Protein AF-A0A642UQ22-F1 (afdb_monomer)

Sequence (648 aa):
MSAMVPMIAATDTTVKPASLPGLPIEVGRLIFSMADVASVCYLYIAYYPLPYAKEIASYLDSCKVRVSPAVVVIGNLSDVIDFDTLAKLPPCDIKVRCSRSDIDYTLGYLAHMAYKSVALDIDSFNIDMIPRHHPDFRCLGDRLTELRLLSSAVEQEYIPTSVQSLILSKCVCYDLLDLVHYTNLTEVNLDFTRFVAGVRLPPSVIDLRYYVKEDEPRLDVSNLVNLKIIDSYQVDNVRWSQIERSSEGDIPTGVTMEHLRELEVHNHASFRTNRLPKLEEVFVWSSDWAETVEELFTSAQLANLRDLNASNLMISNLGVLQNVTKLAFELRETLTETFPLPPNLVDLSIFSPNPVEGIPPQIKHFSYESQTHGRWERENYPFTSYVITKSKTLLSLSIEIASFVTIECPNLTNLYMMEFTAFNCIAAPKLKDLHYLSKLPFPFENGFDNLNEVMLFDVPSNMVFKQRMKQISLSSMVLKCLSISADEVSLSACVLPREFKIDATELSVRLMSISGQGITCKELRCEEIDQVPVMVEKVSLKLSKPMESSVDDESEVPELKGCTKLRSLTIEGGLQYYQDTFPVPSSVKQLGVTVWGRRGTLKFDTTNQLEFFKLMDEVDQDQVQFSLQPASIYMKKLDLGRHPPERP

Radius of gyration: 29.8 Å; Cα contacts (8 Å, |Δi|>4): 1513; chains: 1; bounding box: 100×79×74 Å

Structure (mmCIF, N/CA/C/O backbone):
data_AF-A0A642UQ22-F1
#
_entry.id   AF-A0A642UQ22-F1
#
loop_
_atom_site.group_PDB
_atom_site.id
_atom_site.type_symbol
_atom_site.label_atom_id
_atom_site.label_alt_id
_atom_site.label_comp_id
_atom_site.label_asym_id
_atom_site.label_entity_id
_atom_site.label_seq_id
_atom_site.pdbx_PDB_ins_code
_atom_site.Cartn_x
_atom_site.Cartn_y
_atom_site.Cartn_z
_atom_site.occupancy
_atom_site.B_iso_or_equiv
_atom_site.auth_seq_id
_atom_site.auth_comp_id
_atom_site.auth_asym_id
_atom_site.auth_atom_id
_atom_site.pdbx_PDB_model_num
ATOM 1 N N . MET A 1 1 ? 64.742 -45.905 26.845 1.00 44.03 1 MET A N 1
ATOM 2 C CA . MET A 1 1 ? 63.481 -45.146 26.967 1.00 44.03 1 MET A CA 1
ATOM 3 C C . MET A 1 1 ? 63.538 -43.962 26.019 1.00 44.03 1 MET A C 1
ATOM 5 O O . MET A 1 1 ? 64.176 -42.974 26.338 1.00 44.03 1 MET A O 1
ATOM 9 N N . SER A 1 2 ? 62.946 -44.102 24.838 1.00 34.03 2 SER A N 1
ATOM 10 C CA . SER A 1 2 ? 62.456 -42.983 24.030 1.00 34.03 2 SER A CA 1
ATOM 11 C C . SER A 1 2 ? 61.490 -43.601 23.024 1.00 34.03 2 SER A C 1
ATOM 13 O O . SER A 1 2 ? 61.908 -44.279 22.088 1.00 34.03 2 SER A O 1
ATOM 15 N N . ALA A 1 3 ? 60.200 -43.534 23.345 1.00 34.00 3 ALA A N 1
ATOM 16 C CA . ALA A 1 3 ? 59.133 -44.056 22.508 1.00 34.00 3 ALA A CA 1
ATOM 17 C C . ALA A 1 3 ? 58.854 -43.037 21.398 1.00 34.00 3 ALA A C 1
ATOM 19 O O . ALA A 1 3 ? 58.573 -41.874 21.682 1.00 34.00 3 ALA A O 1
ATOM 20 N N . MET A 1 4 ? 58.961 -43.475 20.144 1.00 30.52 4 MET A N 1
ATOM 21 C CA . MET A 1 4 ? 58.531 -42.704 18.982 1.00 30.52 4 MET A CA 1
ATOM 22 C C . MET A 1 4 ? 57.009 -42.540 19.022 1.00 30.52 4 MET A C 1
ATOM 24 O O . MET A 1 4 ? 56.267 -43.517 18.951 1.00 30.52 4 MET A O 1
ATOM 28 N N . VAL A 1 5 ? 56.561 -41.293 19.143 1.00 34.19 5 VAL A N 1
ATOM 29 C CA . VAL A 1 5 ? 55.167 -40.884 18.957 1.00 34.19 5 VAL A CA 1
ATOM 30 C C . VAL A 1 5 ? 54.901 -40.795 17.448 1.00 34.19 5 VAL A C 1
ATOM 32 O O . VAL A 1 5 ? 55.649 -40.097 16.760 1.00 34.19 5 VAL A O 1
ATOM 35 N N . PRO A 1 6 ? 53.879 -41.472 16.897 1.00 37.31 6 PRO A N 1
ATOM 36 C CA . PRO A 1 6 ? 53.523 -41.313 15.495 1.00 37.31 6 PRO A CA 1
ATOM 37 C C . PRO A 1 6 ? 52.821 -39.965 15.267 1.00 37.31 6 PRO A C 1
ATOM 39 O O . PRO A 1 6 ? 51.890 -39.605 15.988 1.00 37.31 6 PRO A O 1
ATOM 42 N N . MET A 1 7 ? 53.275 -39.229 14.246 1.00 32.78 7 MET A N 1
ATOM 43 C CA . MET A 1 7 ? 52.599 -38.046 13.705 1.00 32.78 7 MET A CA 1
ATOM 44 C C . MET A 1 7 ? 51.186 -38.427 13.256 1.00 32.78 7 MET A C 1
ATOM 46 O O . MET A 1 7 ? 51.012 -39.202 12.316 1.00 32.78 7 MET A O 1
ATOM 50 N N . ILE A 1 8 ? 50.180 -37.854 13.912 1.00 37.34 8 ILE A N 1
ATOM 51 C CA . ILE A 1 8 ? 48.803 -37.853 13.424 1.00 37.34 8 ILE A CA 1
ATOM 52 C C . ILE A 1 8 ? 48.764 -36.885 12.240 1.00 37.34 8 ILE A C 1
ATOM 54 O O . ILE A 1 8 ? 48.956 -35.681 12.404 1.00 37.34 8 ILE A O 1
ATOM 58 N N . ALA A 1 9 ? 48.557 -37.426 11.041 1.00 38.78 9 ALA A N 1
ATOM 59 C CA . ALA A 1 9 ? 48.238 -36.633 9.867 1.00 38.78 9 ALA A CA 1
ATOM 60 C C . ALA A 1 9 ? 46.904 -35.916 10.117 1.00 38.78 9 ALA A C 1
ATOM 62 O O . ALA A 1 9 ? 45.881 -36.562 10.345 1.00 38.78 9 ALA A O 1
ATOM 63 N N . ALA A 1 10 ? 46.926 -34.584 10.098 1.00 38.69 10 ALA A N 1
ATOM 64 C CA . ALA A 1 10 ? 45.719 -33.778 10.066 1.00 38.69 10 ALA A CA 1
ATOM 65 C C . ALA A 1 10 ? 44.995 -34.070 8.745 1.00 38.69 10 ALA A C 1
ATOM 67 O O . ALA A 1 10 ? 45.416 -33.625 7.679 1.00 38.69 10 ALA A O 1
ATOM 68 N N . THR A 1 11 ? 43.939 -34.878 8.804 1.00 41.78 11 THR A N 1
ATOM 69 C CA . THR A 1 11 ? 42.988 -35.007 7.704 1.00 41.78 11 THR A CA 1
ATOM 70 C C . THR A 1 11 ? 42.267 -33.678 7.568 1.00 41.78 11 THR A C 1
ATOM 72 O O . THR A 1 11 ? 41.455 -33.313 8.416 1.00 41.78 11 THR A O 1
ATOM 75 N N . ASP A 1 12 ? 42.605 -32.957 6.507 1.00 43.19 12 ASP A N 1
ATOM 76 C CA . ASP A 1 12 ? 41.945 -31.745 6.046 1.00 43.19 12 ASP A CA 1
ATOM 77 C C . ASP A 1 12 ? 40.524 -32.094 5.568 1.00 43.19 12 ASP A C 1
ATOM 79 O O . ASP A 1 12 ? 40.253 -32.283 4.384 1.00 43.19 12 ASP A O 1
ATOM 83 N N . THR A 1 13 ? 39.602 -32.291 6.513 1.00 42.94 13 THR A N 1
ATOM 84 C CA . THR A 1 13 ? 38.168 -32.397 6.232 1.00 42.94 13 THR A CA 1
ATOM 85 C C . THR A 1 13 ? 37.593 -30.992 6.145 1.00 42.94 13 THR A C 1
ATOM 87 O O . THR A 1 13 ? 36.855 -30.547 7.025 1.00 42.94 13 THR A O 1
ATOM 90 N N . THR A 1 14 ? 37.924 -30.277 5.073 1.00 47.06 14 THR A N 1
ATOM 91 C CA . THR A 1 14 ? 37.096 -29.164 4.614 1.00 47.06 14 THR A CA 1
ATOM 92 C C . THR A 1 14 ? 35.760 -29.759 4.178 1.00 47.06 14 THR A C 1
ATOM 94 O O . THR A 1 14 ? 35.596 -30.253 3.063 1.00 47.06 14 THR A O 1
ATOM 97 N N . VAL A 1 15 ? 34.797 -29.799 5.104 1.00 46.97 15 VAL A N 1
ATOM 98 C CA . VAL A 1 15 ? 33.412 -30.160 4.794 1.00 46.97 15 VAL A CA 1
ATOM 99 C C . VAL A 1 15 ? 32.935 -29.152 3.760 1.00 46.97 15 VAL A C 1
ATOM 101 O O . VAL A 1 15 ? 32.691 -27.988 4.074 1.00 46.97 15 VAL A O 1
ATOM 104 N N . LYS A 1 16 ? 32.880 -29.584 2.498 1.00 51.50 16 LYS A N 1
ATOM 105 C CA . LYS A 1 16 ? 32.364 -28.765 1.407 1.00 51.50 16 LYS A CA 1
ATOM 106 C C . LYS A 1 16 ? 30.939 -28.362 1.803 1.00 51.50 16 LYS A C 1
ATOM 108 O O . LYS A 1 16 ? 30.160 -29.264 2.127 1.00 51.50 16 LYS A O 1
ATOM 113 N N . PRO A 1 17 ? 30.603 -27.060 1.847 1.00 54.12 17 PRO A N 1
ATOM 114 C CA . PRO A 1 17 ? 29.273 -26.632 2.253 1.00 54.12 17 PRO A CA 1
ATOM 115 C C . PRO A 1 17 ? 28.235 -27.382 1.424 1.00 54.12 17 PRO A C 1
ATOM 117 O O . PRO A 1 17 ? 28.413 -27.551 0.212 1.00 54.12 17 PRO A O 1
ATOM 120 N N . ALA A 1 18 ? 27.196 -27.891 2.091 1.00 61.12 18 ALA A N 1
ATOM 121 C CA . ALA A 1 18 ? 26.133 -28.623 1.424 1.00 61.12 18 ALA A CA 1
ATOM 122 C C . ALA A 1 18 ? 25.555 -27.730 0.321 1.00 61.12 18 ALA A C 1
ATOM 124 O O . ALA A 1 18 ? 25.039 -26.646 0.586 1.00 61.12 18 ALA A O 1
ATOM 125 N N . SER A 1 19 ? 25.684 -28.163 -0.932 1.00 73.25 19 SER A N 1
ATOM 126 C CA . SER A 1 19 ? 24.998 -27.509 -2.040 1.00 73.25 19 SER A CA 1
ATOM 127 C C . SER A 1 19 ? 23.497 -27.729 -1.886 1.00 73.25 19 SER A C 1
ATOM 129 O O . SER A 1 19 ? 23.099 -28.806 -1.446 1.00 73.25 19 SER A O 1
ATOM 131 N N . LEU A 1 20 ? 22.674 -26.776 -2.321 1.00 77.12 20 LEU A N 1
ATOM 132 C CA . LEU A 1 20 ? 21.211 -26.871 -2.260 1.00 77.12 20 LEU A CA 1
ATOM 133 C C . LEU A 1 20 ? 20.636 -28.231 -2.747 1.00 77.12 20 LEU A C 1
ATOM 135 O O . LEU A 1 20 ? 19.777 -28.763 -2.054 1.00 77.12 20 LEU A O 1
ATOM 139 N N . PRO A 1 21 ? 21.142 -28.878 -3.825 1.00 78.75 21 PRO A N 1
ATOM 140 C CA . PRO A 1 21 ? 20.657 -30.193 -4.271 1.00 78.75 21 PRO A CA 1
ATOM 141 C C . PRO A 1 21 ? 20.987 -31.358 -3.328 1.00 78.75 21 PRO A C 1
ATOM 143 O O . PRO A 1 21 ? 20.485 -32.459 -3.520 1.00 78.75 21 PRO A O 1
ATOM 146 N N . GLY A 1 22 ? 21.878 -31.142 -2.360 1.00 78.88 22 GLY A N 1
ATOM 147 C CA . GLY A 1 22 ? 22.225 -32.102 -1.315 1.00 78.88 22 GLY A CA 1
ATOM 148 C C . GLY A 1 22 ? 21.389 -31.942 -0.045 1.00 78.88 22 GLY A C 1
ATOM 149 O O . GLY A 1 22 ? 21.578 -32.716 0.891 1.00 78.88 22 GLY A O 1
ATOM 150 N N . LEU A 1 23 ? 20.495 -30.947 0.013 1.00 84.25 23 LEU A N 1
ATOM 151 C CA . LEU A 1 23 ? 19.559 -30.776 1.119 1.00 84.25 23 LEU A CA 1
ATOM 152 C C . LEU A 1 23 ? 18.287 -31.611 0.887 1.00 84.25 23 LEU A C 1
ATOM 154 O O . LEU A 1 23 ? 17.878 -31.795 -0.262 1.00 84.25 23 LEU A O 1
ATOM 158 N N . PRO A 1 24 ? 17.629 -32.094 1.958 1.00 88.88 24 PRO A N 1
ATOM 159 C CA . PRO A 1 24 ? 16.291 -32.667 1.856 1.00 88.88 24 PRO A CA 1
ATOM 160 C C . PRO A 1 24 ? 15.312 -31.676 1.217 1.00 88.88 24 PRO A C 1
ATOM 162 O O . PRO A 1 24 ? 15.386 -30.470 1.472 1.00 88.88 24 PRO A O 1
ATOM 165 N N . ILE A 1 25 ? 14.375 -32.185 0.417 1.00 85.25 25 ILE A N 1
ATOM 166 C CA . ILE A 1 25 ? 13.416 -31.365 -0.342 1.00 85.25 25 ILE A CA 1
ATOM 167 C C . ILE A 1 25 ? 12.604 -30.464 0.594 1.00 85.25 25 ILE A C 1
ATOM 169 O O . ILE A 1 25 ? 12.325 -29.315 0.262 1.00 85.25 25 ILE A O 1
ATOM 173 N N . GLU A 1 26 ? 12.272 -30.945 1.790 1.00 88.81 26 GLU A N 1
ATOM 174 C CA . GLU A 1 26 ? 11.532 -30.200 2.810 1.00 88.81 26 GLU A CA 1
ATOM 175 C C . GLU A 1 26 ? 12.311 -28.971 3.288 1.00 88.81 26 GLU A C 1
ATOM 177 O O . GLU A 1 26 ? 11.737 -27.896 3.457 1.00 88.81 26 GLU A O 1
ATOM 182 N N . VAL A 1 27 ? 13.632 -29.108 3.447 1.00 89.06 27 VAL A N 1
ATOM 183 C CA . VAL A 1 27 ? 14.522 -27.994 3.802 1.00 89.06 27 VAL A CA 1
ATOM 184 C C . VAL A 1 27 ? 14.604 -27.006 2.641 1.00 89.06 27 VAL A C 1
ATOM 186 O O . VAL A 1 27 ? 14.529 -25.802 2.861 1.00 89.06 27 VAL A O 1
ATOM 189 N N . GLY A 1 28 ? 14.682 -27.498 1.401 1.00 88.62 28 GLY A N 1
ATOM 190 C CA . GLY A 1 28 ? 14.601 -26.663 0.202 1.00 88.62 28 GLY A CA 1
ATOM 191 C C . GLY A 1 28 ? 13.329 -25.828 0.130 1.00 88.62 28 GLY A C 1
ATOM 192 O O . GLY A 1 28 ? 13.396 -24.616 -0.036 1.00 88.62 28 GLY A O 1
ATOM 193 N N . ARG A 1 29 ? 12.171 -26.468 0.308 1.00 88.00 29 ARG A N 1
ATOM 194 C CA . ARG A 1 29 ? 10.862 -25.802 0.298 1.00 88.00 29 ARG A CA 1
ATOM 195 C C . ARG A 1 29 ? 10.735 -24.774 1.416 1.00 88.00 29 ARG A C 1
ATOM 197 O O . ARG A 1 29 ? 10.193 -23.699 1.175 1.00 88.00 29 ARG A O 1
ATOM 204 N N . LEU A 1 30 ? 11.278 -25.067 2.600 1.00 90.94 30 LEU A N 1
ATOM 205 C CA . LEU A 1 30 ? 11.354 -24.091 3.684 1.00 90.94 30 LEU A CA 1
ATOM 206 C C . LEU A 1 30 ? 12.208 -22.881 3.278 1.00 90.94 30 LEU A C 1
ATOM 208 O O . LEU A 1 30 ? 11.759 -21.753 3.449 1.00 90.94 30 LEU A O 1
ATOM 212 N N . ILE A 1 31 ? 13.380 -23.099 2.670 1.00 90.12 31 ILE A N 1
ATOM 213 C CA . ILE A 1 31 ? 14.231 -22.011 2.161 1.00 90.12 31 ILE A CA 1
ATOM 214 C C . ILE A 1 31 ? 13.466 -21.160 1.139 1.00 90.12 31 ILE A C 1
ATOM 216 O O . ILE A 1 31 ? 13.483 -19.939 1.250 1.00 90.12 31 ILE A O 1
ATOM 220 N N . PHE A 1 32 ? 12.758 -21.778 0.187 1.00 91.12 32 PHE A N 1
ATOM 221 C CA . PHE A 1 32 ? 11.974 -21.041 -0.811 1.00 91.12 32 PHE A CA 1
ATOM 222 C C . PHE A 1 32 ? 10.865 -20.217 -0.160 1.00 91.12 32 PHE A C 1
ATOM 224 O O . PHE A 1 32 ? 10.696 -19.060 -0.510 1.00 91.12 32 PHE A O 1
ATOM 231 N N . SER A 1 33 ? 10.169 -20.772 0.839 1.00 88.62 33 SER A N 1
ATOM 232 C CA . SER A 1 33 ? 9.120 -20.055 1.578 1.00 88.62 33 SER A CA 1
ATOM 233 C C . SER A 1 33 ? 9.626 -18.862 2.396 1.00 88.62 33 SER A C 1
ATOM 235 O O . SER A 1 33 ? 8.829 -18.015 2.785 1.00 88.62 33 SER A O 1
ATOM 237 N N . MET A 1 34 ? 10.933 -18.804 2.668 1.00 89.06 34 MET A N 1
ATOM 238 C CA . MET A 1 34 ? 11.578 -17.699 3.378 1.00 89.06 34 MET A CA 1
ATOM 239 C C . MET A 1 34 ? 12.248 -16.693 2.433 1.00 89.06 34 MET A C 1
ATOM 241 O O . MET A 1 34 ? 12.645 -15.621 2.885 1.00 89.06 34 MET A O 1
ATOM 245 N N . ALA A 1 35 ? 12.405 -17.036 1.153 1.00 88.69 35 ALA A N 1
ATOM 246 C CA . ALA A 1 35 ? 12.967 -16.162 0.133 1.00 88.69 35 ALA A CA 1
ATOM 247 C C . ALA A 1 35 ? 11.853 -15.397 -0.595 1.00 88.69 35 ALA A C 1
ATOM 249 O O . ALA A 1 35 ? 10.720 -15.866 -0.697 1.00 88.69 35 ALA A O 1
ATOM 250 N N . ASP A 1 36 ? 12.174 -14.224 -1.137 1.00 89.69 36 ASP A N 1
ATOM 251 C CA . ASP A 1 36 ? 11.268 -13.535 -2.050 1.00 89.69 36 ASP A CA 1
ATOM 252 C C . ASP A 1 36 ? 11.153 -14.298 -3.385 1.00 89.69 36 ASP A C 1
ATOM 254 O O . ASP A 1 36 ? 12.060 -15.022 -3.811 1.00 89.69 36 ASP A O 1
ATOM 258 N N . VAL A 1 37 ? 10.018 -14.134 -4.069 1.00 92.19 37 VAL A N 1
ATOM 259 C CA . VAL A 1 37 ? 9.708 -14.884 -5.297 1.00 92.19 37 VAL A CA 1
ATOM 260 C C . VAL A 1 37 ? 10.722 -14.599 -6.411 1.00 92.19 37 VAL A C 1
ATOM 262 O O . VAL A 1 37 ? 11.067 -15.515 -7.162 1.00 92.19 37 VAL A O 1
ATOM 265 N N . ALA A 1 38 ? 11.248 -13.373 -6.510 1.00 91.69 38 ALA A N 1
ATOM 266 C CA . ALA A 1 38 ? 12.236 -13.016 -7.526 1.00 91.69 38 ALA A CA 1
ATOM 267 C C . ALA A 1 38 ? 13.564 -13.760 -7.297 1.00 91.69 38 ALA A C 1
ATOM 269 O O . ALA A 1 38 ? 14.102 -14.363 -8.229 1.00 91.69 38 ALA A O 1
ATOM 270 N N . SER A 1 39 ? 14.046 -13.836 -6.055 1.00 90.44 39 SER A N 1
ATOM 271 C CA . SER A 1 39 ? 15.202 -14.655 -5.670 1.00 90.44 39 SER A CA 1
ATOM 272 C C . SER A 1 39 ? 15.008 -16.128 -6.029 1.00 90.44 39 SER A C 1
ATOM 274 O O . SER A 1 39 ? 15.925 -16.762 -6.560 1.00 90.44 39 SER A O 1
ATOM 276 N N . VAL A 1 40 ? 13.809 -16.678 -5.811 1.00 93.06 40 VAL A N 1
ATOM 277 C CA . VAL A 1 40 ? 13.490 -18.061 -6.201 1.00 93.06 40 VAL A CA 1
ATOM 278 C C . VAL A 1 40 ? 13.477 -18.236 -7.729 1.00 93.06 40 VAL A C 1
ATOM 280 O O . VAL A 1 40 ? 13.931 -19.268 -8.227 1.00 93.06 40 VAL A O 1
ATOM 283 N N . CYS A 1 41 ? 13.058 -17.226 -8.496 1.00 94.00 41 CYS A N 1
ATOM 284 C CA . CYS A 1 41 ? 13.158 -17.226 -9.961 1.00 94.00 41 CYS A CA 1
ATOM 285 C C . CYS A 1 41 ? 14.621 -17.287 -10.434 1.00 94.00 41 CYS A C 1
ATOM 287 O O . CYS A 1 41 ? 14.972 -18.118 -11.274 1.00 94.00 41 CYS A O 1
ATOM 289 N N . TYR A 1 42 ? 15.511 -16.470 -9.863 1.00 91.69 42 TYR A N 1
ATOM 290 C CA . TYR A 1 42 ? 16.943 -16.531 -10.189 1.00 91.69 42 TYR A CA 1
ATOM 291 C C . TYR A 1 42 ? 17.574 -17.859 -9.771 1.00 91.69 42 TYR A C 1
ATOM 293 O O . TYR A 1 42 ? 18.428 -18.397 -10.482 1.00 91.69 42 TYR A O 1
ATOM 301 N N . LEU A 1 43 ? 17.123 -18.421 -8.649 1.00 91.50 43 LEU A N 1
ATOM 302 C CA . LEU A 1 43 ? 17.533 -19.746 -8.213 1.00 91.50 43 LEU A CA 1
ATOM 303 C C . LEU A 1 43 ? 17.105 -20.815 -9.222 1.00 91.50 43 LEU A C 1
ATOM 305 O O . LEU A 1 43 ? 17.923 -21.655 -9.583 1.00 91.50 43 LEU A O 1
ATOM 309 N N . TYR A 1 44 ? 15.874 -20.758 -9.739 1.00 94.62 44 TYR A N 1
ATOM 310 C CA . TYR A 1 44 ? 15.437 -21.649 -10.815 1.00 94.62 44 TYR A CA 1
ATOM 311 C C . TYR A 1 44 ? 16.375 -21.558 -12.018 1.00 94.62 44 TYR A C 1
ATOM 313 O O . TYR A 1 44 ? 16.854 -22.583 -12.489 1.00 94.62 44 TYR A O 1
ATOM 321 N N . ILE A 1 45 ? 16.693 -20.346 -12.477 1.00 93.12 45 ILE A N 1
ATOM 322 C CA . ILE A 1 45 ? 17.558 -20.131 -13.645 1.00 93.12 45 ILE A CA 1
ATOM 323 C C . ILE A 1 45 ? 18.958 -20.712 -13.408 1.00 93.12 45 ILE A C 1
ATOM 325 O O . ILE A 1 45 ? 19.497 -21.399 -14.275 1.00 93.12 45 ILE A O 1
ATOM 329 N N . ALA A 1 46 ? 19.534 -20.490 -12.224 1.00 89.88 46 ALA A N 1
ATOM 330 C CA . ALA A 1 46 ? 20.844 -21.027 -11.864 1.00 89.88 46 ALA A CA 1
ATOM 331 C C . ALA A 1 46 ? 20.853 -22.564 -11.768 1.00 89.88 46 ALA A C 1
ATOM 333 O O . ALA A 1 46 ? 21.859 -23.202 -12.085 1.00 89.88 46 ALA A O 1
ATOM 334 N N . TYR A 1 47 ? 19.736 -23.162 -11.344 1.00 91.25 47 TYR A N 1
ATOM 335 C CA . TYR A 1 47 ? 19.593 -24.603 -11.141 1.00 91.25 47 TYR A CA 1
ATOM 336 C C . TYR A 1 47 ? 18.887 -25.327 -12.289 1.00 91.25 47 TYR A C 1
ATOM 338 O O . TYR A 1 47 ? 18.802 -26.548 -12.225 1.00 91.25 47 TYR A O 1
ATOM 346 N N . TYR A 1 48 ? 18.442 -24.635 -13.342 1.00 91.38 48 TYR A N 1
ATOM 347 C CA . TYR A 1 48 ? 17.698 -25.190 -14.479 1.00 91.38 48 TYR A CA 1
ATOM 348 C C . TYR A 1 48 ? 18.263 -26.509 -15.040 1.00 91.38 48 TYR A C 1
ATOM 350 O O . TYR A 1 48 ? 17.478 -27.433 -15.263 1.00 91.38 48 TYR A O 1
ATOM 358 N N . PRO A 1 49 ? 19.594 -26.678 -15.227 1.00 88.00 49 PRO A N 1
ATOM 359 C CA . PRO A 1 49 ? 20.134 -27.940 -15.740 1.00 88.00 49 PRO A CA 1
ATOM 360 C C . PRO A 1 49 ? 20.147 -29.086 -14.710 1.00 88.00 49 PRO A C 1
ATOM 362 O O . PRO A 1 49 ? 20.531 -30.206 -15.045 1.00 88.00 49 PRO A O 1
ATOM 365 N N . LEU A 1 50 ? 19.774 -28.833 -13.454 1.00 88.38 50 LEU A N 1
ATOM 366 C CA . LEU A 1 50 ? 19.844 -29.781 -12.345 1.00 88.38 50 LEU A CA 1
ATOM 367 C C . LEU A 1 50 ? 18.450 -30.332 -11.991 1.00 88.38 50 LEU A C 1
ATOM 369 O O . LEU A 1 50 ? 17.456 -29.614 -12.087 1.00 88.38 50 LEU A O 1
ATOM 373 N N . PRO A 1 51 ? 18.347 -31.579 -11.483 1.00 85.50 51 PRO A N 1
ATOM 374 C CA . PRO A 1 51 ? 17.060 -32.178 -11.100 1.00 85.50 51 PRO A CA 1
ATOM 375 C C . PRO A 1 51 ? 16.253 -31.343 -10.097 1.00 85.50 51 PRO A C 1
ATOM 377 O O . PRO A 1 51 ? 15.024 -31.359 -10.120 1.00 85.50 51 PRO A O 1
ATOM 380 N N . TYR A 1 52 ? 16.954 -30.586 -9.252 1.00 86.06 52 TYR A N 1
ATOM 381 C CA . TYR A 1 52 ? 16.373 -29.734 -8.218 1.00 86.06 52 TYR A CA 1
ATOM 382 C C . TYR A 1 52 ? 15.519 -28.582 -8.778 1.00 86.06 52 TYR A C 1
ATOM 384 O O . TYR A 1 52 ? 14.641 -28.078 -8.081 1.00 86.06 52 TYR A O 1
ATOM 392 N N . ALA A 1 53 ? 15.700 -28.205 -10.052 1.00 91.06 53 ALA A N 1
ATOM 393 C CA . ALA A 1 53 ? 14.861 -27.212 -10.722 1.00 91.06 53 ALA A CA 1
ATOM 394 C C . ALA A 1 53 ? 13.375 -27.595 -10.742 1.00 91.06 53 ALA A C 1
ATOM 396 O O . ALA A 1 53 ? 12.525 -26.711 -10.748 1.00 91.06 53 ALA A O 1
ATOM 397 N N . LYS A 1 54 ? 13.043 -28.894 -10.717 1.00 91.94 54 LYS A N 1
ATOM 398 C CA . LYS A 1 54 ? 11.647 -29.359 -10.667 1.00 91.94 54 LYS A CA 1
ATOM 399 C C . LYS A 1 54 ? 10.951 -28.970 -9.365 1.00 91.94 54 LYS A C 1
ATOM 401 O O . LYS A 1 54 ? 9.791 -28.578 -9.395 1.00 91.94 54 LYS A O 1
ATOM 406 N N . GLU A 1 55 ? 11.666 -29.037 -8.245 1.00 92.44 55 GLU A N 1
ATOM 407 C CA . GLU A 1 55 ? 11.124 -28.635 -6.943 1.00 92.44 55 GLU A CA 1
ATOM 408 C C . GLU A 1 55 ? 10.948 -27.118 -6.868 1.00 92.44 55 GLU A C 1
ATOM 410 O O . GLU A 1 55 ? 9.928 -26.642 -6.375 1.00 92.44 55 GLU A O 1
ATOM 415 N N . ILE A 1 56 ? 11.898 -26.357 -7.426 1.00 94.31 56 ILE A N 1
ATOM 416 C CA . ILE A 1 56 ? 11.781 -24.897 -7.524 1.00 94.31 56 ILE A CA 1
ATOM 417 C C . ILE A 1 56 ? 10.599 -24.518 -8.431 1.00 94.31 56 ILE A C 1
ATOM 419 O O . ILE A 1 56 ? 9.797 -23.665 -8.065 1.00 94.31 56 ILE A O 1
ATOM 423 N N . ALA A 1 57 ? 10.439 -25.187 -9.579 1.00 95.38 57 ALA A N 1
ATOM 424 C CA . ALA A 1 57 ? 9.304 -24.980 -10.477 1.00 95.38 57 ALA A CA 1
ATOM 425 C C . ALA A 1 57 ? 7.965 -25.271 -9.790 1.00 95.38 57 ALA A C 1
ATOM 427 O O . ALA A 1 57 ? 7.034 -24.490 -9.932 1.00 95.38 57 ALA A O 1
ATOM 428 N N . SER A 1 58 ? 7.877 -26.360 -9.020 1.00 94.44 58 SER A N 1
ATOM 429 C CA . SER A 1 58 ? 6.668 -26.694 -8.261 1.00 94.44 58 SER A CA 1
ATOM 430 C C . SER A 1 58 ? 6.325 -25.639 -7.211 1.00 94.44 58 SER A C 1
ATOM 432 O O . SER A 1 58 ? 5.147 -25.439 -6.935 1.00 94.44 58 SER A O 1
ATOM 434 N N . TYR A 1 59 ? 7.326 -24.993 -6.609 1.00 94.69 59 TYR A N 1
ATOM 435 C CA . TYR A 1 59 ? 7.096 -23.877 -5.696 1.00 94.69 59 TYR A CA 1
ATOM 436 C C . TYR A 1 59 ? 6.593 -22.644 -6.455 1.00 94.69 59 TYR A C 1
ATOM 438 O O . TYR A 1 59 ? 5.550 -22.100 -6.097 1.00 94.69 59 TYR A O 1
ATOM 446 N N . LEU A 1 60 ? 7.276 -22.259 -7.541 1.00 95.81 60 LEU A N 1
ATOM 447 C CA . LEU A 1 60 ? 6.878 -21.132 -8.394 1.00 95.81 60 LEU A CA 1
ATOM 448 C C . LEU A 1 60 ? 5.466 -21.305 -8.969 1.00 95.81 60 LEU A C 1
ATOM 450 O O . LEU A 1 60 ? 4.786 -20.313 -9.194 1.00 95.81 60 LEU A O 1
ATOM 454 N N . ASP A 1 61 ? 5.006 -22.544 -9.145 1.00 95.06 61 ASP A N 1
ATOM 455 C CA . ASP A 1 61 ? 3.651 -22.848 -9.601 1.00 95.06 61 ASP A CA 1
ATOM 456 C C . ASP A 1 61 ? 2.540 -22.437 -8.627 1.00 95.06 61 ASP A C 1
ATOM 458 O O . ASP A 1 61 ? 1.394 -22.250 -9.016 1.00 95.06 61 ASP A O 1
ATOM 462 N N . SER A 1 62 ? 2.881 -22.307 -7.346 1.00 93.88 62 SER A N 1
ATOM 463 C CA . SER A 1 62 ? 1.971 -21.820 -6.305 1.00 93.88 62 SER A CA 1
ATOM 464 C C . SER A 1 62 ? 2.081 -20.311 -6.071 1.00 93.88 62 SER A C 1
ATOM 466 O O . SER A 1 62 ? 1.399 -19.767 -5.202 1.00 93.88 62 SER A O 1
ATOM 468 N N . CYS A 1 63 ? 2.956 -19.630 -6.815 1.00 93.81 63 CYS A N 1
ATOM 469 C CA . CYS A 1 63 ? 3.267 -18.221 -6.632 1.00 93.81 63 CYS A CA 1
ATOM 470 C C . CYS A 1 63 ? 2.808 -17.394 -7.832 1.00 93.81 63 CYS A C 1
ATOM 472 O O . CYS A 1 63 ? 2.902 -17.821 -8.979 1.00 93.81 63 CYS A O 1
ATOM 474 N N . LYS A 1 64 ? 2.406 -16.148 -7.565 1.00 95.44 64 LYS A N 1
ATOM 475 C CA . LYS A 1 64 ? 2.169 -15.146 -8.606 1.00 95.44 64 LYS A CA 1
ATOM 476 C C . LYS A 1 64 ? 3.430 -14.305 -8.793 1.00 95.44 64 LYS A C 1
ATOM 478 O O . LYS A 1 64 ? 3.735 -13.453 -7.958 1.00 95.44 64 LYS A O 1
ATOM 483 N N . VAL A 1 65 ? 4.181 -14.561 -9.859 1.00 96.38 65 VAL A N 1
ATOM 484 C CA . VAL A 1 65 ? 5.460 -13.893 -10.138 1.00 96.38 65 VAL A CA 1
ATOM 485 C C . VAL A 1 65 ? 5.203 -12.477 -10.644 1.00 96.38 65 VAL A C 1
ATOM 487 O O . VAL A 1 65 ? 4.509 -12.286 -11.642 1.00 96.38 65 VAL A O 1
ATOM 490 N N . ARG A 1 66 ? 5.751 -11.457 -9.976 1.00 95.94 66 ARG A N 1
ATOM 491 C CA . ARG A 1 66 ? 5.605 -10.072 -10.441 1.00 95.94 66 ARG A CA 1
ATOM 492 C C . ARG A 1 66 ? 6.626 -9.775 -11.529 1.00 95.94 66 ARG A C 1
ATOM 494 O O . ARG A 1 66 ? 7.809 -10.059 -11.367 1.00 95.94 66 ARG A O 1
ATOM 501 N N . VAL A 1 67 ? 6.168 -9.182 -12.622 1.00 94.44 67 VAL A N 1
ATOM 502 C CA . VAL A 1 67 ? 6.982 -8.900 -13.804 1.00 94.44 67 VAL A CA 1
ATOM 503 C C . VAL A 1 67 ? 6.830 -7.431 -14.180 1.00 94.44 67 VAL A C 1
ATOM 505 O O . VAL A 1 67 ? 5.727 -6.882 -14.143 1.00 94.44 67 VAL A O 1
ATOM 508 N N . SER A 1 68 ? 7.938 -6.789 -14.532 1.00 90.06 68 SER A N 1
ATOM 509 C CA . SER A 1 68 ? 7.968 -5.407 -15.004 1.00 90.06 68 SER A CA 1
ATOM 510 C C . SER A 1 68 ? 8.500 -5.337 -16.436 1.00 90.06 68 SER A C 1
ATOM 512 O O . SER A 1 68 ? 9.449 -6.051 -16.768 1.00 90.06 68 SER A O 1
ATOM 514 N N . PRO A 1 69 ? 7.942 -4.454 -17.286 1.00 83.75 69 PRO A N 1
ATOM 515 C CA . PRO A 1 69 ? 8.532 -4.150 -18.587 1.00 83.75 69 PRO A CA 1
ATOM 516 C C . PRO A 1 69 ? 9.886 -3.427 -18.488 1.00 83.75 69 PRO A C 1
ATOM 518 O O . PRO A 1 69 ? 10.665 -3.473 -19.439 1.00 83.75 69 PRO A O 1
ATOM 521 N N . ALA A 1 70 ? 10.173 -2.765 -17.362 1.00 80.06 70 ALA A N 1
ATOM 522 C CA . ALA A 1 70 ? 11.412 -2.017 -17.154 1.00 80.06 70 ALA A CA 1
ATOM 523 C C . ALA A 1 70 ? 12.577 -2.929 -16.734 1.00 80.06 70 ALA A C 1
ATOM 525 O O . ALA A 1 70 ? 12.359 -3.935 -16.058 1.00 80.06 70 ALA A O 1
ATOM 526 N N . VAL A 1 71 ? 13.821 -2.532 -17.050 1.00 77.88 71 VAL A N 1
ATOM 527 C CA . VAL A 1 71 ? 15.020 -3.206 -16.513 1.00 77.88 71 VAL A CA 1
ATOM 528 C C . VAL A 1 71 ? 14.958 -3.265 -14.986 1.00 77.88 71 VAL A C 1
ATOM 530 O O . VAL A 1 71 ? 14.837 -2.233 -14.312 1.00 77.88 71 VAL A O 1
ATOM 533 N N . VAL A 1 72 ? 15.102 -4.478 -14.452 1.00 78.19 72 VAL A N 1
ATOM 534 C CA . VAL A 1 72 ? 15.250 -4.734 -13.020 1.00 78.19 72 VAL A CA 1
ATOM 535 C C . VAL A 1 72 ? 16.734 -4.866 -12.688 1.00 78.19 72 VAL A C 1
ATOM 537 O O . VAL A 1 72 ? 17.467 -5.637 -13.307 1.00 78.19 72 VAL A O 1
ATOM 540 N N . VAL A 1 73 ? 17.195 -4.106 -11.698 1.00 69.88 73 VAL A N 1
ATOM 541 C CA . VAL A 1 73 ? 18.569 -4.200 -11.203 1.00 69.88 73 VAL A CA 1
ATOM 542 C C . VAL A 1 73 ? 18.692 -5.386 -10.245 1.00 69.88 73 VAL A C 1
ATOM 544 O O . VAL A 1 73 ? 17.976 -5.480 -9.249 1.00 69.88 73 VAL A O 1
ATOM 547 N N . ILE A 1 74 ? 19.635 -6.294 -10.515 1.00 64.94 74 ILE A N 1
ATOM 548 C CA . ILE A 1 74 ? 19.823 -7.509 -9.709 1.00 64.94 74 ILE A CA 1
ATOM 549 C C . ILE A 1 74 ? 20.299 -7.142 -8.294 1.00 64.94 74 ILE A C 1
ATOM 551 O O . ILE A 1 74 ? 21.299 -6.437 -8.096 1.00 64.94 74 ILE A O 1
ATOM 555 N N . GLY A 1 75 ? 19.595 -7.669 -7.292 1.00 57.75 75 GLY A N 1
ATOM 556 C CA . GLY A 1 75 ? 19.829 -7.374 -5.880 1.00 57.75 75 GLY A CA 1
ATOM 557 C C . GLY A 1 75 ? 19.160 -6.087 -5.397 1.00 57.75 75 GLY A C 1
ATOM 558 O O . GLY A 1 75 ? 19.478 -5.645 -4.297 1.00 57.75 75 GLY A O 1
ATOM 559 N N . ASN A 1 76 ? 18.277 -5.480 -6.198 1.00 57.22 76 ASN A N 1
ATOM 560 C CA . ASN A 1 76 ? 17.191 -4.679 -5.646 1.00 57.22 76 ASN A CA 1
ATOM 561 C C . ASN A 1 76 ? 16.262 -5.638 -4.875 1.00 57.22 76 ASN A C 1
ATOM 563 O O . ASN A 1 76 ? 16.005 -6.743 -5.351 1.00 57.22 76 ASN A O 1
ATOM 567 N N . LEU A 1 77 ? 15.794 -5.252 -3.685 1.00 56.66 77 LEU A N 1
ATOM 568 C CA . LEU A 1 77 ? 14.834 -6.032 -2.885 1.00 56.66 77 LEU A CA 1
ATOM 569 C C . LEU A 1 77 ? 13.427 -6.037 -3.511 1.00 56.66 77 LEU A C 1
ATOM 571 O O . LEU A 1 77 ? 12.446 -6.381 -2.852 1.00 56.66 77 LEU A O 1
ATOM 575 N N . SER A 1 78 ? 13.310 -5.628 -4.775 1.00 64.00 78 SER A N 1
ATOM 576 C CA . SER A 1 78 ? 12.066 -5.668 -5.511 1.00 64.00 78 SER A CA 1
ATOM 577 C C . SER A 1 78 ? 11.671 -7.121 -5.747 1.00 64.00 78 SER A C 1
ATOM 579 O O . SER A 1 78 ? 12.419 -7.935 -6.284 1.00 64.00 78 SER A O 1
ATOM 581 N N . ASP A 1 79 ? 10.444 -7.451 -5.368 1.00 83.44 79 ASP A N 1
ATOM 582 C CA . ASP A 1 79 ? 9.829 -8.758 -5.581 1.00 83.44 79 ASP A CA 1
ATOM 583 C C . ASP A 1 79 ? 9.405 -8.974 -7.047 1.00 83.44 79 ASP A C 1
ATOM 585 O O . ASP A 1 79 ? 8.433 -9.675 -7.331 1.00 83.44 79 ASP A O 1
ATOM 589 N N . VAL A 1 80 ? 10.130 -8.347 -7.980 1.00 90.12 80 VAL A N 1
ATOM 590 C CA . VAL A 1 80 ? 9.783 -8.162 -9.388 1.00 90.12 80 VAL A CA 1
ATOM 591 C C . VAL A 1 80 ? 10.941 -8.622 -10.270 1.00 90.12 80 VAL A C 1
ATOM 593 O O . VAL A 1 80 ? 12.101 -8.353 -9.976 1.00 90.12 80 VAL A O 1
ATOM 596 N N . ILE A 1 81 ? 10.632 -9.281 -11.384 1.00 92.31 81 ILE A N 1
ATOM 597 C CA . ILE A 1 81 ? 11.603 -9.661 -12.420 1.00 92.31 81 ILE A CA 1
ATOM 598 C C . ILE A 1 81 ? 11.305 -8.948 -13.744 1.00 92.31 81 ILE A C 1
ATOM 600 O O . ILE A 1 81 ? 10.206 -8.435 -13.948 1.00 92.31 81 ILE A O 1
ATOM 604 N N . ASP A 1 82 ? 12.270 -8.917 -14.657 1.00 90.25 82 ASP A N 1
ATOM 605 C CA . ASP A 1 82 ? 12.043 -8.444 -16.025 1.00 90.25 82 ASP A CA 1
ATOM 606 C C . ASP A 1 82 ? 11.534 -9.570 -16.946 1.00 90.25 82 ASP A C 1
ATOM 608 O O . ASP A 1 82 ? 11.526 -10.760 -16.604 1.00 90.25 82 ASP A O 1
ATOM 612 N N . PHE A 1 83 ? 11.094 -9.188 -18.144 1.00 90.12 83 PHE A N 1
ATOM 613 C CA . PHE A 1 83 ? 10.640 -10.132 -19.162 1.00 90.12 83 PHE A CA 1
ATOM 614 C C . PHE A 1 83 ? 11.745 -11.107 -19.614 1.00 90.12 83 PHE A C 1
ATOM 616 O O . PHE A 1 83 ? 11.468 -12.287 -19.830 1.00 90.12 83 PHE A O 1
ATOM 623 N N . ASP A 1 84 ? 13.007 -10.678 -19.679 1.00 88.50 84 ASP A N 1
ATOM 624 C CA . ASP A 1 84 ? 14.141 -11.548 -20.033 1.00 88.50 84 ASP A CA 1
ATOM 625 C C . ASP A 1 84 ? 14.370 -12.670 -19.014 1.00 88.50 84 ASP A C 1
ATOM 627 O O . ASP A 1 84 ? 14.826 -13.769 -19.354 1.00 88.50 84 ASP A O 1
ATOM 631 N N . THR A 1 85 ? 14.085 -12.390 -17.747 1.00 91.81 85 THR A N 1
ATOM 632 C CA . THR A 1 85 ? 14.105 -13.369 -16.666 1.00 91.81 85 THR A CA 1
ATOM 633 C C . THR A 1 85 ? 12.901 -14.292 -16.787 1.00 91.81 85 THR A C 1
ATOM 635 O O . THR A 1 85 ? 13.097 -15.507 -16.779 1.00 91.81 85 THR A O 1
ATOM 638 N N . LEU A 1 86 ? 11.691 -13.755 -17.006 1.00 95.06 86 LEU A N 1
ATOM 639 C CA . LEU A 1 86 ? 10.478 -14.558 -17.221 1.00 95.06 86 LEU A CA 1
ATOM 640 C C . LEU A 1 86 ? 10.640 -15.555 -18.380 1.00 95.06 86 LEU A C 1
ATOM 642 O O . LEU A 1 86 ? 10.233 -16.706 -18.253 1.00 95.06 86 LEU A O 1
ATOM 646 N N . ALA A 1 87 ? 11.298 -15.158 -19.474 1.00 93.56 87 ALA A N 1
ATOM 647 C CA . ALA A 1 87 ? 11.552 -16.020 -20.634 1.00 93.56 87 ALA A CA 1
ATOM 648 C C . ALA A 1 87 ? 12.314 -17.318 -20.297 1.00 93.56 87 ALA A C 1
ATOM 650 O O . ALA A 1 87 ? 12.299 -18.269 -21.078 1.00 93.56 87 ALA A O 1
ATOM 651 N N . LYS A 1 88 ? 13.019 -17.346 -19.159 1.00 94.75 88 LYS A N 1
ATOM 652 C CA . LYS A 1 88 ? 13.850 -18.467 -18.701 1.00 94.75 88 LYS A CA 1
ATOM 653 C C . LYS A 1 88 ? 13.160 -19.315 -17.628 1.00 94.75 88 LYS A C 1
ATOM 655 O O . LYS A 1 88 ? 13.762 -20.277 -17.156 1.00 94.75 88 LYS A O 1
ATOM 660 N N . LEU A 1 89 ? 11.947 -18.949 -17.212 1.00 96.12 89 LEU A N 1
ATOM 661 C CA . LEU A 1 89 ? 11.175 -19.620 -16.166 1.00 96.12 89 LEU A CA 1
ATOM 662 C C . LEU A 1 89 ? 10.241 -20.692 -16.749 1.00 96.12 89 LEU A C 1
ATOM 664 O O . LEU A 1 89 ? 9.937 -20.669 -17.945 1.00 96.12 89 LEU A O 1
ATOM 668 N N . PRO A 1 90 ? 9.769 -21.654 -15.932 1.00 95.69 90 PRO A N 1
ATOM 669 C CA . PRO A 1 90 ? 8.668 -22.507 -16.351 1.00 95.69 90 PRO A CA 1
ATOM 670 C C . PRO A 1 90 ? 7.375 -21.669 -16.402 1.00 95.69 90 PRO A C 1
ATOM 672 O O . PRO A 1 90 ? 7.284 -20.662 -15.698 1.00 95.69 90 PRO A O 1
ATOM 675 N N . PRO A 1 91 ? 6.352 -22.075 -17.177 1.00 96.69 91 PRO A N 1
ATOM 676 C CA . PRO A 1 91 ? 5.075 -21.368 -17.183 1.00 96.69 91 PRO A CA 1
ATOM 677 C C . PRO A 1 91 ? 4.474 -21.303 -15.773 1.00 96.69 91 PRO A C 1
ATOM 679 O O . PRO A 1 91 ? 4.204 -22.342 -15.169 1.00 96.69 91 PRO A O 1
ATOM 682 N N . CYS A 1 92 ? 4.244 -20.092 -15.275 1.00 97.06 92 CYS A N 1
ATOM 683 C CA . CYS A 1 92 ? 3.663 -19.800 -13.964 1.00 97.06 92 CYS A CA 1
ATOM 684 C C . CYS A 1 92 ? 2.603 -18.695 -14.077 1.00 97.06 92 CYS A C 1
ATOM 686 O O . CYS A 1 92 ? 2.409 -18.122 -15.155 1.00 97.06 92 CYS A O 1
ATOM 688 N N . ASP A 1 93 ? 1.900 -18.411 -12.983 1.00 98.00 93 ASP A N 1
ATOM 689 C CA . ASP A 1 93 ? 1.009 -17.256 -12.903 1.00 98.00 93 ASP A CA 1
ATOM 690 C C . ASP A 1 93 ? 1.830 -15.981 -12.721 1.00 98.00 93 ASP A C 1
ATOM 692 O O . ASP A 1 93 ? 2.716 -15.911 -11.866 1.00 98.00 93 ASP A O 1
ATOM 696 N N . ILE A 1 94 ? 1.537 -14.956 -13.519 1.00 98.12 94 ILE A N 1
ATOM 697 C CA . ILE A 1 94 ? 2.270 -13.692 -13.491 1.00 98.12 94 ILE A CA 1
ATOM 698 C C . ILE A 1 94 ? 1.364 -12.515 -13.132 1.00 98.12 94 ILE A C 1
ATOM 700 O O . ILE A 1 94 ? 0.163 -12.501 -13.406 1.00 98.12 94 ILE A O 1
ATOM 704 N N . LYS A 1 95 ? 1.956 -11.490 -12.523 1.00 97.62 95 LYS A N 1
ATOM 705 C CA . LYS A 1 95 ? 1.345 -10.176 -12.333 1.00 97.62 95 LYS A CA 1
ATOM 706 C C . LYS A 1 95 ? 2.224 -9.126 -12.986 1.00 97.62 95 LYS A C 1
ATOM 708 O O . LYS A 1 95 ? 3.354 -8.918 -12.557 1.00 97.62 95 LYS A O 1
ATOM 713 N N . VAL A 1 96 ? 1.696 -8.448 -13.990 1.00 96.75 96 VAL A N 1
ATOM 714 C CA . VAL A 1 96 ? 2.406 -7.405 -14.719 1.00 96.75 96 VAL A CA 1
ATOM 715 C C . VAL A 1 96 ? 1.840 -6.058 -14.322 1.00 96.75 96 VAL A C 1
ATOM 717 O O . VAL A 1 96 ? 0.646 -5.823 -14.481 1.00 96.75 96 VAL A O 1
ATOM 720 N N . ARG A 1 97 ? 2.698 -5.167 -13.822 1.00 94.06 97 ARG A N 1
ATOM 721 C CA . ARG A 1 97 ? 2.353 -3.754 -13.659 1.00 94.06 97 ARG A CA 1
ATOM 722 C C . ARG A 1 97 ? 3.106 -2.954 -14.704 1.00 94.06 97 ARG A C 1
ATOM 724 O O . ARG A 1 97 ? 4.331 -3.019 -14.767 1.00 94.06 97 ARG A O 1
ATOM 731 N N . CYS A 1 98 ? 2.380 -2.205 -15.517 1.00 90.38 98 CYS A N 1
ATOM 732 C CA . CYS A 1 98 ? 2.961 -1.363 -16.549 1.00 90.38 98 CYS A CA 1
ATOM 733 C C . CYS A 1 98 ? 2.317 0.021 -16.516 1.00 90.38 98 CYS A C 1
ATOM 735 O O . CYS A 1 98 ? 1.196 0.196 -16.038 1.00 90.38 98 CYS A O 1
ATOM 737 N N . SER A 1 99 ? 3.044 1.026 -16.994 1.00 86.38 99 SER A N 1
ATOM 738 C CA . SER A 1 99 ? 2.413 2.310 -17.272 1.00 86.38 99 SER A CA 1
ATOM 739 C C . SER A 1 99 ? 1.606 2.197 -18.563 1.00 86.38 99 SER A C 1
ATOM 741 O O . SER A 1 99 ? 1.920 1.376 -19.428 1.00 86.38 99 SER A O 1
ATOM 743 N N . ARG A 1 100 ? 0.607 3.062 -18.745 1.00 82.19 100 ARG A N 1
ATOM 744 C CA . ARG A 1 100 ? -0.180 3.131 -19.981 1.00 82.19 100 ARG A CA 1
ATOM 745 C C . ARG A 1 100 ? 0.690 3.181 -21.236 1.00 82.19 100 ARG A C 1
ATOM 747 O O . ARG A 1 100 ? 0.312 2.654 -22.270 1.00 82.19 100 ARG A O 1
ATOM 754 N N . SER A 1 101 ? 1.845 3.822 -21.173 1.00 74.62 101 SER A N 1
ATOM 755 C CA . SER A 1 101 ? 2.732 3.943 -22.323 1.00 74.62 101 SER A CA 1
ATOM 756 C C . SER A 1 101 ? 3.647 2.760 -22.575 1.00 74.62 101 SER A C 1
ATOM 758 O O . SER A 1 101 ? 4.295 2.715 -23.611 1.00 74.62 101 SER A O 1
ATOM 760 N N . ASP A 1 102 ? 3.705 1.811 -21.650 1.00 80.50 102 ASP A N 1
ATOM 761 C CA . ASP A 1 102 ? 4.380 0.536 -21.867 1.00 80.50 102 ASP A CA 1
ATOM 762 C C . ASP A 1 102 ? 3.397 -0.542 -22.322 1.00 80.50 102 ASP A C 1
ATOM 764 O O . ASP A 1 102 ? 3.797 -1.695 -22.446 1.00 80.50 102 ASP A O 1
ATOM 768 N N . ILE A 1 103 ? 2.121 -0.210 -22.545 1.00 87.38 103 ILE A N 1
ATOM 769 C CA . ILE A 1 103 ? 1.069 -1.202 -22.772 1.00 87.38 103 ILE A CA 1
ATOM 770 C C . ILE A 1 103 ? 1.313 -2.029 -24.032 1.00 87.38 103 ILE A C 1
ATOM 772 O O . ILE A 1 103 ? 1.362 -3.248 -23.939 1.00 87.38 103 ILE A O 1
ATOM 776 N N . ASP A 1 104 ? 1.568 -1.397 -25.178 1.00 81.81 104 ASP A N 1
ATOM 777 C CA . ASP A 1 104 ? 1.779 -2.108 -26.444 1.00 81.81 104 ASP A CA 1
ATOM 778 C C . ASP A 1 104 ? 3.038 -2.976 -26.391 1.00 81.81 104 ASP A C 1
ATOM 780 O O . ASP A 1 104 ? 3.039 -4.118 -26.849 1.00 81.81 104 ASP A O 1
ATOM 784 N N . TYR A 1 105 ? 4.100 -2.456 -25.770 1.00 80.75 105 TYR A N 1
ATOM 785 C CA . TYR A 1 105 ? 5.328 -3.202 -25.505 1.00 80.75 105 TYR A CA 1
ATOM 786 C C . TYR A 1 105 ? 5.036 -4.424 -24.627 1.00 80.75 105 TYR A C 1
ATOM 788 O O . TYR A 1 105 ? 5.366 -5.552 -24.985 1.00 80.75 105 TYR A O 1
ATOM 796 N N . THR A 1 106 ? 4.342 -4.212 -23.512 1.00 90.88 106 THR A N 1
ATOM 797 C CA . THR A 1 106 ? 3.970 -5.247 -22.545 1.00 90.88 106 THR A CA 1
ATOM 798 C C . THR A 1 106 ? 3.115 -6.331 -23.197 1.00 90.88 106 THR A C 1
ATOM 800 O O . THR A 1 106 ? 3.426 -7.515 -23.074 1.00 90.88 106 THR A O 1
ATOM 803 N N . LEU A 1 107 ? 2.078 -5.947 -23.945 1.00 92.12 107 LEU A N 1
ATOM 804 C CA . LEU A 1 107 ? 1.219 -6.869 -24.686 1.00 92.12 107 LEU A CA 1
ATOM 805 C C . LEU A 1 107 ? 2.001 -7.618 -25.770 1.00 92.12 107 LEU A C 1
ATOM 807 O O . LEU A 1 107 ? 1.789 -8.815 -25.952 1.00 92.12 107 LEU A O 1
ATOM 811 N N . GLY A 1 108 ? 2.956 -6.958 -26.429 1.00 87.12 108 GLY A N 1
ATOM 812 C CA . GLY A 1 108 ? 3.886 -7.584 -27.364 1.00 87.12 108 GLY A CA 1
ATOM 813 C C . GLY A 1 108 ? 4.699 -8.710 -26.721 1.00 87.12 108 GLY A C 1
ATOM 814 O O . GLY A 1 108 ? 4.736 -9.813 -27.263 1.00 87.12 108 GLY A O 1
ATOM 815 N N . TYR A 1 109 ? 5.293 -8.488 -25.545 1.00 90.06 109 TYR A N 1
ATOM 816 C CA . TYR A 1 109 ? 6.002 -9.545 -24.808 1.00 90.06 109 TYR A CA 1
ATOM 817 C C . TYR A 1 109 ? 5.056 -10.666 -24.372 1.00 90.06 109 TYR A C 1
ATOM 819 O O . TYR A 1 109 ? 5.316 -11.843 -24.628 1.00 90.06 109 TYR A O 1
ATOM 827 N N . LEU A 1 110 ? 3.917 -10.308 -23.780 1.00 94.88 110 LEU A N 1
ATOM 828 C CA . LEU A 1 110 ? 2.927 -11.270 -23.299 1.00 94.88 110 LEU A CA 1
ATOM 829 C C . LEU A 1 110 ? 2.300 -12.114 -24.419 1.00 94.88 110 LEU A C 1
ATOM 831 O O . LEU A 1 110 ? 1.893 -13.252 -24.178 1.00 94.88 110 LEU A O 1
ATOM 835 N N . ALA A 1 111 ? 2.245 -11.615 -25.650 1.00 92.44 111 ALA A N 1
ATOM 836 C CA . ALA A 1 111 ? 1.787 -12.399 -26.791 1.00 92.44 111 ALA A CA 1
ATOM 837 C C . ALA A 1 111 ? 2.766 -13.531 -27.160 1.00 92.44 111 ALA A C 1
ATOM 839 O O . ALA A 1 111 ? 2.329 -14.580 -27.631 1.00 92.44 111 ALA A O 1
ATOM 840 N N . HIS A 1 112 ? 4.069 -13.356 -26.907 1.00 89.19 112 HIS A N 1
ATOM 841 C CA . HIS A 1 112 ? 5.128 -14.282 -27.337 1.00 89.19 112 HIS A CA 1
ATOM 842 C C . HIS A 1 112 ? 5.729 -15.127 -26.201 1.00 89.19 112 HIS A C 1
ATOM 844 O O . HIS A 1 112 ? 6.610 -15.951 -26.447 1.00 89.19 112 HIS A O 1
ATOM 850 N N . MET A 1 113 ? 5.268 -14.941 -24.963 1.00 93.62 113 MET A N 1
ATOM 851 C CA . MET A 1 113 ? 5.802 -15.617 -23.779 1.00 93.62 113 MET A CA 1
ATOM 852 C C . MET A 1 113 ? 4.905 -16.740 -23.263 1.00 93.62 113 MET A C 1
ATOM 854 O O . MET A 1 113 ? 3.677 -16.700 -23.382 1.00 93.62 113 MET A O 1
ATOM 858 N N . ALA A 1 114 ? 5.543 -17.742 -22.655 1.00 94.56 114 ALA A N 1
ATOM 859 C CA . ALA A 1 114 ? 4.871 -18.857 -22.006 1.00 94.56 114 ALA A CA 1
ATOM 860 C C . ALA A 1 114 ? 4.626 -18.546 -20.520 1.00 94.56 114 ALA A C 1
ATOM 862 O O . ALA A 1 114 ? 5.562 -18.406 -19.741 1.00 94.56 114 ALA A O 1
ATOM 863 N N . TYR A 1 115 ? 3.356 -18.466 -20.136 1.00 96.62 115 TYR A N 1
ATOM 864 C CA . TYR A 1 115 ? 2.870 -18.307 -18.762 1.00 96.62 115 TYR A CA 1
ATOM 865 C C . TYR A 1 115 ? 1.496 -18.978 -18.645 1.00 96.62 115 TYR A C 1
ATOM 867 O O . TYR A 1 115 ? 0.868 -19.274 -19.667 1.00 96.62 115 TYR A O 1
ATOM 875 N N . LYS A 1 116 ? 1.048 -19.250 -17.414 1.00 96.94 116 LYS A N 1
ATOM 876 C CA . LYS A 1 116 ? -0.240 -19.906 -17.135 1.00 96.94 116 LYS A CA 1
ATOM 877 C C . LYS A 1 116 ? -1.398 -18.918 -17.174 1.00 96.94 116 LYS A C 1
ATOM 879 O O . LYS A 1 116 ? -2.324 -19.095 -17.958 1.00 96.94 116 LYS A O 1
ATOM 884 N N . SER A 1 117 ? -1.306 -17.862 -16.374 1.00 97.88 117 SER A N 1
ATOM 885 C CA . SER A 1 117 ? -2.259 -16.755 -16.347 1.00 97.88 117 SER A CA 1
ATOM 886 C C . SER A 1 117 ? -1.548 -15.428 -16.095 1.00 97.88 117 SER A C 1
ATOM 888 O O . SER A 1 117 ? -0.413 -15.406 -15.613 1.00 97.88 117 SER A O 1
ATOM 890 N N . VAL A 1 118 ? -2.199 -14.320 -16.443 1.00 98.25 118 VAL A N 1
ATOM 891 C CA . VAL A 1 118 ? -1.700 -12.962 -16.231 1.00 98.25 118 VAL A CA 1
ATOM 892 C C . VAL A 1 118 ? -2.748 -12.103 -15.531 1.00 98.25 118 VAL A C 1
ATOM 894 O O . VAL A 1 118 ? -3.904 -12.029 -15.946 1.00 98.25 118 VAL A O 1
ATOM 897 N N . ALA A 1 119 ? -2.302 -11.421 -14.480 1.00 98.19 119 ALA A N 1
ATOM 898 C CA . ALA A 1 119 ? -2.959 -10.250 -13.921 1.00 98.19 119 ALA A CA 1
ATOM 899 C C . ALA A 1 119 ? -2.266 -8.992 -14.435 1.00 98.19 119 ALA A C 1
ATOM 901 O O . ALA A 1 119 ? -1.057 -8.847 -14.248 1.00 98.19 119 ALA A O 1
ATOM 902 N N . LEU A 1 120 ? -3.010 -8.090 -15.067 1.00 97.69 120 LEU A N 1
ATOM 903 C CA . LEU A 1 120 ? -2.464 -6.891 -15.692 1.00 97.69 120 LEU A CA 1
ATOM 904 C C . LEU A 1 120 ? -2.951 -5.636 -14.962 1.00 97.69 120 LEU A C 1
ATOM 906 O O . LEU A 1 120 ? -4.150 -5.395 -14.873 1.00 97.69 120 LEU A O 1
ATOM 910 N N . ASP A 1 121 ? -2.012 -4.841 -14.453 1.00 96.50 121 ASP A N 1
ATOM 911 C CA . ASP A 1 121 ? -2.251 -3.561 -13.782 1.00 96.50 121 ASP A CA 1
ATOM 912 C C . ASP A 1 121 ? -1.641 -2.428 -14.613 1.00 96.50 121 ASP A C 1
ATOM 914 O O . ASP A 1 121 ? -0.428 -2.394 -14.846 1.00 96.50 121 ASP A O 1
ATOM 918 N N . ILE A 1 122 ? -2.495 -1.535 -15.105 1.00 93.25 122 ILE A N 1
ATOM 919 C CA . ILE A 1 122 ? -2.131 -0.465 -16.029 1.00 93.25 122 ILE A CA 1
ATOM 920 C C . ILE A 1 122 ? -2.356 0.866 -1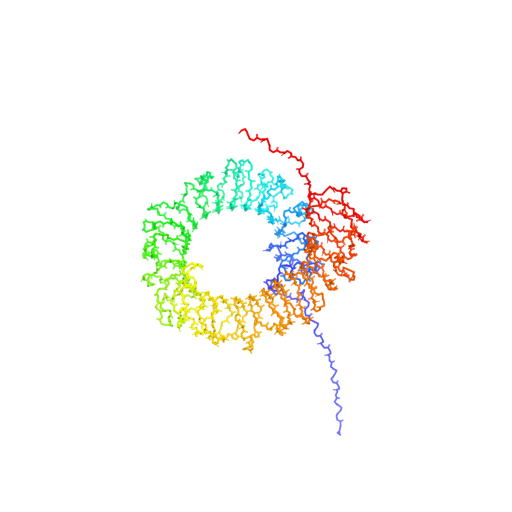5.336 1.00 93.25 122 ILE A C 1
ATOM 922 O O . ILE A 1 122 ? -3.484 1.344 -15.189 1.00 93.25 122 ILE A O 1
ATOM 926 N N . ASP A 1 123 ? -1.243 1.466 -14.934 1.00 87.31 123 ASP A N 1
ATOM 927 C CA . ASP A 1 123 ? -1.211 2.746 -14.243 1.00 87.31 123 ASP A CA 1
ATOM 928 C C . ASP A 1 123 ? -1.142 3.904 -15.254 1.00 87.31 123 ASP A C 1
ATOM 930 O O . ASP A 1 123 ? -0.458 3.822 -16.280 1.00 87.31 123 ASP A O 1
ATOM 934 N N . SER A 1 124 ? -1.827 5.007 -14.969 1.00 78.50 124 SER A N 1
ATOM 935 C CA . SER A 1 124 ? -1.792 6.218 -15.787 1.00 78.50 124 SER A CA 1
ATOM 936 C C . SER A 1 124 ? -1.593 7.433 -14.893 1.00 78.50 124 SER A C 1
ATOM 938 O O . SER A 1 124 ? -2.433 7.757 -14.055 1.00 78.50 124 SER A O 1
ATOM 940 N N . PHE A 1 125 ? -0.480 8.134 -15.114 1.00 62.78 125 PHE A N 1
ATOM 941 C CA . PHE A 1 125 ? -0.071 9.289 -14.313 1.00 62.78 125 PHE A CA 1
ATOM 942 C C . PHE A 1 125 ? -0.819 10.586 -14.657 1.00 62.78 125 PHE A C 1
ATOM 944 O O . PHE A 1 125 ? -0.704 11.557 -13.914 1.00 62.78 125 PHE A O 1
ATOM 951 N N . ASN A 1 126 ? -1.575 10.633 -15.761 1.00 64.31 126 ASN A N 1
ATOM 952 C CA . ASN A 1 126 ? -2.259 11.848 -16.204 1.00 64.31 126 ASN A CA 1
ATOM 953 C C . ASN A 1 126 ? -3.782 11.646 -16.224 1.00 64.31 126 ASN A C 1
ATOM 955 O O . ASN A 1 126 ? -4.311 10.932 -17.075 1.00 64.31 126 ASN A O 1
ATOM 959 N N . ILE A 1 127 ? -4.468 12.267 -15.262 1.00 60.84 127 ILE A N 1
ATOM 960 C CA . ILE A 1 127 ? -5.930 12.196 -15.094 1.00 60.84 127 ILE A CA 1
ATOM 961 C C . ILE A 1 127 ? -6.637 13.173 -16.049 1.00 60.84 127 ILE A C 1
ATOM 963 O O . ILE A 1 127 ? -7.782 12.944 -16.436 1.00 60.84 127 ILE A O 1
ATOM 967 N N . ASP A 1 128 ? -5.952 14.239 -16.470 1.00 61.84 128 ASP A N 1
ATOM 968 C CA . ASP A 1 128 ? -6.584 15.377 -17.145 1.00 61.84 128 ASP A CA 1
ATOM 969 C C . ASP A 1 128 ? -6.830 15.136 -18.640 1.00 61.84 128 ASP A C 1
ATOM 971 O O . ASP A 1 128 ? -7.654 15.811 -19.256 1.00 61.84 128 ASP A O 1
ATOM 975 N N . 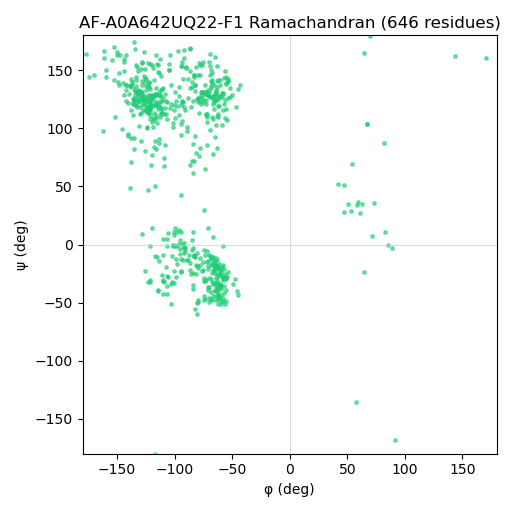MET A 1 129 ? -6.165 14.142 -19.237 1.00 67.69 129 MET A N 1
ATOM 976 C CA . MET A 1 129 ? -6.364 13.770 -20.637 1.00 67.69 129 MET A CA 1
ATOM 977 C C . MET A 1 129 ? -6.466 12.257 -20.783 1.00 67.69 129 MET A C 1
ATOM 979 O O . MET A 1 129 ? -5.457 11.586 -20.986 1.00 67.69 129 MET A O 1
ATOM 983 N N . ILE A 1 130 ? -7.690 11.725 -20.720 1.00 69.19 130 ILE A N 1
ATOM 984 C CA . ILE A 1 130 ? -7.968 10.325 -21.059 1.00 69.19 130 ILE A CA 1
ATOM 985 C C . ILE A 1 130 ? -7.849 10.186 -22.586 1.00 69.19 130 ILE A C 1
ATOM 987 O O . ILE A 1 130 ? -8.688 10.722 -23.314 1.00 69.19 130 ILE A O 1
ATOM 991 N N . PRO A 1 131 ? -6.812 9.508 -23.107 1.00 69.12 131 PRO A N 1
ATOM 992 C CA . PRO A 1 131 ? -6.632 9.331 -24.540 1.00 69.12 131 PRO A CA 1
ATOM 993 C C . PRO A 1 131 ? -7.706 8.407 -25.112 1.00 69.12 131 PRO A C 1
ATOM 995 O O . PRO A 1 131 ? -8.086 7.421 -24.477 1.00 69.12 131 PRO A O 1
ATOM 998 N N . ARG A 1 132 ? -8.109 8.683 -26.356 1.00 72.31 132 ARG A N 1
ATOM 999 C CA . ARG A 1 132 ? -9.085 7.888 -27.119 1.00 72.31 132 ARG A CA 1
ATOM 1000 C C . ARG A 1 132 ? -8.573 6.511 -27.534 1.00 72.31 132 ARG A C 1
ATOM 1002 O O . ARG A 1 132 ? -9.337 5.711 -28.047 1.00 72.31 132 ARG A O 1
ATOM 1009 N N . HIS A 1 133 ? -7.283 6.227 -27.366 1.00 79.06 133 HIS A N 1
ATOM 1010 C CA . HIS A 1 133 ? -6.767 4.905 -27.688 1.00 79.06 133 HIS A CA 1
ATOM 1011 C C . HIS A 1 133 ? -7.216 3.881 -26.639 1.00 79.06 133 HIS A C 1
ATOM 1013 O O . HIS A 1 133 ? -6.894 4.017 -25.456 1.00 79.06 133 HIS A O 1
ATOM 1019 N N . HIS A 1 134 ? -7.924 2.855 -27.097 1.00 84.31 134 HIS A N 1
ATOM 1020 C CA . HIS A 1 134 ? -8.368 1.719 -26.304 1.00 84.31 134 HIS A CA 1
ATOM 1021 C C . HIS A 1 134 ? -7.395 0.545 -26.506 1.00 84.31 134 HIS A C 1
ATOM 1023 O O . HIS A 1 134 ? -7.228 0.099 -27.644 1.00 84.31 134 HIS A O 1
ATOM 1029 N N . PRO A 1 135 ? -6.724 0.058 -25.452 1.00 86.31 135 PRO A N 1
ATOM 1030 C CA . PRO A 1 135 ? -5.835 -1.092 -25.577 1.00 86.31 135 PRO A CA 1
ATOM 1031 C C . PRO A 1 135 ? -6.602 -2.386 -25.861 1.00 86.31 135 PRO A C 1
ATOM 1033 O O . PRO A 1 135 ? -7.622 -2.658 -25.230 1.00 86.31 135 PRO A O 1
ATOM 1036 N N . ASP A 1 136 ? -6.085 -3.191 -26.794 1.00 92.12 136 ASP A N 1
ATOM 1037 C CA . ASP A 1 136 ? -6.674 -4.474 -27.188 1.00 92.12 136 ASP A CA 1
ATOM 1038 C C . ASP A 1 136 ? -6.056 -5.639 -26.403 1.00 92.12 136 ASP A C 1
ATOM 1040 O O . ASP A 1 136 ? -4.927 -6.056 -26.671 1.00 92.12 136 ASP A O 1
ATOM 1044 N N . PHE A 1 137 ? -6.800 -6.194 -25.444 1.00 96.00 137 PHE A N 1
ATOM 1045 C CA . PHE A 1 137 ? -6.337 -7.307 -24.609 1.00 96.00 137 PHE A CA 1
ATOM 1046 C C . PHE A 1 137 ? -6.695 -8.686 -25.171 1.00 96.00 137 PHE A C 1
ATOM 1048 O O . PHE A 1 137 ? -6.350 -9.705 -24.565 1.00 96.00 137 PHE A O 1
ATOM 1055 N N . ARG A 1 138 ? -7.352 -8.768 -26.337 1.00 95.06 138 ARG A N 1
ATOM 1056 C CA . ARG A 1 138 ? -7.780 -10.050 -26.926 1.00 95.06 138 ARG A CA 1
ATOM 1057 C C . ARG A 1 138 ? -6.616 -10.983 -27.241 1.00 95.06 138 ARG A C 1
ATOM 1059 O O . ARG A 1 138 ? -6.801 -12.197 -27.224 1.00 95.06 138 ARG A O 1
ATOM 1066 N N . CYS A 1 139 ? -5.416 -10.447 -27.473 1.00 94.50 139 CYS A N 1
ATOM 1067 C CA . CYS A 1 139 ? -4.204 -11.240 -27.703 1.00 94.50 139 CYS A CA 1
ATOM 1068 C C . CYS A 1 139 ? -3.811 -12.125 -26.504 1.00 94.50 139 CYS A C 1
ATOM 1070 O O . CYS A 1 139 ? -3.094 -13.114 -26.673 1.00 94.50 139 CYS A O 1
ATOM 1072 N N . LEU A 1 140 ? -4.292 -11.799 -25.301 1.00 96.50 140 LEU A N 1
ATOM 1073 C CA . LEU A 1 140 ? -4.039 -12.575 -24.089 1.00 96.50 140 LEU A CA 1
ATOM 1074 C C . LEU A 1 140 ? -5.013 -13.754 -23.949 1.00 96.50 140 LEU A C 1
ATOM 1076 O O . LEU A 1 140 ? -4.655 -14.762 -23.337 1.00 96.50 140 LEU A O 1
ATOM 1080 N N . GLY A 1 141 ? -6.194 -13.662 -24.570 1.00 95.38 141 GLY A N 1
ATOM 1081 C CA . GLY A 1 141 ? -7.197 -14.723 -24.599 1.00 95.38 141 GLY A CA 1
ATOM 1082 C C . GLY A 1 141 ? -7.632 -15.163 -23.203 1.00 95.38 141 GLY A C 1
ATOM 1083 O O . GLY A 1 141 ? -7.855 -14.337 -22.323 1.00 95.38 141 GLY A O 1
ATOM 1084 N N . ASP A 1 142 ? -7.715 -16.476 -23.008 1.00 96.00 142 ASP A N 1
ATOM 1085 C CA . ASP A 1 142 ? -8.102 -17.134 -21.757 1.00 96.00 142 ASP A CA 1
ATOM 1086 C C . ASP A 1 142 ? -7.088 -16.978 -20.615 1.00 96.00 142 ASP A C 1
ATOM 1088 O O . ASP A 1 142 ? -7.406 -17.270 -19.461 1.00 96.00 142 ASP A O 1
ATOM 1092 N N . ARG A 1 143 ? -5.880 -16.487 -20.913 1.00 97.31 143 ARG A N 1
ATOM 1093 C CA . ARG A 1 143 ? -4.819 -16.302 -19.919 1.00 97.31 143 ARG A CA 1
ATOM 1094 C C . ARG A 1 143 ? -5.004 -15.040 -19.079 1.00 97.31 143 ARG A C 1
ATOM 1096 O O . ARG A 1 143 ? -4.411 -14.965 -18.006 1.00 97.31 143 ARG A O 1
ATOM 1103 N N . LEU A 1 144 ? -5.782 -14.050 -19.527 1.00 97.94 144 LEU A N 1
ATOM 1104 C CA . LEU A 1 144 ? -6.048 -12.843 -18.737 1.00 97.94 144 LEU A CA 1
ATOM 1105 C C . LEU A 1 144 ? -7.120 -13.133 -17.678 1.00 97.94 144 LEU A C 1
ATOM 1107 O O . LEU A 1 144 ? -8.279 -13.377 -18.021 1.00 97.94 144 LEU A O 1
ATOM 1111 N N . THR A 1 145 ? -6.732 -13.090 -16.401 1.00 98.12 145 THR A N 1
ATOM 1112 C CA . THR A 1 145 ? -7.610 -13.396 -15.257 1.00 98.12 145 THR A CA 1
ATOM 1113 C C . THR A 1 145 ? -7.960 -12.167 -14.425 1.00 98.12 145 THR A C 1
ATOM 1115 O O . THR A 1 145 ? -9.070 -12.085 -13.907 1.00 98.12 145 THR A O 1
ATOM 1118 N N . GLU A 1 146 ? -7.070 -11.181 -14.333 1.00 98.44 146 GLU A N 1
ATOM 1119 C CA . GLU A 1 146 ? -7.321 -9.923 -13.620 1.00 98.44 146 GLU A CA 1
ATOM 1120 C C . GLU A 1 146 ? -6.909 -8.747 -14.505 1.00 98.44 146 GLU A C 1
ATOM 1122 O O . GLU A 1 146 ? -5.815 -8.751 -15.077 1.00 98.44 146 GLU A O 1
ATOM 1127 N N . LEU A 1 147 ? -7.765 -7.733 -14.602 1.00 98.31 147 LEU A N 1
ATOM 1128 C CA . LEU A 1 147 ? -7.492 -6.515 -15.355 1.00 98.31 147 LEU A CA 1
ATOM 1129 C C . LEU A 1 147 ? -7.776 -5.294 -14.485 1.00 98.31 147 LEU A C 1
ATOM 1131 O O . LEU A 1 147 ? -8.915 -5.053 -14.092 1.00 98.31 147 LEU A O 1
ATOM 1135 N N . ARG A 1 148 ? -6.739 -4.496 -14.233 1.00 97.81 148 ARG A N 1
ATOM 1136 C CA . ARG A 1 148 ? -6.840 -3.202 -13.567 1.00 97.81 148 ARG A CA 1
ATOM 1137 C C . ARG A 1 148 ? -6.413 -2.087 -14.508 1.00 97.81 148 ARG A C 1
ATOM 1139 O O . ARG A 1 148 ? -5.280 -2.074 -14.980 1.00 97.81 148 ARG A O 1
ATOM 1146 N N . LEU A 1 149 ? -7.312 -1.140 -14.746 1.00 95.69 149 LEU A N 1
ATOM 1147 C CA . LEU A 1 149 ? -7.089 0.039 -15.573 1.00 95.69 149 LEU A CA 1
ATOM 1148 C C . LEU A 1 149 ? -7.304 1.300 -14.738 1.00 95.69 149 LEU A C 1
ATOM 1150 O O . LEU A 1 149 ? -8.353 1.469 -14.114 1.00 95.69 149 LEU A O 1
ATOM 1154 N N . LEU A 1 150 ? -6.326 2.202 -14.759 1.00 93.12 150 LEU A N 1
ATOM 1155 C CA . LEU A 1 150 ? -6.433 3.529 -14.161 1.00 93.12 150 LEU A CA 1
ATOM 1156 C C . LEU A 1 150 ? -6.454 4.604 -15.257 1.00 93.12 150 LEU A C 1
ATOM 1158 O O . LEU A 1 150 ? -5.661 4.565 -16.201 1.00 93.12 150 LEU A O 1
ATOM 1162 N N . SER A 1 151 ? -7.376 5.561 -15.139 1.00 90.12 151 SER A N 1
ATOM 1163 C CA . SER A 1 151 ? -7.527 6.734 -16.015 1.00 90.12 151 SER A CA 1
ATOM 1164 C C . SER A 1 151 ? -7.470 6.392 -17.512 1.00 90.12 151 SER A C 1
ATOM 1166 O O . SER A 1 151 ? -6.669 6.950 -18.268 1.00 90.12 151 SER A O 1
ATOM 1168 N N . SER A 1 152 ? -8.280 5.416 -17.941 1.00 90.50 152 SER A N 1
ATOM 1169 C CA . SER A 1 152 ? -8.253 4.882 -19.307 1.00 90.50 152 SER A CA 1
ATOM 1170 C C . SER A 1 152 ? -9.618 4.847 -19.991 1.00 90.50 152 SER A C 1
ATOM 1172 O O . SER A 1 152 ? -10.659 4.846 -19.342 1.00 90.50 152 SER A O 1
ATOM 1174 N N . ALA A 1 153 ? -9.608 4.859 -21.324 1.00 90.06 153 ALA A N 1
ATOM 1175 C CA . ALA A 1 153 ? -10.810 4.656 -22.117 1.00 90.06 153 ALA A CA 1
ATOM 1176 C C . ALA A 1 153 ? -10.995 3.149 -22.320 1.00 90.06 153 ALA A C 1
ATOM 1178 O O . ALA A 1 153 ? -10.025 2.444 -22.611 1.00 90.06 153 ALA A O 1
ATOM 1179 N N . VAL A 1 154 ? -12.218 2.651 -22.145 1.00 91.56 154 VAL A N 1
ATOM 1180 C CA . VAL A 1 154 ? -12.503 1.211 -22.125 1.00 91.56 154 VAL A CA 1
ATOM 1181 C C . VAL A 1 154 ? -13.493 0.856 -23.227 1.00 91.56 154 VAL A C 1
ATOM 1183 O O . VAL A 1 154 ? -14.551 1.467 -23.334 1.00 91.56 154 VAL A O 1
ATOM 1186 N N . GLU A 1 155 ? -13.127 -0.139 -24.033 1.00 93.00 155 GLU A N 1
ATOM 1187 C CA . GLU A 1 155 ? -14.008 -0.807 -24.993 1.00 93.00 155 GLU A CA 1
ATOM 1188 C C . GLU A 1 155 ? -14.173 -2.259 -24.538 1.00 93.00 155 GLU A C 1
ATOM 1190 O O . GLU A 1 155 ? -13.194 -3.000 -24.437 1.00 93.00 155 GLU A O 1
ATOM 1195 N N . GLN A 1 156 ? -15.407 -2.673 -24.240 1.00 93.62 156 GLN A N 1
ATOM 1196 C CA . GLN A 1 156 ? -15.675 -4.014 -23.705 1.00 93.62 156 GLN A CA 1
ATOM 1197 C C . GLN A 1 156 ? -15.208 -5.130 -24.650 1.00 93.62 156 GLN A C 1
ATOM 1199 O O . GLN A 1 156 ? -14.704 -6.153 -24.201 1.00 93.62 156 GLN A O 1
ATOM 1204 N N . GLU A 1 157 ? -15.304 -4.911 -25.966 1.00 94.88 157 GLU A N 1
ATOM 1205 C CA . GLU A 1 157 ? -14.930 -5.893 -26.989 1.00 94.88 157 GLU A CA 1
ATOM 1206 C C . GLU A 1 157 ? -13.438 -6.247 -26.955 1.00 94.88 157 GLU A C 1
ATOM 1208 O O . GLU A 1 157 ? -13.034 -7.282 -27.484 1.00 94.88 157 GLU A O 1
ATOM 1213 N N . TYR A 1 158 ? -12.617 -5.404 -26.326 1.00 95.50 158 TYR A N 1
ATOM 1214 C CA . TYR A 1 158 ? -11.184 -5.617 -26.157 1.00 95.50 158 TYR A CA 1
ATOM 1215 C C . TYR A 1 158 ? -10.823 -6.351 -24.872 1.00 95.50 158 TYR A C 1
ATOM 1217 O O . TYR A 1 158 ? -9.659 -6.697 -24.690 1.00 95.50 158 TYR A O 1
ATOM 1225 N N . ILE A 1 159 ? -11.794 -6.625 -23.999 1.00 96.62 159 ILE A N 1
ATOM 1226 C CA . ILE A 1 159 ? -11.586 -7.351 -22.748 1.00 96.62 159 ILE A CA 1
ATOM 1227 C C . ILE A 1 159 ? -12.033 -8.812 -22.935 1.00 96.62 159 ILE A C 1
ATOM 1229 O O . ILE A 1 159 ? -13.226 -9.061 -23.123 1.00 96.62 159 ILE A O 1
ATOM 1233 N N . PRO A 1 160 ? -11.118 -9.796 -22.849 1.00 96.69 160 PRO A N 1
ATOM 1234 C CA . PRO A 1 160 ? -11.458 -11.217 -22.859 1.00 96.69 160 PRO A CA 1
ATOM 1235 C C . PRO A 1 160 ? -12.502 -11.613 -21.805 1.00 96.69 160 PRO A C 1
ATOM 1237 O O . PRO A 1 160 ? -12.444 -11.180 -20.656 1.00 96.69 160 PRO A O 1
ATOM 1240 N N . THR A 1 161 ? -13.407 -12.530 -22.153 1.00 96.50 161 THR A N 1
ATOM 1241 C CA . THR A 1 161 ? -14.454 -13.035 -21.241 1.00 96.50 161 THR A CA 1
ATOM 1242 C C . THR A 1 161 ? -13.929 -13.948 -20.126 1.00 96.50 161 THR A C 1
ATOM 1244 O O . THR A 1 161 ? -14.698 -14.378 -19.269 1.00 96.50 161 THR A O 1
ATOM 1247 N N . SER A 1 162 ? -12.636 -14.284 -20.138 1.00 95.75 162 SER A N 1
ATOM 1248 C CA . SER A 1 162 ? -11.971 -15.077 -19.097 1.00 95.75 162 SER A CA 1
ATOM 1249 C C . SER A 1 162 ? -11.700 -14.302 -17.810 1.00 95.75 162 SER A C 1
ATOM 1251 O O . SER A 1 162 ? -11.405 -14.935 -16.796 1.00 95.75 162 SER A O 1
ATOM 1253 N N . VAL A 1 163 ? -11.790 -12.968 -17.848 1.00 98.12 163 VAL A N 1
ATOM 1254 C CA . VAL A 1 163 ? -11.503 -12.089 -16.710 1.00 98.12 163 VAL A CA 1
ATOM 1255 C C . VAL A 1 163 ? -12.392 -12.439 -15.513 1.00 98.12 163 VAL A C 1
ATOM 1257 O O . VAL A 1 163 ? -13.612 -12.541 -15.630 1.00 98.12 163 VAL A O 1
ATOM 1260 N N . GLN A 1 164 ? -11.751 -12.611 -14.358 1.00 98.38 164 GLN A N 1
ATOM 1261 C CA . GLN A 1 164 ? -12.355 -12.930 -13.062 1.00 98.38 164 GLN A CA 1
ATOM 1262 C C . GLN A 1 164 ? -12.455 -11.698 -12.154 1.00 98.38 164 GLN A C 1
ATOM 1264 O O . GLN A 1 164 ? -13.409 -11.580 -11.385 1.00 98.38 164 GLN A O 1
ATOM 1269 N N . SER A 1 165 ? -11.502 -10.768 -12.273 1.00 98.50 165 SER A N 1
ATOM 1270 C CA . SER A 1 165 ? -11.483 -9.494 -11.545 1.00 98.50 165 SER A CA 1
ATOM 1271 C C . SER A 1 165 ? -11.267 -8.330 -12.510 1.00 98.50 165 SER A C 1
ATOM 1273 O O . SER A 1 165 ? -10.283 -8.313 -13.258 1.00 98.50 165 SER A O 1
ATOM 1275 N N . LEU A 1 166 ? -12.194 -7.370 -12.510 1.00 98.44 166 LEU A N 1
ATOM 1276 C CA . LEU A 1 166 ? -12.139 -6.167 -13.339 1.00 98.44 166 LEU A CA 1
ATOM 1277 C C . LEU A 1 166 ? -12.168 -4.915 -12.459 1.00 98.44 166 LEU A C 1
ATOM 1279 O O . LEU A 1 166 ? -13.170 -4.622 -11.810 1.00 98.44 166 LEU A O 1
ATOM 1283 N N . ILE A 1 167 ? -11.082 -4.148 -12.487 1.00 98.00 167 ILE A N 1
ATOM 1284 C CA . ILE A 1 167 ? -10.924 -2.914 -11.716 1.00 98.00 167 ILE A CA 1
ATOM 1285 C C . ILE A 1 167 ? -10.734 -1.749 -12.688 1.00 98.00 167 ILE A C 1
ATOM 1287 O O . ILE A 1 167 ? -9.684 -1.611 -13.310 1.00 98.00 167 ILE A O 1
ATOM 1291 N N . LEU A 1 168 ? -11.734 -0.884 -12.806 1.00 96.31 168 LEU A N 1
ATOM 1292 C CA . LEU A 1 168 ? -11.705 0.336 -13.603 1.00 96.31 168 LEU A CA 1
ATOM 1293 C C . LEU A 1 168 ? -11.757 1.533 -12.654 1.00 96.31 168 LEU A C 1
ATOM 1295 O O . LEU A 1 168 ? -12.788 1.788 -12.036 1.00 96.31 168 LEU A O 1
ATOM 1299 N N . SER A 1 169 ? -10.655 2.274 -12.540 1.00 94.25 169 SER A N 1
ATOM 1300 C CA . SER A 1 169 ? -10.608 3.499 -11.736 1.00 94.25 169 SER A CA 1
ATOM 1301 C C . SER A 1 169 ? -10.405 4.718 -12.631 1.00 94.25 169 SER A C 1
ATOM 1303 O O . SER A 1 169 ? -9.536 4.715 -13.507 1.00 94.25 169 SER A O 1
ATOM 1305 N N . LYS A 1 170 ? -11.223 5.759 -12.451 1.00 92.38 170 LYS A N 1
ATOM 1306 C CA . LYS A 1 170 ? -11.211 7.012 -13.228 1.00 92.38 170 LYS A CA 1
ATOM 1307 C C . LYS A 1 170 ? -11.296 6.791 -14.744 1.00 92.38 170 LYS A C 1
ATOM 1309 O O . LYS A 1 170 ? -10.762 7.577 -15.524 1.00 92.38 170 LYS A O 1
ATOM 1314 N N . CYS A 1 171 ? -11.927 5.700 -15.172 1.00 92.62 171 CYS A N 1
ATOM 1315 C CA . CYS A 1 171 ? -12.025 5.333 -16.580 1.00 92.62 171 CYS A CA 1
ATOM 1316 C C . CYS A 1 171 ? -13.224 6.003 -17.269 1.00 92.62 171 CYS A C 1
ATOM 1318 O O . CYS A 1 171 ? -14.103 6.576 -16.623 1.00 92.62 171 CYS A O 1
ATOM 1320 N N . VAL A 1 172 ? -13.266 5.930 -18.600 1.00 91.19 172 VAL A N 1
ATOM 1321 C CA . VAL A 1 172 ? -14.414 6.373 -19.406 1.00 91.19 172 VAL A CA 1
ATOM 1322 C C . VAL A 1 172 ? -14.869 5.235 -20.308 1.00 91.19 172 VAL A C 1
ATOM 1324 O O . VAL A 1 172 ? -14.080 4.710 -21.095 1.00 91.19 172 VAL A O 1
ATOM 1327 N N . CYS A 1 173 ? -16.154 4.898 -20.210 1.00 91.19 173 CYS A N 1
ATOM 1328 C CA . CYS A 1 173 ? -16.841 3.992 -21.123 1.00 91.19 173 CYS A CA 1
ATOM 1329 C C . CYS A 1 173 ? -17.790 4.820 -22.000 1.00 91.19 173 CYS A C 1
ATOM 1331 O O . CYS A 1 173 ? -18.755 5.404 -21.498 1.00 91.19 173 CYS A O 1
ATOM 1333 N N . TYR A 1 174 ? -17.490 4.914 -23.299 1.00 88.00 174 TYR A N 1
ATOM 1334 C CA . TYR A 1 174 ? -18.296 5.698 -24.248 1.00 88.00 174 TYR A CA 1
ATOM 1335 C C . TYR A 1 174 ? -19.604 5.009 -24.648 1.00 88.00 174 TYR A C 1
ATOM 1337 O O . TYR A 1 174 ? -20.550 5.693 -25.030 1.00 88.00 174 TYR A O 1
ATOM 1345 N N . ASP A 1 175 ? -19.659 3.686 -24.514 1.00 89.75 175 ASP A N 1
ATOM 1346 C CA . ASP A 1 175 ? -20.825 2.853 -24.793 1.00 89.75 175 ASP A CA 1
ATOM 1347 C C . ASP A 1 175 ? -21.317 2.151 -23.518 1.00 89.75 175 ASP A C 1
ATOM 1349 O O . ASP A 1 175 ? -20.763 2.326 -22.427 1.00 89.75 175 ASP A O 1
ATOM 1353 N N . LEU A 1 176 ? -22.383 1.357 -23.653 1.00 93.25 176 LEU A N 1
ATOM 1354 C CA . LEU A 1 176 ? -22.892 0.502 -22.583 1.00 93.25 176 LEU A CA 1
ATOM 1355 C C . LEU A 1 176 ? -21.827 -0.541 -22.224 1.00 93.25 176 LEU A C 1
ATOM 1357 O O . LEU A 1 176 ? -21.418 -1.316 -23.088 1.00 93.25 176 LEU A O 1
ATOM 1361 N N . LEU A 1 177 ? -21.431 -0.600 -20.951 1.00 95.12 177 LEU A N 1
ATOM 1362 C CA . LEU A 1 177 ? -20.551 -1.652 -20.444 1.00 95.12 177 LEU A CA 1
ATOM 1363 C C . LEU A 1 177 ? -21.395 -2.888 -20.081 1.00 95.12 177 LEU A C 1
ATOM 1365 O O . LEU A 1 177 ? -21.862 -3.029 -18.950 1.00 95.12 177 LEU A O 1
ATOM 1369 N N . ASP A 1 178 ? -21.642 -3.757 -21.059 1.00 96.62 178 ASP A N 1
ATOM 1370 C CA . ASP A 1 178 ? -22.421 -4.989 -20.924 1.00 96.62 178 ASP A CA 1
ATOM 1371 C C . ASP A 1 178 ? -21.520 -6.202 -20.641 1.00 96.62 178 ASP A C 1
ATOM 1373 O O . ASP A 1 178 ? -21.000 -6.870 -21.536 1.00 96.62 178 ASP A O 1
ATOM 1377 N N . LEU A 1 179 ? -21.365 -6.515 -19.354 1.00 96.94 179 LEU A N 1
ATOM 1378 C CA . LEU A 1 179 ? -20.536 -7.617 -18.871 1.00 96.94 179 LEU A CA 1
ATOM 1379 C C . LEU A 1 179 ? -21.334 -8.903 -18.611 1.00 96.94 179 LEU A C 1
ATOM 1381 O O . LEU A 1 179 ? -20.813 -9.841 -18.009 1.00 96.94 179 LEU A O 1
ATOM 1385 N N . VAL A 1 180 ? -22.587 -9.008 -19.069 1.00 97.00 180 VAL A N 1
ATOM 1386 C CA . VAL A 1 180 ? -23.463 -10.161 -18.767 1.00 97.00 180 VAL A CA 1
ATOM 1387 C C . VAL A 1 180 ? -22.878 -11.496 -19.255 1.00 97.00 180 VAL A C 1
ATOM 1389 O O . VAL A 1 180 ? -23.160 -12.547 -18.679 1.00 97.00 180 VAL A O 1
ATOM 1392 N N . HIS A 1 181 ? -22.031 -11.472 -20.286 1.00 95.94 181 HIS A N 1
ATOM 1393 C CA . HIS A 1 181 ? -21.383 -12.664 -20.842 1.00 95.94 181 HIS A CA 1
ATOM 1394 C C . HIS A 1 181 ? -20.089 -13.086 -20.122 1.00 95.94 181 HIS A C 1
ATOM 1396 O O . HIS A 1 181 ? -19.540 -14.143 -20.432 1.00 95.94 181 HIS A O 1
ATOM 1402 N N . TYR A 1 182 ? -19.609 -12.311 -19.147 1.00 97.44 182 TYR A N 1
ATOM 1403 C CA . TYR A 1 182 ? -18.374 -12.583 -18.409 1.00 97.44 182 TYR A CA 1
ATOM 1404 C C . TYR A 1 182 ? -18.670 -13.511 -17.226 1.00 97.44 182 TYR A C 1
ATOM 1406 O O . TYR A 1 182 ? -18.620 -13.115 -16.068 1.00 97.44 182 TYR A O 1
ATOM 1414 N N . THR A 1 183 ? -19.013 -14.770 -17.502 1.00 96.94 183 THR A N 1
ATOM 1415 C CA . THR A 1 183 ? -19.508 -15.716 -16.480 1.00 96.94 183 THR A CA 1
ATOM 1416 C C . THR A 1 183 ? -18.492 -16.081 -15.394 1.00 96.94 183 THR A C 1
ATOM 1418 O O . THR A 1 183 ? -18.875 -16.661 -14.382 1.00 96.94 183 THR A O 1
ATOM 1421 N N . ASN A 1 184 ? -17.210 -15.778 -15.612 1.00 97.31 184 ASN A N 1
ATOM 1422 C CA . ASN A 1 184 ? -16.138 -15.986 -14.639 1.00 97.31 184 ASN A CA 1
ATOM 1423 C C . ASN A 1 184 ? -15.887 -14.751 -13.760 1.00 97.31 184 ASN A C 1
ATOM 1425 O O . ASN A 1 184 ? -15.107 -14.845 -12.819 1.00 97.31 184 ASN A O 1
ATOM 1429 N N . LEU A 1 185 ? -16.524 -13.615 -14.061 1.00 98.56 185 LEU A N 1
ATOM 1430 C CA . LEU A 1 185 ? -16.313 -12.350 -13.368 1.00 98.56 185 LEU A CA 1
ATOM 1431 C C . LEU A 1 185 ? -16.943 -12.404 -11.976 1.00 98.56 185 LEU A C 1
ATOM 1433 O O . LEU A 1 185 ? -18.169 -12.465 -11.850 1.00 98.56 185 LEU A O 1
ATOM 1437 N N . THR A 1 186 ? -16.102 -12.388 -10.947 1.00 98.56 186 THR A N 1
ATOM 1438 C CA . THR A 1 186 ? -16.493 -12.458 -9.533 1.00 98.56 186 THR A CA 1
ATOM 1439 C C . THR A 1 186 ? -16.240 -11.155 -8.784 1.00 98.56 186 THR A C 1
ATOM 1441 O O . THR A 1 186 ? -16.937 -10.888 -7.808 1.00 98.56 186 THR A O 1
ATOM 1444 N N . GLU A 1 187 ? -15.279 -10.344 -9.228 1.00 98.50 187 GLU A N 1
ATOM 1445 C CA . GLU A 1 187 ? -14.933 -9.056 -8.617 1.00 98.50 187 GLU A CA 1
ATOM 1446 C C . GLU A 1 187 ? -15.037 -7.934 -9.652 1.00 98.50 187 GLU A C 1
ATOM 1448 O O . GLU A 1 187 ? -14.480 -8.022 -10.751 1.00 98.50 187 GLU A O 1
ATOM 1453 N N . VAL A 1 188 ? -15.760 -6.875 -9.293 1.00 98.31 188 VAL A N 1
ATOM 1454 C CA . VAL A 1 188 ? -15.953 -5.688 -10.123 1.00 98.31 188 VAL A CA 1
ATOM 1455 C C . VAL A 1 188 ? -15.749 -4.447 -9.269 1.00 98.31 188 VAL A C 1
ATOM 1457 O O . VAL A 1 188 ? -16.489 -4.213 -8.320 1.00 98.31 188 VAL A O 1
ATOM 1460 N N . ASN A 1 189 ? -14.779 -3.617 -9.635 1.00 97.69 189 ASN A N 1
ATOM 1461 C CA . ASN A 1 189 ? -14.538 -2.329 -8.999 1.00 97.69 189 ASN A CA 1
ATOM 1462 C C . ASN A 1 189 ? -14.579 -1.223 -10.058 1.00 97.69 189 ASN A C 1
ATOM 1464 O O . ASN A 1 189 ? -13.737 -1.183 -10.950 1.00 97.69 189 ASN A O 1
ATOM 1468 N N . LEU A 1 190 ? -15.574 -0.348 -9.969 1.00 95.75 190 LEU A N 1
ATOM 1469 C CA . LEU A 1 190 ? -15.857 0.745 -10.892 1.00 95.75 190 LEU A CA 1
ATOM 1470 C C . LEU A 1 190 ? -15.774 2.066 -10.123 1.00 95.75 190 LEU A C 1
ATOM 1472 O O . LEU A 1 190 ? -16.780 2.663 -9.742 1.00 95.75 190 LEU A O 1
ATOM 1476 N N . ASP A 1 191 ? -14.546 2.496 -9.871 1.00 93.19 191 ASP A N 1
ATOM 1477 C CA . ASP A 1 191 ? -14.226 3.635 -9.020 1.00 93.19 191 ASP A CA 1
ATOM 1478 C C . ASP A 1 191 ? -14.059 4.918 -9.844 1.00 93.19 191 ASP A C 1
ATOM 1480 O O . ASP A 1 191 ? -13.231 4.986 -10.747 1.00 93.19 191 ASP A O 1
ATOM 1484 N N . PHE A 1 192 ? -14.866 5.944 -9.596 1.00 90.44 192 PHE A N 1
ATOM 1485 C CA . PHE A 1 192 ? -14.913 7.203 -10.354 1.00 90.44 192 PHE A CA 1
ATOM 1486 C C . PHE A 1 192 ? -14.956 7.027 -11.885 1.00 90.44 192 PHE A C 1
ATOM 1488 O O . PHE A 1 192 ? -14.476 7.886 -12.634 1.00 90.44 192 PHE A O 1
ATOM 1495 N N . THR A 1 193 ? -15.509 5.912 -12.365 1.00 90.94 193 THR A N 1
ATOM 1496 C CA . THR A 1 193 ? -15.629 5.609 -13.795 1.00 90.94 193 THR A CA 1
ATOM 1497 C C . THR A 1 193 ? -16.893 6.257 -14.354 1.00 90.94 193 THR A C 1
ATOM 1499 O O . THR A 1 193 ? -17.945 6.217 -13.725 1.00 90.94 193 THR A O 1
ATOM 1502 N N . ARG A 1 194 ? -16.787 6.887 -15.527 1.00 90.19 194 ARG A N 1
ATOM 1503 C CA . ARG A 1 194 ? -17.917 7.552 -16.197 1.00 90.19 194 ARG A CA 1
ATOM 1504 C C . ARG A 1 194 ? -18.543 6.631 -17.234 1.00 90.19 194 ARG A C 1
ATOM 1506 O O . ARG A 1 194 ? -17.810 6.043 -18.038 1.00 90.19 194 ARG A O 1
ATOM 1513 N N . PHE A 1 195 ? -19.872 6.576 -17.263 1.00 88.81 195 PHE A N 1
ATOM 1514 C CA . PHE A 1 195 ? -20.629 5.711 -18.166 1.00 88.81 195 PHE A CA 1
ATOM 1515 C C . PHE A 1 195 ? -21.595 6.541 -19.001 1.00 88.81 195 PHE A C 1
ATOM 1517 O O . PHE A 1 195 ? -22.528 7.133 -18.485 1.00 88.81 195 PHE A O 1
ATOM 1524 N N . VAL A 1 196 ? -21.426 6.554 -20.322 1.00 84.75 196 VAL A N 1
ATOM 1525 C CA . VAL A 1 196 ? -22.363 7.300 -21.182 1.00 84.75 196 VAL A CA 1
ATOM 1526 C C . VAL A 1 196 ? -23.721 6.592 -21.295 1.00 84.75 196 VAL A C 1
ATOM 1528 O O . VAL A 1 196 ? -24.745 7.256 -21.441 1.00 84.75 196 VAL A O 1
ATOM 1531 N N . ALA A 1 197 ? -23.742 5.256 -21.226 1.00 85.44 197 ALA A N 1
ATOM 1532 C CA . ALA A 1 197 ? -24.949 4.447 -21.432 1.00 85.44 197 ALA A CA 1
ATOM 1533 C C . ALA A 1 197 ? -25.241 3.426 -20.309 1.00 85.44 197 ALA A C 1
ATOM 1535 O O . ALA A 1 197 ? -26.151 2.611 -20.453 1.00 85.44 197 ALA A O 1
ATOM 1536 N N . GLY A 1 198 ? -24.510 3.479 -19.190 1.00 91.38 198 GLY A N 1
ATOM 1537 C CA . GLY A 1 198 ? -24.698 2.605 -18.023 1.00 91.38 198 GLY A CA 1
ATOM 1538 C C . GLY A 1 198 ? -23.866 1.314 -18.030 1.00 91.38 198 GLY A C 1
ATOM 1539 O O . GLY A 1 198 ? -22.935 1.151 -18.823 1.00 91.38 198 GLY A O 1
ATOM 1540 N N . VAL A 1 199 ? -24.206 0.396 -17.116 1.00 95.38 199 VAL A N 1
ATOM 1541 C CA . VAL A 1 199 ? -23.477 -0.861 -16.854 1.00 95.38 199 VAL A CA 1
ATOM 1542 C C . VAL A 1 199 ? -24.453 -2.020 -16.653 1.00 95.38 199 VAL A C 1
ATOM 1544 O O . VAL A 1 199 ? -25.499 -1.856 -16.025 1.00 95.38 199 VAL A O 1
ATOM 1547 N N . ARG A 1 200 ? -24.102 -3.215 -17.143 1.00 96.81 200 ARG A N 1
ATOM 1548 C CA . ARG A 1 200 ? -24.797 -4.475 -16.829 1.00 96.81 200 ARG A CA 1
ATOM 1549 C C . ARG A 1 200 ? -23.791 -5.518 -16.368 1.00 96.81 200 ARG A C 1
ATOM 1551 O O . ARG A 1 200 ? -22.779 -5.729 -17.026 1.00 96.81 200 ARG A O 1
ATOM 1558 N N . LEU A 1 201 ? -24.082 -6.182 -15.253 1.00 97.69 201 LEU A N 1
ATOM 1559 C CA . LEU A 1 201 ? -23.168 -7.128 -14.610 1.00 97.69 201 LEU A CA 1
ATOM 1560 C C . LEU A 1 201 ? -23.712 -8.569 -14.642 1.00 97.69 201 LEU A C 1
ATOM 1562 O O . LEU A 1 201 ? -24.933 -8.763 -14.610 1.00 97.69 201 LEU A O 1
ATOM 1566 N N . PRO A 1 202 ? -22.835 -9.588 -14.703 1.00 97.88 202 PRO A N 1
ATOM 1567 C CA . PRO A 1 202 ? -23.239 -10.989 -14.694 1.00 97.88 202 PRO A CA 1
ATOM 1568 C C . PRO A 1 202 ? -23.599 -11.465 -13.272 1.00 97.88 202 PRO A C 1
ATOM 1570 O O . PRO A 1 202 ? -23.060 -10.959 -12.289 1.00 97.88 202 PRO A O 1
ATOM 1573 N N . PRO A 1 203 ? -24.454 -12.496 -13.123 1.00 97.94 203 PRO A N 1
ATOM 1574 C CA . PRO A 1 203 ? -24.853 -13.022 -11.812 1.00 97.94 203 PRO A CA 1
ATOM 1575 C C . PRO A 1 203 ? -23.706 -13.686 -11.032 1.00 97.94 203 PRO A C 1
ATOM 1577 O O . PRO A 1 203 ? -23.881 -14.018 -9.862 1.00 97.94 203 PRO A O 1
ATOM 1580 N N . SER A 1 204 ? -22.555 -13.921 -11.668 1.00 98.44 204 SER A N 1
ATOM 1581 C CA . SER A 1 204 ? -21.343 -14.460 -11.043 1.00 98.44 204 SER A CA 1
ATOM 1582 C C . SER A 1 204 ? -20.643 -13.472 -10.107 1.00 98.44 204 SER A C 1
ATOM 1584 O O . SER A 1 204 ? -19.806 -13.913 -9.326 1.00 98.44 204 SER A O 1
ATOM 1586 N N . VAL A 1 205 ? -20.977 -12.175 -10.155 1.00 98.62 205 VAL A N 1
ATOM 1587 C CA . VAL A 1 205 ? -20.352 -11.147 -9.308 1.00 98.62 205 VAL A CA 1
ATOM 1588 C C . VAL A 1 205 ? -20.653 -11.400 -7.828 1.00 98.62 205 VAL A C 1
ATOM 1590 O O . VAL A 1 205 ? -21.806 -11.592 -7.434 1.00 98.62 205 VAL A O 1
ATOM 1593 N N . ILE A 1 206 ? -19.591 -11.379 -7.022 1.00 98.50 206 ILE A N 1
ATOM 1594 C CA . ILE A 1 206 ? -19.583 -11.599 -5.571 1.00 98.50 206 ILE A CA 1
ATOM 1595 C C . ILE A 1 206 ? -19.166 -10.319 -4.833 1.00 98.50 206 ILE A C 1
ATOM 1597 O O . ILE A 1 206 ? -19.755 -10.012 -3.795 1.00 98.50 206 ILE A O 1
ATOM 1601 N N . ASP A 1 207 ? -18.184 -9.587 -5.367 1.00 98.38 207 ASP A N 1
ATOM 1602 C CA . ASP A 1 207 ? -17.680 -8.311 -4.840 1.00 98.38 207 ASP A CA 1
ATOM 1603 C C . ASP A 1 207 ? -17.927 -7.195 -5.862 1.00 98.38 207 ASP A C 1
ATOM 1605 O O . ASP A 1 207 ? -17.467 -7.278 -7.006 1.00 98.38 207 ASP A O 1
ATOM 1609 N N . LEU A 1 208 ? -18.696 -6.184 -5.452 1.00 97.56 208 LEU A N 1
ATOM 1610 C CA . LEU A 1 208 ? -19.017 -5.009 -6.249 1.00 97.56 208 LEU A CA 1
ATOM 1611 C C . LEU A 1 208 ? -18.625 -3.735 -5.506 1.00 97.56 208 LEU A C 1
ATOM 1613 O O . LEU A 1 208 ? -19.238 -3.386 -4.499 1.00 97.56 208 LEU A O 1
ATOM 1617 N N . ARG A 1 209 ? -17.706 -2.970 -6.091 1.00 96.25 209 ARG A N 1
ATOM 1618 C CA . ARG A 1 209 ? -17.417 -1.589 -5.693 1.00 96.25 209 ARG A CA 1
ATOM 1619 C C . ARG A 1 209 ? -17.842 -0.649 -6.803 1.00 96.25 209 ARG A C 1
ATOM 1621 O O . ARG A 1 209 ? -17.428 -0.825 -7.947 1.00 96.25 209 ARG A O 1
ATOM 1628 N N . TYR A 1 210 ? -18.701 0.311 -6.494 1.00 94.19 210 TYR A N 1
ATOM 1629 C CA . TYR A 1 210 ? -19.335 1.167 -7.493 1.00 94.19 210 TYR A CA 1
ATOM 1630 C C . TYR A 1 210 ? -19.423 2.600 -6.974 1.00 94.19 210 TYR A C 1
ATOM 1632 O O . TYR A 1 210 ? -20.360 2.974 -6.269 1.00 94.19 210 TYR A O 1
ATOM 1640 N N . TYR A 1 211 ? -18.432 3.408 -7.340 1.00 91.31 211 TYR A N 1
ATOM 1641 C CA . TYR A 1 211 ? -18.296 4.795 -6.906 1.00 91.31 211 TYR A CA 1
ATOM 1642 C C . TYR A 1 211 ? -18.398 5.720 -8.110 1.00 91.31 211 TYR A C 1
ATOM 1644 O O . TYR A 1 211 ? -17.400 6.145 -8.681 1.00 91.31 211 TYR A O 1
ATOM 1652 N N . VAL A 1 212 ? -19.619 6.022 -8.531 1.00 87.06 212 VAL A N 1
ATOM 1653 C CA . VAL A 1 212 ? -19.880 6.933 -9.652 1.00 87.06 212 VAL A CA 1
ATOM 1654 C C . VAL A 1 212 ? -20.355 8.284 -9.142 1.00 87.06 212 VAL A C 1
ATOM 1656 O O . VAL A 1 212 ? -20.743 8.410 -7.987 1.00 87.06 212 VAL A O 1
ATOM 1659 N N . LYS A 1 213 ? -20.311 9.314 -9.987 1.00 85.94 213 LYS A N 1
ATOM 1660 C CA . LYS A 1 213 ? -20.837 10.630 -9.608 1.00 85.94 213 LYS A CA 1
ATOM 1661 C C . LYS A 1 213 ? -22.346 10.562 -9.342 1.00 85.94 213 LYS A C 1
ATOM 1663 O O . LYS A 1 213 ? -23.037 9.740 -9.929 1.00 85.94 213 LYS A O 1
ATOM 1668 N N . GLU A 1 214 ? -22.854 11.465 -8.503 1.00 82.06 214 GLU A N 1
ATOM 1669 C CA . GLU A 1 214 ? -24.275 11.520 -8.114 1.00 82.06 214 GLU A CA 1
ATOM 1670 C C . GLU A 1 214 ? -25.256 11.721 -9.284 1.00 82.06 214 GLU A C 1
ATOM 1672 O O . GLU A 1 214 ? -26.437 11.418 -9.142 1.00 82.06 214 GLU A O 1
ATOM 1677 N N . ASP A 1 215 ? -24.795 12.244 -10.424 1.00 85.31 215 ASP A N 1
ATOM 1678 C CA . ASP A 1 215 ? -25.606 12.438 -11.629 1.00 85.31 215 ASP A CA 1
ATOM 1679 C C . ASP A 1 215 ? -25.730 11.179 -12.506 1.00 85.31 215 ASP A C 1
ATOM 1681 O O . ASP A 1 215 ? -26.545 11.156 -13.431 1.00 85.31 215 ASP A O 1
ATOM 1685 N N . GLU A 1 216 ? -24.955 10.133 -12.219 1.00 83.75 216 GLU A N 1
ATOM 1686 C CA . GLU A 1 216 ? -25.012 8.859 -12.934 1.00 83.75 216 GLU A CA 1
ATOM 1687 C C . GLU A 1 216 ? -26.196 8.007 -12.438 1.00 83.75 216 GLU A C 1
ATOM 1689 O O . GLU A 1 216 ? -26.553 8.043 -11.257 1.00 83.75 216 GLU A O 1
ATOM 1694 N N . PRO A 1 217 ? -26.839 7.215 -13.315 1.00 85.00 217 PRO A N 1
ATOM 1695 C CA . PRO A 1 217 ? -27.942 6.358 -12.908 1.00 85.00 217 PRO A CA 1
ATOM 1696 C C . PRO A 1 217 ? -27.479 5.294 -11.902 1.00 85.00 217 PRO A C 1
ATOM 1698 O O . PRO A 1 217 ? -26.414 4.683 -12.050 1.00 85.00 217 PRO A O 1
ATOM 1701 N N . ARG A 1 218 ? -28.334 5.026 -10.909 1.00 91.44 218 ARG A N 1
ATOM 1702 C CA . ARG A 1 218 ? -28.145 3.932 -9.950 1.00 91.44 218 ARG A CA 1
ATOM 1703 C C . ARG A 1 218 ? -28.113 2.585 -10.672 1.00 91.44 218 ARG A C 1
ATOM 1705 O O . ARG A 1 218 ? -28.864 2.346 -11.620 1.00 91.44 218 ARG A O 1
ATOM 1712 N N . LEU A 1 219 ? -27.240 1.696 -10.211 1.00 94.06 219 LEU A N 1
ATOM 1713 C CA . LEU A 1 219 ? -27.078 0.357 -10.764 1.00 94.06 219 LEU A CA 1
ATOM 1714 C C . LEU A 1 219 ? -28.081 -0.612 -10.123 1.00 94.06 219 LEU A C 1
ATOM 1716 O O . LEU A 1 219 ? -28.022 -0.871 -8.921 1.00 94.06 219 LEU A O 1
ATOM 1720 N N . ASP A 1 220 ? -28.971 -1.195 -10.927 1.00 95.31 220 ASP A N 1
ATOM 1721 C CA . ASP A 1 220 ? -29.872 -2.257 -10.464 1.00 95.31 220 ASP A CA 1
ATOM 1722 C C . ASP A 1 220 ? -29.105 -3.574 -10.261 1.00 95.31 220 ASP A C 1
ATOM 1724 O O . ASP A 1 220 ? -28.683 -4.224 -11.223 1.00 95.31 220 ASP A O 1
ATOM 1728 N N . VAL A 1 221 ? -28.964 -3.997 -9.002 1.00 96.56 221 VAL A N 1
ATOM 1729 C CA . VAL A 1 221 ? -28.269 -5.239 -8.629 1.00 96.56 221 VAL A CA 1
ATOM 1730 C C . VAL A 1 221 ? -29.221 -6.408 -8.357 1.00 96.56 221 VAL A C 1
ATOM 1732 O O . VAL A 1 221 ? -28.803 -7.446 -7.840 1.00 96.56 221 VAL A O 1
ATOM 1735 N N . SER A 1 222 ? -30.497 -6.304 -8.745 1.00 96.38 222 SER A N 1
ATOM 1736 C CA . SER A 1 222 ? -31.517 -7.342 -8.519 1.00 96.38 222 SER A CA 1
ATOM 1737 C C . SER A 1 222 ? -31.146 -8.730 -9.073 1.00 96.38 222 SER A C 1
ATOM 1739 O O . SER A 1 222 ? -31.574 -9.755 -8.520 1.00 96.38 222 SER A O 1
ATOM 1741 N N . ASN A 1 223 ? -30.327 -8.772 -10.131 1.00 96.19 223 ASN A N 1
ATOM 1742 C CA . ASN A 1 223 ? -29.840 -9.988 -10.792 1.00 96.19 223 ASN A CA 1
ATOM 1743 C C . ASN A 1 223 ? -28.553 -10.571 -10.174 1.00 96.19 223 ASN A C 1
ATOM 1745 O O . ASN A 1 223 ? -28.168 -11.689 -10.523 1.00 96.19 223 ASN A O 1
ATOM 1749 N N . LEU A 1 224 ? -27.895 -9.865 -9.247 1.00 97.44 224 LEU A N 1
ATOM 1750 C CA . LEU A 1 224 ? -26.640 -10.296 -8.617 1.00 97.44 224 LEU A CA 1
ATOM 1751 C C . LEU A 1 224 ? -26.909 -11.224 -7.427 1.00 97.44 224 LEU A C 1
ATOM 1753 O O . LEU A 1 224 ? -26.762 -10.881 -6.254 1.00 97.44 224 LEU A O 1
ATOM 1757 N N . VAL A 1 225 ? -27.343 -12.441 -7.744 1.00 97.06 225 VAL A N 1
ATOM 1758 C CA . VAL A 1 225 ? -27.768 -13.447 -6.756 1.00 97.06 225 VAL A CA 1
ATOM 1759 C C . VAL A 1 225 ? -26.632 -14.041 -5.919 1.00 97.06 225 VAL A C 1
ATOM 1761 O O . VAL A 1 225 ? -26.918 -14.781 -4.987 1.00 97.06 225 VAL A O 1
ATOM 1764 N N . ASN A 1 226 ? -25.374 -13.756 -6.264 1.00 98.06 226 ASN A N 1
ATOM 1765 C CA . ASN A 1 226 ? -24.188 -14.199 -5.526 1.00 98.06 226 ASN A CA 1
ATOM 1766 C C . ASN A 1 226 ? -23.464 -13.045 -4.814 1.00 98.06 226 ASN A C 1
ATOM 1768 O O . ASN A 1 226 ? -22.400 -13.267 -4.237 1.00 98.06 226 ASN A O 1
ATOM 1772 N N . LEU A 1 227 ? -24.026 -11.830 -4.854 1.00 97.94 227 LEU A N 1
ATOM 1773 C CA . LEU A 1 227 ? -23.415 -10.640 -4.274 1.00 97.94 227 LEU A CA 1
ATOM 1774 C C . LEU A 1 227 ? -23.304 -10.767 -2.753 1.00 97.94 227 LEU A C 1
ATOM 1776 O O . LEU A 1 227 ? -24.309 -10.965 -2.068 1.00 97.94 227 LEU A O 1
ATOM 1780 N N . LYS A 1 228 ? -22.083 -10.614 -2.239 1.00 98.06 228 LYS A N 1
ATOM 1781 C CA . LYS A 1 228 ? -21.750 -10.694 -0.811 1.00 98.06 228 LYS A CA 1
ATOM 1782 C C . LYS A 1 228 ? -21.079 -9.434 -0.288 1.00 98.06 228 LYS A C 1
ATOM 1784 O O . LYS A 1 228 ? -21.260 -9.103 0.879 1.00 98.06 228 LYS A O 1
ATOM 1789 N N . ILE A 1 229 ? -20.301 -8.757 -1.124 1.00 97.38 229 ILE A N 1
ATOM 1790 C CA . ILE A 1 229 ? -19.583 -7.537 -0.764 1.00 97.38 229 ILE A CA 1
ATOM 1791 C C . ILE A 1 229 ? -20.104 -6.425 -1.659 1.00 97.38 229 ILE A C 1
ATOM 1793 O O . ILE A 1 229 ? -20.137 -6.581 -2.881 1.00 97.38 229 ILE A O 1
ATOM 1797 N N . ILE A 1 230 ? -20.543 -5.331 -1.045 1.00 95.56 230 ILE A N 1
ATOM 1798 C CA . ILE A 1 230 ? -21.016 -4.155 -1.762 1.00 95.56 230 ILE A CA 1
ATOM 1799 C C . ILE A 1 230 ? -20.390 -2.894 -1.181 1.00 95.56 230 ILE A C 1
ATOM 1801 O O . ILE A 1 230 ? -20.360 -2.694 0.028 1.00 95.56 230 ILE A O 1
ATOM 1805 N N . ASP A 1 231 ? -19.859 -2.059 -2.054 1.00 93.50 231 ASP A N 1
ATOM 1806 C CA . ASP A 1 231 ? -19.146 -0.849 -1.680 1.00 93.50 231 ASP A CA 1
ATOM 1807 C C . ASP A 1 231 ? -19.618 0.291 -2.594 1.00 93.50 231 ASP A C 1
ATOM 1809 O O . ASP A 1 231 ? -19.069 0.502 -3.679 1.00 93.50 231 ASP A O 1
ATOM 1813 N N . SER A 1 232 ? -20.763 0.901 -2.261 1.00 89.69 232 SER A N 1
ATOM 1814 C CA . SER A 1 232 ? -21.452 1.852 -3.145 1.00 89.69 232 SER A CA 1
ATOM 1815 C C . SER A 1 232 ? -22.599 2.607 -2.472 1.00 89.69 232 SER A C 1
ATOM 1817 O O . SER A 1 232 ? -23.386 2.014 -1.739 1.00 89.69 232 SER A O 1
ATOM 1819 N N . TYR A 1 233 ? -22.789 3.869 -2.873 1.00 86.12 233 TYR A N 1
ATOM 1820 C CA . TYR A 1 233 ? -23.980 4.676 -2.577 1.00 86.12 233 TYR A CA 1
ATOM 1821 C C . TYR A 1 233 ? -24.983 4.794 -3.744 1.00 86.12 233 TYR A C 1
ATOM 1823 O O . TYR A 1 233 ? -26.024 5.428 -3.599 1.00 86.12 233 TYR A O 1
ATOM 1831 N N . GLN A 1 234 ? -24.703 4.182 -4.904 1.00 89.38 234 GLN A N 1
ATOM 1832 C CA . GLN A 1 234 ? -25.479 4.344 -6.149 1.00 89.38 234 GLN A CA 1
ATOM 1833 C C . GLN A 1 234 ? -26.001 3.005 -6.688 1.00 89.38 234 GLN A C 1
ATOM 1835 O O . GLN A 1 234 ? -25.872 2.687 -7.871 1.00 89.38 234 GLN A O 1
ATOM 1840 N N . VAL A 1 235 ? -26.584 2.191 -5.813 1.00 92.81 235 VAL A N 1
ATOM 1841 C CA . VAL A 1 235 ? -27.102 0.852 -6.135 1.00 92.81 235 VAL A CA 1
ATOM 1842 C C . VAL A 1 235 ? -28.557 0.709 -5.703 1.00 92.81 235 VAL A C 1
ATOM 1844 O O . VAL A 1 235 ? -28.972 1.251 -4.677 1.00 92.81 235 VAL A O 1
ATOM 1847 N N . ASP A 1 236 ? -29.330 -0.041 -6.484 1.00 93.56 236 ASP A N 1
ATOM 1848 C CA . ASP A 1 236 ? -30.746 -0.324 -6.241 1.00 93.56 236 ASP A CA 1
ATOM 1849 C C . ASP A 1 236 ? -31.011 -1.822 -6.089 1.00 93.56 236 ASP A C 1
ATOM 1851 O O . ASP A 1 236 ? -30.303 -2.665 -6.638 1.00 93.56 236 ASP A O 1
ATOM 1855 N N . ASN A 1 237 ? -32.091 -2.160 -5.378 1.00 94.25 237 ASN A N 1
ATOM 1856 C CA . ASN A 1 237 ? -32.602 -3.530 -5.230 1.00 94.25 237 ASN A CA 1
ATOM 1857 C C . ASN A 1 237 ? -31.598 -4.532 -4.625 1.00 94.25 237 ASN A C 1
ATOM 1859 O O . ASN A 1 237 ? -31.609 -5.724 -4.954 1.00 94.25 237 ASN A O 1
ATOM 1863 N N . VAL A 1 238 ? -30.752 -4.065 -3.703 1.00 94.75 238 VAL A N 1
ATOM 1864 C CA . VAL A 1 238 ? -29.805 -4.910 -2.965 1.00 94.75 238 VAL A CA 1
ATOM 1865 C C . VAL A 1 238 ? -30.557 -5.957 -2.137 1.00 94.75 238 VAL A C 1
ATOM 1867 O O . VAL A 1 238 ? -31.438 -5.648 -1.331 1.00 94.75 238 VAL A O 1
ATOM 1870 N N . ARG A 1 239 ? -30.179 -7.230 -2.290 1.00 95.06 239 ARG A N 1
ATOM 1871 C CA . ARG A 1 239 ? -30.674 -8.323 -1.441 1.00 95.06 239 ARG A CA 1
ATOM 1872 C C . ARG A 1 239 ? -29.891 -8.352 -0.128 1.00 95.06 239 ARG A C 1
ATOM 1874 O O . ARG A 1 239 ? -29.011 -9.178 0.065 1.00 95.06 239 ARG A O 1
ATOM 1881 N N . TRP A 1 240 ? -30.225 -7.460 0.796 1.00 94.62 240 TRP A N 1
ATOM 1882 C CA . TRP A 1 240 ? -29.508 -7.272 2.067 1.00 94.62 240 TRP A CA 1
ATOM 1883 C C . TRP A 1 240 ? -29.313 -8.533 2.921 1.00 94.62 240 TRP A C 1
ATOM 1885 O O . TRP A 1 240 ? -28.375 -8.608 3.709 1.00 94.62 240 TRP A O 1
ATOM 1895 N N . SER A 1 241 ? -30.158 -9.554 2.759 1.00 95.12 241 SER A N 1
ATOM 1896 C CA . SER A 1 241 ? -30.025 -10.802 3.508 1.00 95.12 241 SER A CA 1
ATOM 1897 C C . SER A 1 241 ? -28.740 -11.573 3.197 1.00 95.12 241 SER A C 1
ATOM 1899 O O . SER A 1 241 ? -28.288 -12.283 4.080 1.00 95.12 241 SER A O 1
ATOM 1901 N N . GLN A 1 242 ? -28.155 -11.462 1.995 1.00 96.06 242 GLN A N 1
ATOM 1902 C CA . GLN A 1 242 ? -26.939 -12.204 1.595 1.00 96.06 242 GLN A CA 1
ATOM 1903 C C . GLN A 1 242 ? -25.629 -11.421 1.782 1.00 96.06 242 GLN A C 1
ATOM 1905 O O . GLN A 1 242 ? -24.556 -11.994 1.610 1.00 96.06 242 GLN A O 1
ATOM 1910 N N . ILE A 1 243 ? -25.710 -10.132 2.119 1.00 97.12 243 ILE A N 1
ATOM 1911 C CA . ILE A 1 243 ? -24.543 -9.252 2.209 1.00 97.12 243 ILE A CA 1
ATOM 1912 C C . ILE A 1 243 ? -23.736 -9.578 3.470 1.00 97.12 243 ILE A C 1
ATOM 1914 O O . ILE A 1 243 ? -24.287 -9.672 4.566 1.00 97.12 243 ILE A O 1
ATOM 1918 N N . GLU A 1 244 ? -22.431 -9.764 3.289 1.00 97.94 244 GLU A N 1
ATOM 1919 C CA . GLU A 1 244 ? -21.432 -10.034 4.326 1.00 97.94 244 GLU A CA 1
ATOM 1920 C C . GLU A 1 244 ? -20.647 -8.763 4.694 1.00 97.94 244 GLU A C 1
ATOM 1922 O O . GLU A 1 244 ? -20.327 -8.569 5.868 1.00 97.94 244 GLU A O 1
ATOM 1927 N N . ARG A 1 245 ? -20.409 -7.865 3.728 1.00 97.38 245 ARG A N 1
ATOM 1928 C CA . ARG A 1 245 ? -19.751 -6.565 3.926 1.00 97.38 245 ARG A CA 1
ATOM 1929 C C . ARG A 1 245 ? -20.464 -5.469 3.140 1.00 97.38 245 ARG A C 1
ATOM 1931 O O . ARG A 1 245 ? -20.772 -5.675 1.965 1.00 97.38 245 ARG A O 1
ATOM 1938 N N . SER A 1 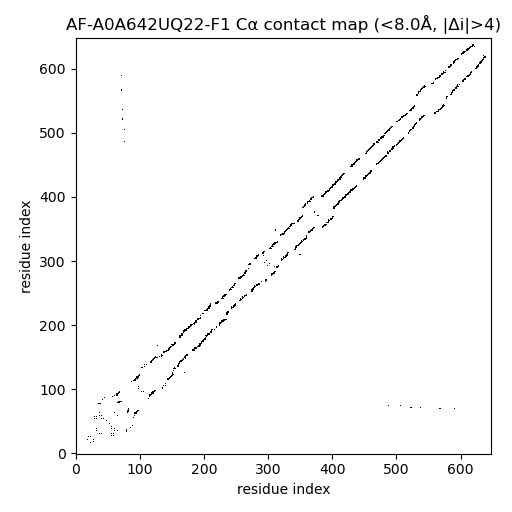246 ? -20.663 -4.314 3.770 1.00 94.81 246 SER A N 1
ATOM 1939 C CA . SER A 1 246 ? -21.188 -3.115 3.113 1.00 94.81 246 SER A CA 1
ATOM 1940 C C . SER A 1 246 ? -20.390 -1.879 3.509 1.00 94.81 246 SER A C 1
ATOM 1942 O O . SER A 1 246 ? -20.198 -1.655 4.704 1.00 94.81 246 SER A O 1
ATOM 1944 N N . SER A 1 247 ? -20.014 -1.044 2.543 1.00 89.31 247 SER A N 1
ATOM 1945 C CA . SER A 1 247 ? -19.976 0.399 2.797 1.00 89.31 247 SER A CA 1
ATOM 1946 C C . SER A 1 247 ? -21.331 0.992 2.444 1.00 89.31 247 SER A C 1
ATOM 1948 O O . SER A 1 247 ? -22.109 0.403 1.686 1.00 89.31 247 SER A O 1
ATOM 1950 N N . GLU A 1 248 ? -21.684 2.075 3.106 1.00 70.06 248 GLU A N 1
ATOM 1951 C CA . GLU A 1 248 ? -23.044 2.565 3.094 1.00 70.06 248 GLU A CA 1
ATOM 1952 C C . GLU A 1 248 ? -23.494 3.184 1.761 1.00 70.06 248 GLU A C 1
ATOM 1954 O O . GLU A 1 248 ? -22.857 4.075 1.199 1.00 70.06 248 GLU A O 1
ATOM 1959 N N . GLY A 1 249 ? -24.692 2.752 1.357 1.00 61.31 249 GLY A N 1
ATOM 1960 C CA . GLY A 1 249 ? -25.620 3.401 0.441 1.00 61.31 249 GLY A CA 1
ATOM 1961 C C . GLY A 1 249 ? -27.046 2.981 0.789 1.00 61.31 249 GLY A C 1
ATOM 1962 O O . GLY A 1 249 ? -27.388 1.816 0.601 1.00 61.31 249 GLY A O 1
ATOM 1963 N N . ASP A 1 250 ? -27.865 3.890 1.330 1.00 75.62 250 ASP A N 1
ATOM 1964 C CA . ASP A 1 250 ? -29.304 3.710 1.608 1.00 75.62 250 ASP A CA 1
ATOM 1965 C C . ASP A 1 250 ? -29.714 2.346 2.212 1.00 75.62 250 ASP A C 1
ATOM 1967 O O . ASP A 1 250 ? -30.622 1.671 1.710 1.00 75.62 250 ASP A O 1
ATOM 1971 N N . ILE A 1 251 ? -29.074 1.913 3.306 1.00 88.31 251 ILE A N 1
ATOM 1972 C CA . ILE A 1 251 ? -29.482 0.679 4.000 1.00 88.31 251 ILE A CA 1
ATOM 1973 C C . ILE A 1 251 ? -30.925 0.845 4.515 1.00 88.31 251 ILE A C 1
ATOM 1975 O O . ILE A 1 251 ? -31.182 1.704 5.361 1.00 88.31 251 ILE A O 1
ATOM 1979 N N . PRO A 1 252 ? -31.903 0.022 4.085 1.00 88.31 252 PRO A N 1
ATOM 1980 C CA . PRO A 1 252 ? -33.281 0.218 4.502 1.00 88.31 252 PRO A CA 1
ATOM 1981 C C . PRO A 1 252 ? -33.463 -0.076 5.993 1.00 88.31 252 PRO A C 1
ATOM 1983 O O . PRO A 1 252 ? -32.924 -1.043 6.544 1.00 88.31 252 PRO A O 1
ATOM 1986 N N . THR A 1 253 ? -34.278 0.740 6.655 1.00 90.62 253 THR A N 1
ATOM 1987 C CA . THR A 1 253 ? -34.601 0.561 8.075 1.00 90.62 253 THR A CA 1
ATOM 1988 C C . THR A 1 253 ? -35.441 -0.699 8.306 1.00 90.62 253 THR A C 1
ATOM 1990 O O . THR A 1 253 ? -36.199 -1.141 7.441 1.00 90.62 253 THR A O 1
ATOM 1993 N N . GLY A 1 254 ? -35.299 -1.318 9.482 1.00 92.38 254 GLY A N 1
ATOM 1994 C CA . GLY A 1 254 ? -36.085 -2.503 9.856 1.00 92.38 254 GLY A CA 1
ATOM 1995 C C . GLY A 1 254 ? -35.730 -3.804 9.118 1.00 92.38 254 GLY A C 1
ATOM 1996 O O . GLY A 1 254 ? -36.417 -4.811 9.294 1.00 92.38 254 GLY A O 1
ATOM 1997 N N . VAL A 1 255 ? -34.667 -3.822 8.308 1.00 93.62 255 VAL A N 1
ATOM 1998 C CA . VAL A 1 255 ? -34.223 -5.023 7.582 1.00 93.62 255 VAL A CA 1
ATOM 1999 C C . VAL A 1 255 ? -33.351 -5.915 8.469 1.00 93.62 255 VAL A C 1
ATOM 2001 O O . VAL A 1 255 ? -32.563 -5.441 9.294 1.00 93.62 255 VAL A O 1
ATOM 2004 N N . THR A 1 256 ? -33.485 -7.232 8.291 1.00 95.56 256 THR A N 1
ATOM 2005 C CA . THR A 1 256 ? -32.588 -8.231 8.888 1.00 95.56 256 THR A CA 1
ATOM 2006 C C . THR A 1 256 ? -31.468 -8.571 7.910 1.00 95.56 256 THR A C 1
ATOM 2008 O O . THR A 1 256 ? -31.738 -9.025 6.800 1.00 95.56 256 THR A O 1
ATOM 2011 N N . MET A 1 257 ? -30.221 -8.394 8.339 1.00 95.69 257 MET A N 1
ATOM 2012 C CA . MET A 1 257 ? -29.022 -8.727 7.566 1.00 95.69 257 MET A CA 1
ATOM 2013 C C . MET A 1 257 ? -28.293 -9.876 8.265 1.00 95.69 257 MET A C 1
ATOM 2015 O O . MET A 1 257 ? -27.451 -9.668 9.133 1.00 95.69 257 MET A O 1
ATOM 2019 N N . GLU A 1 258 ? -28.675 -11.114 7.941 1.00 96.19 258 GLU A N 1
ATOM 2020 C CA . GLU A 1 258 ? -28.248 -12.324 8.670 1.00 96.19 258 GLU A CA 1
ATOM 2021 C C . GLU A 1 258 ? -26.758 -12.662 8.524 1.00 96.19 258 GLU A C 1
ATOM 2023 O O . GLU A 1 258 ? -26.216 -13.464 9.298 1.00 96.19 258 GLU A O 1
ATOM 2028 N N . HIS A 1 259 ? -26.115 -12.092 7.509 1.00 97.62 259 HIS A N 1
ATOM 2029 C CA . HIS A 1 259 ? -24.746 -12.396 7.120 1.00 97.62 259 HIS A CA 1
ATOM 2030 C C . HIS A 1 259 ? -23.780 -11.218 7.281 1.00 97.62 259 HIS A C 1
ATOM 2032 O O . HIS A 1 259 ? -22.578 -11.470 7.251 1.00 97.62 259 HIS A O 1
ATOM 2038 N N . LEU A 1 260 ? -24.272 -9.997 7.536 1.00 97.44 260 LEU A N 1
ATOM 2039 C CA . LEU A 1 260 ? -23.440 -8.795 7.616 1.00 97.44 260 LEU A CA 1
ATOM 2040 C C . LEU A 1 260 ? -22.490 -8.866 8.815 1.00 97.44 260 LEU A C 1
ATOM 2042 O O . LEU A 1 260 ? -22.941 -9.013 9.955 1.00 97.44 260 LEU A O 1
ATOM 2046 N N . ARG A 1 261 ? -21.194 -8.749 8.526 1.00 98.00 261 ARG A N 1
ATOM 2047 C CA . ARG A 1 261 ? -20.076 -8.774 9.475 1.00 98.00 261 ARG A CA 1
ATOM 2048 C C . ARG A 1 261 ? -19.340 -7.449 9.549 1.00 98.00 261 ARG A C 1
ATOM 2050 O O . ARG A 1 261 ? -18.977 -7.047 10.647 1.00 98.00 261 ARG A O 1
ATOM 2057 N N . GLU A 1 262 ? -19.168 -6.788 8.412 1.00 97.75 262 GLU A N 1
ATOM 2058 C CA . GLU A 1 262 ? -18.426 -5.533 8.283 1.00 97.75 262 GLU A CA 1
ATOM 2059 C C . GLU A 1 262 ? -19.363 -4.438 7.760 1.00 97.75 262 GLU A C 1
ATOM 2061 O O . GLU A 1 262 ? -20.036 -4.630 6.740 1.00 97.75 262 GLU A O 1
ATOM 2066 N N . LEU A 1 263 ? -19.416 -3.304 8.461 1.00 95.69 263 LEU A N 1
ATOM 2067 C CA . LEU A 1 263 ? -20.230 -2.152 8.086 1.00 95.69 263 LEU A CA 1
ATOM 2068 C C . LEU A 1 263 ? -19.418 -0.858 8.154 1.00 95.69 263 LEU A C 1
ATOM 2070 O O . LEU A 1 263 ? -18.913 -0.478 9.207 1.00 95.69 263 LEU A O 1
ATOM 2074 N N . GLU A 1 264 ? -19.364 -0.146 7.042 1.00 94.38 264 GLU A N 1
ATOM 2075 C CA . GLU A 1 264 ? -18.780 1.185 6.950 1.00 94.38 264 GLU A CA 1
ATOM 2076 C C . GLU A 1 264 ? -19.904 2.210 6.768 1.00 94.38 264 GLU A C 1
ATOM 2078 O O . GLU A 1 264 ? -20.673 2.135 5.814 1.00 94.38 264 GLU A O 1
ATOM 2083 N N . VAL A 1 265 ? -20.037 3.107 7.744 1.00 89.19 265 VAL A N 1
ATOM 2084 C CA . VAL A 1 265 ? -21.132 4.058 7.921 1.00 89.19 265 VAL A CA 1
ATOM 2085 C C . VAL A 1 265 ? -20.692 5.429 7.431 1.00 89.19 265 VAL A C 1
ATOM 2087 O O . VAL A 1 265 ? -19.754 6.035 7.967 1.00 89.19 265 VAL A O 1
ATOM 2090 N N . HIS A 1 266 ? -21.424 5.929 6.447 1.00 85.31 266 HIS A N 1
ATOM 2091 C CA . HIS A 1 266 ? -21.325 7.283 5.944 1.00 85.31 266 HIS A CA 1
ATOM 2092 C C . HIS A 1 266 ? -22.691 7.905 6.064 1.00 85.31 266 HIS A C 1
ATOM 2094 O O . HIS A 1 266 ? -23.598 7.576 5.308 1.00 85.31 266 HIS A O 1
ATOM 2100 N N . ASN A 1 267 ? -22.813 8.900 6.928 1.00 74.69 267 ASN A N 1
ATOM 2101 C CA . ASN A 1 267 ? -23.953 9.774 6.817 1.00 74.69 267 ASN A CA 1
ATOM 2102 C C . ASN A 1 267 ? -25.342 9.067 7.023 1.00 74.69 267 ASN A C 1
ATOM 2104 O O . ASN A 1 267 ? -26.350 9.499 6.460 1.00 74.69 267 ASN A O 1
ATOM 2108 N N . HIS A 1 268 ? -25.425 8.057 7.913 1.00 73.94 268 HIS A N 1
ATOM 2109 C CA . HIS A 1 268 ? -26.690 7.419 8.330 1.00 73.94 268 HIS A CA 1
ATOM 2110 C C . HIS A 1 268 ? -27.319 7.987 9.610 1.00 73.94 268 HIS A C 1
ATOM 2112 O O . HIS A 1 268 ? -26.629 8.396 10.544 1.00 73.94 268 HIS A O 1
ATOM 2118 N N . ALA A 1 269 ? -28.646 7.854 9.722 1.00 73.12 269 ALA A N 1
ATOM 2119 C CA . ALA A 1 269 ? -29.397 8.256 10.912 1.00 73.12 269 ALA A CA 1
ATOM 2120 C C . ALA A 1 269 ? -29.333 7.243 12.077 1.00 73.12 269 ALA A C 1
ATOM 2122 O O . ALA A 1 269 ? -29.143 7.648 13.219 1.00 73.12 269 ALA A O 1
ATOM 2123 N N . SER A 1 270 ? -29.556 5.937 11.841 1.00 89.19 270 SER A N 1
ATOM 2124 C CA . SER A 1 270 ? -29.496 4.899 12.896 1.00 89.19 270 SER A CA 1
ATOM 2125 C C . SER A 1 270 ? -29.662 3.472 12.350 1.00 89.19 270 SER A C 1
ATOM 2127 O O . SER A 1 270 ? -30.500 3.237 11.482 1.00 89.19 270 SER A O 1
ATOM 2129 N N . PHE A 1 271 ? -28.964 2.491 12.934 1.00 92.88 271 PHE A N 1
ATOM 2130 C CA . PHE A 1 271 ? -29.107 1.047 12.660 1.00 92.88 271 PHE A CA 1
ATOM 2131 C C . PHE A 1 271 ? -29.834 0.285 13.774 1.00 92.88 271 PHE A C 1
ATOM 2133 O O . PHE A 1 271 ? -29.900 -0.949 13.776 1.00 92.88 271 PHE A O 1
ATOM 2140 N N . ARG A 1 272 ? -30.418 1.001 14.739 1.00 94.75 272 ARG A N 1
ATOM 2141 C CA . ARG A 1 272 ? -31.059 0.390 15.914 1.00 94.75 272 ARG A CA 1
ATOM 2142 C C . ARG A 1 272 ? -32.287 -0.453 15.581 1.00 94.75 272 ARG A C 1
ATOM 2144 O O . ARG A 1 272 ? -32.652 -1.334 16.355 1.00 94.75 272 ARG A O 1
ATOM 2151 N N . THR A 1 273 ? -32.941 -0.168 14.457 1.00 95.50 273 THR A N 1
ATOM 2152 C CA . THR A 1 273 ? -34.108 -0.931 13.984 1.00 95.50 273 THR A CA 1
ATOM 2153 C C . THR A 1 273 ? -33.716 -2.146 13.145 1.00 95.50 273 THR A C 1
ATOM 2155 O O . THR A 1 273 ? -34.537 -3.038 12.940 1.00 95.50 273 THR A O 1
ATOM 2158 N N . ASN A 1 274 ? -32.469 -2.206 12.675 1.00 95.50 274 ASN A N 1
ATOM 2159 C CA . ASN A 1 274 ? -31.957 -3.305 11.872 1.00 95.50 274 ASN A CA 1
ATOM 2160 C C . ASN A 1 274 ? -31.512 -4.464 12.763 1.00 95.50 274 ASN A C 1
ATOM 2162 O O . ASN A 1 274 ? -30.966 -4.279 13.850 1.00 95.50 274 ASN A O 1
ATOM 2166 N N . ARG A 1 275 ? -31.695 -5.695 12.282 1.00 96.38 275 ARG A N 1
ATOM 2167 C CA . ARG A 1 275 ? -31.206 -6.889 12.980 1.00 96.38 275 ARG A CA 1
ATOM 2168 C C . ARG A 1 275 ? -29.894 -7.342 12.348 1.00 96.38 275 ARG A C 1
ATOM 2170 O O . ARG A 1 275 ? -29.901 -7.873 11.241 1.00 96.38 275 ARG A O 1
ATOM 2177 N N . LEU A 1 276 ? -28.799 -7.152 13.085 1.00 96.62 276 LEU A N 1
ATOM 2178 C CA . LEU A 1 276 ? -27.416 -7.381 12.644 1.00 96.62 276 LEU A CA 1
ATOM 2179 C C . LEU A 1 276 ? -26.724 -8.432 13.540 1.00 96.62 276 LEU A C 1
ATOM 2181 O O . LEU A 1 276 ? -25.874 -8.091 14.359 1.00 96.62 276 LEU A O 1
ATOM 2185 N N . PRO A 1 277 ? -27.135 -9.713 13.488 1.00 96.44 277 PRO A N 1
ATOM 2186 C CA . PRO A 1 277 ? -26.734 -10.715 14.479 1.00 96.44 277 PRO A CA 1
ATOM 2187 C C . PRO A 1 277 ? -25.265 -11.154 14.384 1.00 96.44 277 PRO A C 1
ATOM 2189 O O . PRO A 1 277 ? -24.790 -11.798 15.314 1.00 96.44 277 PRO A O 1
ATOM 2192 N N . LYS A 1 278 ? -24.575 -10.859 13.275 1.00 97.62 278 LYS A N 1
ATOM 2193 C CA . LYS A 1 278 ? -23.176 -11.241 13.022 1.00 97.62 278 LYS A CA 1
ATOM 2194 C C . LYS A 1 278 ? -22.251 -10.040 12.814 1.00 97.62 278 LYS A C 1
ATOM 2196 O O . LYS A 1 278 ? -21.150 -10.231 12.320 1.00 97.62 278 LYS A O 1
ATOM 2201 N N . LEU A 1 279 ? -22.704 -8.833 13.152 1.00 97.75 279 LEU A N 1
ATOM 2202 C CA . LEU A 1 279 ? -21.893 -7.632 12.997 1.00 97.75 279 LEU A CA 1
ATOM 2203 C C . LEU A 1 279 ? -20.701 -7.698 13.955 1.00 97.75 279 LEU A C 1
ATOM 2205 O O . LEU A 1 279 ? -20.891 -7.819 15.165 1.00 97.75 279 LEU A O 1
ATOM 2209 N N . GLU A 1 280 ? -19.502 -7.639 13.389 1.00 98.25 280 GLU A N 1
ATOM 2210 C CA . GLU A 1 280 ? -18.225 -7.787 14.086 1.00 98.25 280 GLU A CA 1
ATOM 2211 C C . GLU A 1 280 ? -17.346 -6.541 13.906 1.00 98.25 280 GLU A C 1
ATOM 2213 O O . GLU A 1 280 ? -16.606 -6.199 14.825 1.00 98.25 280 GLU A O 1
ATOM 2218 N N . GLU A 1 281 ? -17.447 -5.829 12.782 1.00 98.25 281 GLU A N 1
ATOM 2219 C CA . GLU A 1 281 ? -16.604 -4.667 12.484 1.00 98.25 281 GLU A CA 1
ATOM 2220 C C . GLU A 1 281 ? -17.443 -3.477 12.015 1.00 98.25 281 GLU A C 1
ATOM 2222 O O . GLU A 1 281 ? -18.316 -3.615 11.153 1.00 98.25 281 GLU A O 1
ATOM 2227 N N . VAL A 1 282 ? -17.180 -2.304 12.594 1.00 97.12 282 VAL A N 1
ATOM 2228 C CA . VAL A 1 282 ? -17.856 -1.050 12.246 1.00 97.12 282 VAL A CA 1
ATOM 2229 C C . VAL A 1 282 ? -16.842 0.071 12.066 1.00 97.12 282 VAL A C 1
ATOM 2231 O O . VAL A 1 282 ? -16.020 0.312 12.950 1.00 97.12 282 VAL A O 1
ATOM 2234 N N . PHE A 1 283 ? -16.964 0.804 10.963 1.00 95.81 283 PHE A N 1
ATOM 2235 C CA . PHE A 1 283 ? -16.207 2.023 10.680 1.00 95.81 283 PHE A CA 1
ATOM 2236 C C . PHE A 1 283 ? -17.184 3.180 10.473 1.00 95.81 283 PHE A C 1
ATOM 2238 O O . PHE A 1 283 ? -18.053 3.087 9.620 1.00 95.81 283 PHE A O 1
ATOM 2245 N N . VAL A 1 284 ? -17.077 4.258 11.246 1.00 93.12 284 VAL A N 1
ATOM 2246 C CA . VAL A 1 284 ? -17.941 5.443 11.154 1.00 93.12 284 VAL A CA 1
ATOM 2247 C C . VAL A 1 284 ? -17.083 6.634 10.750 1.00 93.12 284 VAL A C 1
ATOM 2249 O O . VAL A 1 284 ? -16.285 7.124 11.547 1.00 93.12 284 VAL A O 1
ATOM 2252 N N . TRP A 1 285 ? -17.239 7.105 9.512 1.00 85.12 285 TRP A N 1
ATOM 2253 C CA . TRP A 1 285 ? -16.427 8.208 8.981 1.00 85.12 285 TRP A CA 1
ATOM 2254 C C . TRP A 1 285 ? -16.916 9.574 9.443 1.00 85.12 285 TRP A C 1
ATOM 2256 O O . TRP A 1 285 ? -16.142 10.403 9.921 1.00 85.12 285 TRP A O 1
ATOM 2266 N N . SER A 1 286 ? -18.216 9.806 9.299 1.00 73.31 286 SER A N 1
ATOM 2267 C CA . SER A 1 286 ? -18.877 11.043 9.686 1.00 73.31 286 SER A CA 1
ATOM 2268 C C . SER A 1 286 ? -20.305 10.748 10.106 1.00 73.31 286 SER A C 1
ATOM 2270 O O . SER A 1 286 ? -21.013 9.951 9.484 1.00 73.31 286 SER A O 1
ATOM 2272 N N . SER A 1 287 ? -20.733 11.428 11.158 1.00 61.78 287 SER A N 1
ATOM 2273 C CA . SER A 1 287 ? -22.125 11.468 11.571 1.00 61.78 287 SER A CA 1
ATOM 2274 C C . SER A 1 287 ? -22.432 12.882 12.025 1.00 61.78 287 SER A C 1
ATOM 2276 O O . SER A 1 287 ? -22.238 13.228 13.186 1.00 61.78 287 SER A O 1
ATOM 2278 N N . ASP A 1 288 ? -22.943 13.698 11.110 1.00 72.25 288 ASP A N 1
ATOM 2279 C CA . ASP A 1 288 ? -23.363 15.062 11.445 1.00 72.25 288 ASP A CA 1
ATOM 2280 C C . ASP A 1 288 ? -24.521 15.082 12.466 1.00 72.25 288 ASP A C 1
ATOM 2282 O O . ASP A 1 288 ? -24.839 16.130 13.025 1.00 72.25 288 ASP A O 1
ATOM 2286 N N . TRP A 1 289 ? -25.168 13.934 12.715 1.00 70.94 289 TRP A N 1
ATOM 2287 C CA . TRP A 1 289 ? -26.371 13.835 13.553 1.00 70.94 289 TRP A CA 1
ATOM 2288 C C . TRP A 1 289 ? -26.222 12.989 14.810 1.00 70.94 289 TRP A C 1
ATOM 2290 O O . TRP A 1 289 ? -27.156 12.991 15.609 1.00 70.94 289 TRP A O 1
ATOM 2300 N N . ALA A 1 290 ? -25.125 12.247 14.967 1.00 79.88 290 ALA A N 1
ATOM 2301 C CA . ALA A 1 290 ? -24.916 11.422 16.149 1.00 79.88 290 ALA A CA 1
ATOM 2302 C C . ALA A 1 290 ? -23.771 12.001 16.974 1.00 79.88 290 ALA A C 1
ATOM 2304 O O . ALA A 1 290 ? -22.715 12.311 16.428 1.00 79.88 290 ALA A O 1
ATOM 2305 N N . GLU A 1 291 ? -23.979 12.130 18.282 1.00 84.00 291 GLU A N 1
ATOM 2306 C CA . GLU A 1 291 ? -22.901 12.476 19.220 1.00 84.00 291 GLU A CA 1
ATOM 2307 C C . GLU A 1 291 ? -22.284 11.221 19.845 1.00 84.00 291 GLU A C 1
ATOM 2309 O O . GLU A 1 291 ? -21.137 11.234 20.303 1.00 84.00 291 GLU A O 1
ATOM 2314 N N . THR A 1 292 ? -23.047 10.123 19.865 1.00 92.25 292 THR A N 1
ATOM 2315 C CA . THR A 1 292 ? -22.654 8.875 20.517 1.00 92.25 292 THR A CA 1
ATOM 2316 C C . THR A 1 292 ? -22.865 7.652 19.633 1.00 92.25 292 THR A C 1
ATOM 2318 O O . THR A 1 292 ? -23.800 7.570 18.835 1.00 92.25 292 THR A O 1
ATOM 2321 N N . VAL A 1 293 ? -22.024 6.634 19.816 1.00 93.38 293 VAL A N 1
ATOM 2322 C CA . VAL A 1 293 ? -22.168 5.346 19.115 1.00 93.38 293 VAL A CA 1
ATOM 2323 C C . VAL A 1 293 ? -23.485 4.644 19.494 1.00 93.38 293 VAL A C 1
ATOM 2325 O O . VAL A 1 293 ? -24.092 3.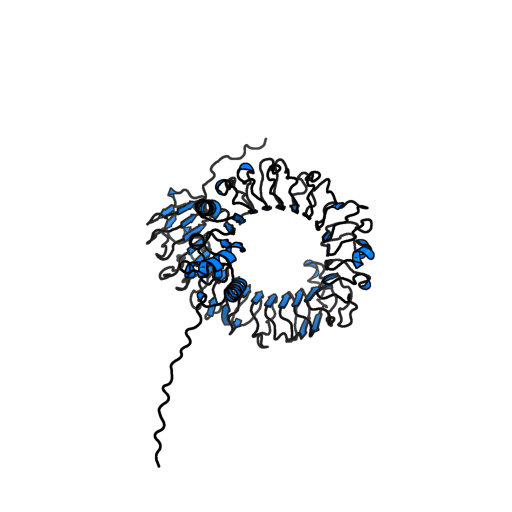946 18.677 1.00 93.38 293 VAL A O 1
ATOM 2328 N N . GLU A 1 294 ? -23.978 4.850 20.718 1.00 95.19 294 GLU A N 1
ATOM 2329 C CA . GLU A 1 294 ? -25.241 4.287 21.203 1.00 95.19 294 GLU A CA 1
ATOM 2330 C C . GLU A 1 294 ? -26.497 4.855 20.502 1.00 95.19 294 GLU A C 1
ATOM 2332 O O . GLU A 1 294 ? -27.573 4.246 20.558 1.00 95.19 294 GLU A O 1
ATOM 2337 N N . GLU A 1 295 ? -26.401 5.993 19.812 1.00 93.62 295 GLU A N 1
ATOM 2338 C CA . GLU A 1 295 ? -27.475 6.512 18.947 1.00 93.62 295 GLU A CA 1
ATOM 2339 C C . GLU A 1 295 ? -27.588 5.717 17.636 1.00 93.62 295 GLU A C 1
ATOM 2341 O O . GLU A 1 295 ? -28.691 5.497 17.116 1.00 93.62 295 GLU A O 1
ATOM 2346 N N . LEU A 1 296 ? -26.462 5.191 17.151 1.00 93.06 296 LEU A N 1
ATOM 2347 C CA . LEU A 1 296 ? -26.389 4.416 15.916 1.00 93.06 296 LEU A CA 1
ATOM 2348 C C . LEU A 1 296 ? -26.734 2.941 16.133 1.00 93.06 296 LEU A C 1
ATOM 2350 O O . LEU A 1 296 ? -27.428 2.349 15.303 1.00 93.06 296 LEU A O 1
ATOM 2354 N N . PHE A 1 297 ? -26.312 2.353 17.254 1.00 95.69 297 PHE A N 1
ATOM 2355 C CA . PHE A 1 297 ? -26.411 0.912 17.495 1.00 95.69 297 PHE A CA 1
ATOM 2356 C C . PHE A 1 297 ? -27.056 0.569 18.842 1.00 95.69 297 PHE A C 1
ATOM 2358 O O . PHE A 1 297 ? -26.975 1.289 19.832 1.00 95.69 297 PHE A O 1
ATOM 2365 N N . THR A 1 298 ? -27.710 -0.588 18.896 1.00 96.56 298 THR A N 1
ATOM 2366 C CA . THR A 1 298 ? -28.209 -1.181 20.142 1.00 96.56 298 THR A CA 1
ATOM 2367 C C . THR A 1 298 ? -27.065 -1.801 20.942 1.00 96.56 298 THR A C 1
ATOM 2369 O O . THR A 1 298 ? -26.094 -2.297 20.375 1.00 96.56 298 T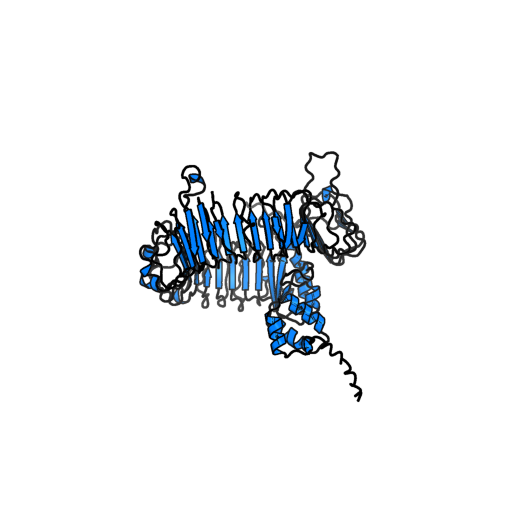HR A O 1
ATOM 2372 N N . SER A 1 299 ? -27.214 -1.900 22.266 1.00 96.38 299 SER A N 1
ATOM 2373 C CA . SER A 1 299 ? -26.211 -2.557 23.121 1.00 96.38 299 SER A CA 1
ATOM 2374 C C . SER A 1 299 ? -25.937 -4.012 22.723 1.00 96.38 299 SER A C 1
ATOM 2376 O O . SER A 1 299 ? -24.821 -4.487 22.886 1.00 96.38 299 SER A O 1
ATOM 2378 N N . ALA A 1 300 ? -26.936 -4.718 22.181 1.00 96.12 300 ALA A N 1
ATOM 2379 C CA . ALA A 1 300 ? -26.764 -6.086 21.696 1.00 96.12 300 ALA A CA 1
ATOM 2380 C C . ALA A 1 300 ? -25.900 -6.156 20.425 1.00 96.12 300 ALA A C 1
ATOM 2382 O O . ALA A 1 300 ? -25.124 -7.093 20.281 1.00 96.12 300 ALA A O 1
ATOM 2383 N N . GLN A 1 301 ? -26.017 -5.173 19.524 1.00 96.50 301 GLN A N 1
ATOM 2384 C CA . GLN A 1 301 ? -25.136 -5.059 18.355 1.00 96.50 301 GLN A CA 1
ATOM 2385 C C . GLN A 1 301 ? -23.710 -4.709 18.797 1.00 96.50 301 GLN A C 1
ATOM 2387 O O . GLN A 1 301 ? -22.771 -5.385 18.395 1.00 96.50 301 GLN A O 1
ATOM 2392 N N . LEU A 1 302 ? -23.560 -3.727 19.694 1.00 97.50 302 LEU A N 1
ATOM 2393 C CA . LEU A 1 302 ? -22.258 -3.303 20.222 1.00 97.50 302 LEU A CA 1
ATOM 2394 C C . LEU A 1 302 ? -21.516 -4.421 20.965 1.00 97.50 302 LEU A C 1
ATOM 2396 O O . LEU A 1 302 ? -20.301 -4.541 20.841 1.00 97.50 302 LEU A O 1
ATOM 2400 N N . ALA A 1 303 ? -22.240 -5.282 21.680 1.00 96.69 303 ALA A N 1
ATOM 2401 C CA . ALA A 1 303 ? -21.654 -6.422 22.380 1.00 96.69 303 ALA A CA 1
ATOM 2402 C C . ALA A 1 303 ? -21.023 -7.471 21.452 1.00 96.69 303 ALA A C 1
ATOM 2404 O O . ALA A 1 303 ? -20.175 -8.238 21.908 1.00 96.69 303 ALA A O 1
ATOM 2405 N N . ASN A 1 304 ? -21.404 -7.518 20.173 1.00 96.81 304 ASN A N 1
ATOM 2406 C CA . ASN A 1 304 ? -20.835 -8.455 19.203 1.00 96.81 304 ASN A CA 1
ATOM 2407 C C . ASN A 1 304 ? -19.592 -7.905 18.489 1.00 96.81 304 ASN A C 1
ATOM 2409 O O . ASN A 1 304 ? -18.872 -8.686 17.866 1.00 96.81 304 ASN A O 1
ATOM 2413 N N . LEU A 1 305 ? -19.323 -6.599 18.598 1.00 98.38 305 LEU A N 1
ATOM 2414 C CA . LEU A 1 305 ? -18.216 -5.965 17.893 1.00 98.38 305 LEU A CA 1
ATOM 2415 C C . LEU A 1 305 ? -16.858 -6.448 18.406 1.00 98.38 305 LEU A C 1
ATOM 2417 O O . LEU A 1 305 ? -16.638 -6.623 19.607 1.00 98.38 305 LEU A O 1
ATOM 2421 N N . ARG A 1 306 ? -15.945 -6.617 17.454 1.00 98.38 306 ARG A N 1
ATOM 2422 C CA . ARG A 1 306 ? -14.515 -6.866 17.630 1.00 98.38 306 ARG A CA 1
ATOM 2423 C C . ARG A 1 306 ? -13.706 -5.630 17.270 1.00 98.38 306 ARG A C 1
ATOM 2425 O O . ARG A 1 306 ? -12.817 -5.264 18.033 1.00 98.38 306 ARG A O 1
ATOM 2432 N N . ASP A 1 307 ? -14.067 -4.958 16.183 1.00 98.50 307 ASP A N 1
ATOM 2433 C CA . ASP A 1 307 ? -13.393 -3.745 15.733 1.00 98.50 307 ASP A CA 1
ATOM 2434 C C . ASP A 1 307 ? -14.421 -2.612 15.601 1.00 98.50 307 ASP A C 1
ATOM 2436 O O . ASP A 1 307 ? -15.445 -2.746 14.931 1.00 98.50 307 ASP A O 1
ATOM 2440 N N . LEU A 1 308 ? -14.170 -1.496 16.284 1.00 98.19 308 LEU A N 1
ATOM 2441 C CA . LEU A 1 308 ? -15.000 -0.296 16.211 1.00 98.19 308 LEU A CA 1
ATOM 2442 C C . LEU A 1 308 ? -14.106 0.913 15.962 1.00 98.19 308 LEU A C 1
ATOM 2444 O O . LEU A 1 308 ? -13.350 1.320 16.841 1.00 98.19 308 LEU A O 1
ATOM 2448 N N . ASN A 1 309 ? -14.225 1.509 14.783 1.00 97.50 309 ASN A N 1
ATOM 2449 C CA . ASN A 1 309 ? -13.654 2.809 14.486 1.00 97.50 309 ASN A CA 1
ATOM 2450 C C . ASN A 1 309 ? -14.778 3.846 14.430 1.00 97.50 309 ASN A C 1
ATOM 2452 O O . ASN A 1 309 ? -15.588 3.837 13.512 1.00 97.50 309 ASN A O 1
ATOM 2456 N N . ALA A 1 310 ? -14.841 4.710 15.434 1.00 95.44 310 ALA A N 1
ATOM 2457 C CA . ALA A 1 310 ? -15.815 5.782 15.562 1.00 95.44 310 ALA A CA 1
ATOM 2458 C C . ALA A 1 310 ? -15.129 7.053 16.083 1.00 95.44 310 ALA A C 1
ATOM 2460 O O . ALA A 1 310 ? -15.585 7.669 17.041 1.00 95.44 310 ALA A O 1
ATOM 2461 N N . SER A 1 311 ? -14.005 7.424 15.465 1.00 92.00 311 SER A N 1
ATOM 2462 C CA . SER A 1 311 ? -13.099 8.508 15.878 1.00 92.00 311 SER A CA 1
ATOM 2463 C C . SER A 1 311 ? -13.765 9.841 16.235 1.00 92.00 311 SER A C 1
ATOM 2465 O O . SER A 1 311 ? -13.259 10.566 17.084 1.00 92.00 311 SER A O 1
ATOM 2467 N N . ASN A 1 312 ? -14.904 10.149 15.613 1.00 89.75 312 ASN A N 1
ATOM 2468 C CA . ASN A 1 312 ? -15.649 11.398 15.799 1.00 89.75 312 ASN A CA 1
ATOM 2469 C C . ASN A 1 312 ? -16.854 11.263 16.745 1.00 89.75 312 ASN A C 1
ATOM 2471 O O . ASN A 1 312 ? -17.705 12.145 16.782 1.00 89.75 312 ASN A O 1
ATOM 2475 N N . LEU A 1 313 ? -16.977 10.137 17.449 1.00 93.44 313 LEU A N 1
ATOM 2476 C CA . LEU A 1 313 ? -18.105 9.834 18.319 1.00 93.44 313 LEU A CA 1
ATOM 2477 C C . LEU A 1 313 ? -17.641 9.482 19.720 1.00 93.44 313 LEU A C 1
ATOM 2479 O O . LEU A 1 313 ? -16.652 8.775 19.919 1.00 93.44 313 LEU A O 1
ATOM 2483 N N . MET A 1 314 ? -18.428 9.907 20.701 1.00 94.62 314 MET A N 1
ATOM 2484 C CA . MET A 1 314 ? -18.257 9.457 22.072 1.00 94.62 314 MET A CA 1
ATOM 2485 C C . MET A 1 314 ? -18.859 8.065 22.271 1.00 94.62 314 MET A C 1
ATOM 2487 O O . MET A 1 314 ? -19.807 7.654 21.597 1.00 94.62 314 MET A O 1
ATOM 2491 N N . ILE A 1 315 ? -18.348 7.360 23.277 1.00 95.81 315 ILE A N 1
ATOM 2492 C CA . ILE A 1 315 ? -18.939 6.117 23.770 1.00 95.81 315 ILE A CA 1
ATOM 2493 C C . ILE A 1 315 ? -19.266 6.328 25.239 1.00 95.81 315 ILE A C 1
ATOM 2495 O O . ILE A 1 315 ? -18.372 6.462 26.073 1.00 95.81 315 ILE A O 1
ATOM 2499 N N . SER A 1 316 ? -20.556 6.366 25.558 1.00 93.88 316 SER A N 1
ATOM 2500 C CA . SER A 1 316 ? -21.015 6.668 26.917 1.00 93.88 316 SER A CA 1
ATOM 2501 C C . SER A 1 316 ? -20.756 5.512 27.883 1.00 93.88 316 SER A C 1
ATOM 2503 O O . SER A 1 316 ? -20.567 5.727 29.080 1.00 93.88 316 SER A O 1
ATOM 2505 N N . ASN A 1 317 ? -20.772 4.271 27.387 1.00 94.56 317 ASN A N 1
ATOM 2506 C CA . ASN A 1 317 ? -20.552 3.082 28.202 1.00 94.56 317 ASN A CA 1
ATOM 2507 C C . ASN A 1 317 ? -19.645 2.058 27.509 1.00 94.56 317 ASN A C 1
ATOM 2509 O O . ASN A 1 317 ? -20.122 1.132 26.857 1.00 94.56 317 ASN A O 1
ATOM 2513 N N . LEU A 1 318 ? -18.336 2.136 27.757 1.00 96.62 318 LEU A N 1
ATOM 2514 C CA . LEU A 1 318 ? -17.355 1.164 27.250 1.00 96.62 318 LEU A CA 1
ATOM 2515 C C . LEU A 1 318 ? -17.618 -0.286 27.704 1.00 96.62 318 LEU A C 1
ATOM 2517 O O . LEU A 1 318 ? -17.159 -1.230 27.063 1.00 96.62 318 LEU A O 1
ATOM 2521 N N . GLY A 1 319 ? -18.397 -0.499 28.772 1.00 95.12 319 GLY A N 1
ATOM 2522 C CA . GLY A 1 319 ? -18.736 -1.831 29.281 1.00 95.12 319 GLY A CA 1
ATOM 2523 C C . GLY A 1 319 ? -19.604 -2.676 28.341 1.00 95.12 319 GLY A C 1
ATOM 2524 O O . GLY A 1 319 ? -19.694 -3.892 28.533 1.00 95.12 319 GLY A O 1
ATOM 2525 N N . VAL A 1 320 ? -20.230 -2.069 27.323 1.00 96.00 320 VAL A N 1
ATOM 2526 C CA . VAL A 1 320 ? -20.986 -2.810 26.297 1.00 96.00 320 VAL A CA 1
ATOM 2527 C C . VAL A 1 320 ? -20.078 -3.472 25.258 1.00 96.00 320 VAL A C 1
ATOM 2529 O O . VAL A 1 320 ? -20.515 -4.403 24.598 1.00 96.00 320 VAL A O 1
ATOM 2532 N N . LEU A 1 321 ? -18.814 -3.053 25.142 1.00 97.38 321 LEU A N 1
ATOM 2533 C CA . LEU A 1 321 ? -17.872 -3.461 24.092 1.00 97.38 321 LEU A CA 1
ATOM 2534 C C . LEU A 1 321 ? -16.982 -4.641 24.513 1.00 97.38 321 LEU A C 1
ATOM 2536 O O . LEU A 1 321 ? -15.778 -4.650 24.281 1.00 97.38 321 LEU A O 1
ATOM 2540 N N . GLN A 1 322 ? -17.553 -5.652 25.168 1.00 95.12 322 GLN A N 1
ATOM 2541 C CA . GLN A 1 322 ? -16.787 -6.701 25.866 1.00 95.12 322 GLN A CA 1
ATOM 2542 C C . GLN A 1 322 ? -15.864 -7.527 24.954 1.00 95.12 322 GLN A C 1
ATOM 2544 O O . GLN A 1 322 ? -14.846 -8.048 25.417 1.00 95.12 322 GLN A O 1
ATOM 2549 N N . ASN A 1 323 ? -16.210 -7.640 23.672 1.00 97.50 323 ASN A N 1
ATOM 2550 C CA . ASN A 1 323 ? -15.474 -8.423 22.680 1.00 97.50 323 ASN A CA 1
ATOM 2551 C C . ASN A 1 323 ? -14.520 -7.581 21.817 1.00 97.50 323 ASN A C 1
ATOM 2553 O O . ASN A 1 323 ? -13.808 -8.153 20.992 1.00 97.50 323 ASN A O 1
ATOM 2557 N N . VAL A 1 324 ? -14.472 -6.260 22.023 1.00 98.56 324 VAL A N 1
ATOM 2558 C CA . VAL A 1 324 ? -13.679 -5.357 21.187 1.00 98.56 324 VAL A CA 1
ATOM 2559 C C . VAL A 1 324 ? -12.184 -5.536 21.442 1.00 98.56 324 VAL A C 1
ATOM 2561 O O . VAL A 1 324 ? -11.715 -5.482 22.580 1.00 98.56 324 VAL A O 1
ATOM 2564 N N . THR A 1 325 ? -11.445 -5.725 20.352 1.00 98.62 325 THR A N 1
ATOM 2565 C CA . THR A 1 325 ? -9.987 -5.819 20.279 1.00 98.62 325 THR A CA 1
ATOM 2566 C C . THR A 1 325 ? -9.338 -4.566 19.702 1.00 98.62 325 THR A C 1
ATOM 2568 O O . THR A 1 325 ? -8.203 -4.267 20.089 1.00 98.62 325 THR A O 1
ATOM 2571 N N . LYS A 1 326 ? -10.049 -3.820 18.842 1.00 98.62 326 LYS A N 1
ATOM 2572 C CA . LYS A 1 326 ? -9.606 -2.527 18.302 1.00 98.62 326 LYS A CA 1
ATOM 2573 C C . LYS A 1 326 ? -10.678 -1.456 18.463 1.00 98.62 326 LYS A C 1
ATOM 2575 O O . LYS A 1 326 ? -11.822 -1.666 18.064 1.00 98.62 326 LYS A O 1
ATOM 2580 N N . LEU A 1 327 ? -10.303 -0.312 19.026 1.00 98.62 327 LEU A N 1
ATOM 2581 C CA . LEU A 1 327 ? -11.225 0.780 19.320 1.00 98.62 327 LEU A CA 1
ATOM 2582 C C . LEU A 1 327 ? -10.633 2.129 18.911 1.00 98.62 327 LEU A C 1
ATOM 2584 O O . LEU A 1 327 ? -9.560 2.486 19.391 1.00 98.62 327 LEU A O 1
ATOM 2588 N N . ALA A 1 328 ? -11.360 2.894 18.100 1.00 98.06 328 ALA A N 1
ATOM 2589 C CA . ALA A 1 328 ? -11.108 4.312 17.863 1.00 98.06 328 ALA A CA 1
ATOM 2590 C C . ALA A 1 328 ? -12.335 5.141 18.258 1.00 98.06 328 ALA A C 1
ATOM 2592 O O . ALA A 1 328 ? -13.437 4.798 17.833 1.00 98.06 328 ALA A O 1
ATOM 2593 N N . PHE A 1 329 ? -12.176 6.186 19.077 1.00 97.06 329 PHE A N 1
ATOM 2594 C CA . PHE A 1 329 ? -13.299 7.030 19.519 1.00 97.06 329 PHE A CA 1
ATOM 2595 C C . PHE A 1 329 ? -12.864 8.403 20.057 1.00 97.06 329 PHE A C 1
ATOM 2597 O O . PHE A 1 329 ? -11.685 8.617 20.359 1.00 97.06 329 PHE A O 1
ATOM 2604 N N . GLU A 1 330 ? -13.825 9.318 20.214 1.00 95.31 330 GLU A N 1
ATOM 2605 C CA . GLU A 1 330 ? -13.622 10.608 20.881 1.00 95.31 330 GLU A CA 1
ATOM 2606 C C . GLU A 1 330 ? -13.611 10.430 22.407 1.00 95.31 330 GLU A C 1
ATOM 2608 O O . GLU A 1 330 ? -14.582 9.956 23.007 1.00 95.31 330 GLU A O 1
ATOM 2613 N N . LEU A 1 331 ? -12.529 10.864 23.059 1.00 95.69 331 LEU A N 1
ATOM 2614 C CA . LEU A 1 331 ? -12.371 10.805 24.510 1.00 95.69 331 LEU A CA 1
ATOM 2615 C C . LEU A 1 331 ? -12.373 12.215 25.118 1.00 95.69 331 LEU A C 1
ATOM 2617 O O . LEU A 1 331 ? -11.462 13.009 24.891 1.00 95.69 331 LEU A O 1
ATOM 2621 N N . ARG A 1 332 ? -13.358 12.523 25.969 1.00 93.06 332 ARG A N 1
ATOM 2622 C CA . ARG A 1 332 ? -13.507 13.847 26.615 1.00 93.06 332 ARG A CA 1
ATOM 2623 C C . ARG A 1 332 ? -12.889 13.966 28.008 1.00 93.06 332 ARG A C 1
ATOM 2625 O O . ARG A 1 332 ? -13.094 14.970 28.686 1.00 93.06 332 ARG A O 1
ATOM 2632 N N . GLU A 1 333 ? -12.097 12.989 28.417 1.00 95.12 333 GLU A N 1
ATOM 2633 C CA . GLU A 1 333 ? -11.405 12.969 29.705 1.00 95.12 333 GLU A CA 1
ATOM 2634 C C . GLU A 1 333 ? -9.939 12.539 29.549 1.00 95.12 333 GLU A C 1
ATOM 2636 O O . GLU A 1 333 ? -9.518 12.089 28.486 1.00 95.12 333 GLU A O 1
ATOM 2641 N N . THR A 1 334 ? -9.140 12.717 30.600 1.00 96.50 334 THR A N 1
ATOM 2642 C CA . THR A 1 334 ? -7.717 12.347 30.604 1.00 96.50 334 THR A CA 1
ATOM 2643 C C . THR A 1 334 ? -7.550 10.828 30.590 1.00 96.50 334 THR A C 1
ATOM 2645 O O . THR A 1 334 ? -8.064 10.132 31.471 1.00 96.50 334 THR A O 1
ATOM 2648 N N . LEU A 1 335 ? -6.760 10.305 29.648 1.00 97.75 335 LEU A N 1
ATOM 2649 C CA . LEU A 1 335 ? -6.400 8.887 29.645 1.00 97.75 335 LEU A CA 1
ATOM 2650 C C . LEU A 1 335 ? -5.335 8.608 30.716 1.00 97.75 335 LEU A C 1
ATOM 2652 O O . LEU A 1 335 ? -4.280 9.243 30.746 1.00 97.75 335 LEU A O 1
ATOM 2656 N N . THR A 1 336 ? -5.602 7.633 31.583 1.00 97.69 336 THR A N 1
ATOM 2657 C CA . THR A 1 336 ? -4.699 7.197 32.662 1.00 97.69 336 THR A CA 1
ATOM 2658 C C . THR A 1 336 ? -4.460 5.687 32.591 1.00 97.69 336 THR A C 1
ATOM 2660 O O . THR A 1 336 ? -5.211 4.960 31.943 1.00 97.69 336 THR A O 1
ATOM 2663 N N . GLU A 1 337 ? -3.454 5.169 33.304 1.00 97.25 337 GLU A N 1
ATOM 2664 C CA . GLU A 1 337 ? -3.165 3.721 33.343 1.00 97.25 337 GLU A CA 1
ATOM 2665 C C . GLU A 1 337 ? -4.326 2.878 33.901 1.00 97.25 337 GLU A C 1
ATOM 2667 O O . GLU A 1 337 ? -4.428 1.686 33.614 1.00 97.25 337 GLU A O 1
ATOM 2672 N N . THR A 1 338 ? -5.203 3.487 34.704 1.00 97.44 338 THR A N 1
ATOM 2673 C CA . THR A 1 338 ? -6.356 2.827 35.333 1.00 97.44 338 THR A CA 1
ATOM 2674 C C . THR A 1 338 ? -7.670 3.097 34.608 1.00 97.44 338 THR A C 1
ATOM 2676 O O . THR A 1 338 ? -8.733 2.769 35.137 1.00 97.44 338 THR A O 1
ATOM 2679 N N . PHE A 1 339 ? -7.619 3.726 33.432 1.00 97.50 339 PHE A N 1
ATOM 2680 C CA . PHE A 1 339 ? -8.807 4.059 32.662 1.00 97.50 339 PHE A CA 1
ATOM 2681 C C . PHE A 1 339 ? -9.621 2.793 32.328 1.00 97.50 339 PHE A C 1
ATOM 2683 O O . PHE A 1 339 ? -9.042 1.807 31.857 1.00 97.50 339 PHE A O 1
ATOM 2690 N N . PRO A 1 340 ? -10.943 2.773 32.583 1.00 96.81 340 PRO A N 1
ATOM 2691 C CA . PRO A 1 340 ? -11.753 1.581 32.376 1.00 96.81 340 PRO A CA 1
ATOM 2692 C C . PRO A 1 340 ? -11.934 1.313 30.878 1.00 96.81 340 PRO A C 1
ATOM 2694 O O . PRO A 1 340 ? -12.712 1.976 30.202 1.00 96.81 340 PRO A O 1
ATOM 2697 N N . LEU A 1 341 ? -11.228 0.308 30.366 1.00 97.69 341 LEU A N 1
ATOM 2698 C CA . LEU A 1 341 ? -11.321 -0.143 28.977 1.00 97.69 341 LEU A CA 1
ATOM 2699 C C . LEU A 1 341 ? -11.924 -1.550 28.891 1.00 97.69 341 LEU A C 1
ATOM 2701 O O . LEU A 1 341 ? -11.854 -2.309 29.866 1.00 97.69 341 LEU A O 1
ATOM 2705 N N . PRO A 1 342 ? -12.462 -1.944 27.722 1.00 97.62 342 PRO A N 1
ATOM 2706 C CA . PRO A 1 342 ? -12.835 -3.327 27.477 1.00 97.62 342 PRO A CA 1
ATOM 2707 C C . PRO A 1 342 ? -11.667 -4.290 27.745 1.00 97.62 342 PRO A C 1
ATOM 2709 O O . PRO A 1 342 ? -10.519 -3.986 27.409 1.00 97.62 342 PRO A O 1
ATOM 2712 N N . PRO A 1 343 ? -11.926 -5.466 28.344 1.00 96.19 343 PRO A N 1
ATOM 2713 C CA . PRO A 1 343 ? -10.868 -6.350 28.837 1.00 96.19 343 PRO A CA 1
ATOM 2714 C C . PRO A 1 343 ? -10.011 -6.970 27.724 1.00 96.19 343 PRO A C 1
ATOM 2716 O O . PRO A 1 343 ? -8.866 -7.336 27.975 1.00 96.19 343 PRO A O 1
ATOM 2719 N N . ASN A 1 344 ? -10.558 -7.088 26.511 1.00 97.69 344 ASN A N 1
ATOM 2720 C CA . ASN A 1 344 ? -9.888 -7.684 25.353 1.00 97.69 344 ASN A CA 1
ATOM 2721 C C . ASN A 1 344 ? -9.228 -6.645 24.431 1.00 97.69 344 ASN A C 1
ATOM 2723 O O . ASN A 1 344 ? -8.631 -7.021 23.422 1.00 97.69 344 ASN A O 1
ATOM 2727 N N . LEU A 1 345 ? -9.321 -5.355 24.773 1.00 98.56 345 LEU A N 1
ATOM 2728 C CA . LEU A 1 345 ? -8.822 -4.271 23.940 1.00 98.56 345 LEU A CA 1
ATOM 2729 C C . LEU A 1 345 ? -7.290 -4.274 23.900 1.00 98.56 345 LEU A C 1
ATOM 2731 O O . LEU A 1 345 ? -6.638 -4.250 24.945 1.00 98.56 345 LEU A O 1
ATOM 2735 N N . VAL A 1 346 ? -6.721 -4.279 22.692 1.00 98.56 346 VAL A N 1
ATOM 2736 C CA . VAL A 1 346 ? -5.264 -4.272 22.466 1.00 98.56 346 VAL A CA 1
ATOM 2737 C C . VAL A 1 346 ? -4.794 -3.136 21.559 1.00 98.56 346 VAL A C 1
ATOM 2739 O O . VAL A 1 346 ? -3.621 -2.764 21.641 1.00 98.56 346 VAL A O 1
ATOM 2742 N N . ASP A 1 347 ? -5.681 -2.588 20.728 1.00 98.75 347 ASP A N 1
ATOM 2743 C CA . ASP A 1 347 ? -5.424 -1.447 19.847 1.00 98.75 347 ASP A CA 1
ATOM 2744 C C . ASP A 1 347 ? -6.393 -0.310 20.183 1.00 98.75 347 ASP A C 1
ATOM 2746 O O . ASP A 1 347 ? -7.611 -0.489 20.119 1.00 98.75 347 ASP A O 1
ATOM 2750 N N . LEU A 1 348 ? -5.855 0.829 20.607 1.00 98.69 348 LEU A N 1
ATOM 2751 C CA . LEU A 1 348 ? -6.627 1.974 21.072 1.00 98.69 348 LEU A CA 1
ATOM 2752 C C . LEU A 1 348 ? -6.189 3.234 20.336 1.00 98.69 348 LEU A C 1
ATOM 2754 O O . LEU A 1 348 ? -5.052 3.672 20.474 1.00 98.69 348 LEU A O 1
ATOM 2758 N N . SER A 1 349 ? -7.120 3.856 19.628 1.00 98.38 349 SER A N 1
ATOM 2759 C CA . SER A 1 349 ? -6.962 5.185 19.048 1.00 98.38 349 SER A CA 1
ATOM 2760 C C . SER A 1 349 ? -7.909 6.157 19.745 1.00 98.38 349 SER A C 1
ATOM 2762 O O . SER A 1 349 ? -9.101 5.882 19.864 1.00 98.38 349 SER A O 1
ATOM 2764 N N . ILE A 1 350 ? -7.399 7.280 20.239 1.00 97.19 350 ILE A N 1
ATOM 2765 C CA . ILE A 1 350 ? -8.236 8.305 20.867 1.00 97.19 350 ILE A CA 1
ATOM 2766 C C . ILE A 1 350 ? -8.080 9.651 20.178 1.00 97.19 350 ILE A C 1
ATOM 2768 O O . ILE A 1 350 ? -6.973 10.078 19.854 1.00 97.19 350 ILE A O 1
ATOM 2772 N N . PHE A 1 351 ? -9.214 10.320 20.021 1.00 94.56 351 PHE A N 1
ATOM 2773 C CA . PHE A 1 351 ? -9.324 11.682 19.525 1.00 94.56 351 PHE A CA 1
ATOM 2774 C C . PHE A 1 351 ? -9.724 12.534 20.720 1.00 94.56 351 PHE A C 1
ATOM 2776 O O . PHE A 1 351 ? -10.788 12.324 21.303 1.00 94.56 351 PHE A O 1
ATOM 2783 N N . SER A 1 352 ? -8.837 13.410 21.187 1.00 93.75 352 SER A N 1
ATOM 2784 C CA . SER A 1 352 ? -9.060 14.080 22.470 1.00 93.75 352 SER A CA 1
ATOM 2785 C C . SER A 1 352 ? -8.392 15.446 22.553 1.00 93.75 352 SER A C 1
ATOM 2787 O O . SER A 1 352 ? -7.257 15.603 22.120 1.00 93.75 352 SER A O 1
ATOM 2789 N N . PRO A 1 353 ? -9.028 16.454 23.166 1.00 90.69 353 PRO A N 1
ATOM 2790 C CA . PRO A 1 353 ? -8.331 17.666 23.586 1.00 90.69 353 PRO A CA 1
ATOM 2791 C C . PRO A 1 353 ? -7.583 17.477 24.921 1.00 90.69 353 PRO A C 1
ATOM 2793 O O . PRO A 1 353 ? -6.869 18.381 25.360 1.00 90.69 353 PRO A O 1
ATOM 2796 N N . ASN A 1 354 ? -7.767 16.342 25.605 1.00 93.81 354 ASN A N 1
ATOM 2797 C CA . ASN A 1 354 ? -7.261 16.116 26.954 1.00 93.81 354 ASN A CA 1
ATOM 2798 C C . ASN A 1 354 ? -5.892 15.424 26.963 1.00 93.81 354 ASN A C 1
ATOM 2800 O O . ASN A 1 354 ? -5.528 14.736 26.010 1.00 93.81 354 ASN A O 1
ATOM 2804 N N . PRO A 1 355 ? -5.120 15.572 28.052 1.00 95.56 355 PRO A N 1
ATOM 2805 C CA . PRO A 1 355 ? -3.839 14.896 28.183 1.00 95.56 355 PRO A CA 1
ATOM 2806 C C . PRO A 1 355 ? -3.941 13.366 28.261 1.00 95.56 355 PRO A C 1
ATOM 2808 O O . PRO A 1 355 ? -4.961 12.790 28.645 1.00 95.56 355 PRO A O 1
ATOM 2811 N N . VAL A 1 356 ? -2.811 12.717 27.991 1.00 97.62 356 VAL A N 1
ATOM 2812 C CA . VAL A 1 356 ? -2.558 11.303 28.275 1.00 97.62 356 VAL A CA 1
ATOM 2813 C C . VAL A 1 356 ? -1.504 11.230 29.374 1.00 97.62 356 VAL A C 1
ATOM 2815 O O . VAL A 1 356 ? -0.355 11.616 29.168 1.00 97.62 356 VAL A O 1
ATOM 2818 N N . GLU A 1 357 ? -1.888 10.743 30.550 1.00 97.06 357 GLU A N 1
ATOM 2819 C CA . GLU A 1 357 ? -0.998 10.574 31.710 1.00 97.06 357 GLU A CA 1
ATOM 2820 C C . GLU A 1 357 ? -0.464 9.148 31.852 1.00 97.06 357 GLU A C 1
ATOM 2822 O O . GLU A 1 357 ? 0.521 8.915 32.554 1.00 97.06 357 GLU A O 1
ATOM 2827 N N . GLY A 1 358 ? -1.099 8.193 31.175 1.00 96.50 358 GLY A N 1
ATOM 2828 C CA . GLY A 1 358 ? -0.626 6.823 31.089 1.00 96.50 358 GLY A CA 1
ATOM 2829 C C . GLY A 1 358 ? -1.512 5.972 30.193 1.00 96.50 358 GLY A C 1
ATOM 2830 O O . GLY A 1 358 ? -2.635 6.348 29.869 1.00 96.50 358 GLY A O 1
ATOM 2831 N N . ILE A 1 359 ? -0.991 4.813 29.792 1.00 97.69 359 ILE A N 1
ATOM 2832 C CA . ILE A 1 359 ? -1.684 3.875 28.906 1.00 97.69 359 ILE A CA 1
ATOM 2833 C C . ILE A 1 359 ? -1.987 2.598 29.693 1.00 97.69 359 ILE A C 1
ATOM 2835 O O . ILE A 1 359 ? -1.059 2.021 30.270 1.00 97.69 359 ILE A O 1
ATOM 2839 N N . PRO A 1 360 ? -3.243 2.116 29.702 1.00 97.75 360 PRO A N 1
ATOM 2840 C CA . PRO A 1 360 ? -3.580 0.857 30.352 1.00 97.75 360 PRO A CA 1
ATOM 2841 C C . PRO A 1 360 ? -2.738 -0.327 29.840 1.00 97.75 360 PRO A C 1
ATOM 2843 O O . PRO A 1 360 ? -2.484 -0.447 28.637 1.00 97.75 360 PRO A O 1
ATOM 2846 N N . PRO A 1 361 ? -2.289 -1.231 30.728 1.00 97.25 361 PRO A N 1
ATOM 2847 C CA . PRO A 1 361 ? -1.258 -2.222 30.414 1.00 97.25 361 PRO A CA 1
ATOM 2848 C C . PRO A 1 361 ? -1.672 -3.269 29.371 1.00 97.25 361 PRO A C 1
ATOM 2850 O O . PRO A 1 361 ? -0.801 -3.915 28.793 1.00 97.25 361 PRO A O 1
ATOM 2853 N N . GLN A 1 362 ? -2.965 -3.462 29.108 1.00 97.62 362 GLN A N 1
ATOM 2854 C CA . GLN A 1 362 ? -3.447 -4.376 28.068 1.00 97.62 362 GLN A CA 1
ATOM 2855 C C . GLN A 1 362 ? -3.179 -3.873 26.639 1.00 97.62 362 GLN A C 1
ATOM 2857 O O . GLN A 1 362 ? -3.122 -4.680 25.709 1.00 97.62 362 GLN A O 1
ATOM 2862 N N . ILE A 1 363 ? -2.967 -2.566 26.466 1.00 98.56 363 ILE A N 1
ATOM 2863 C CA . ILE A 1 363 ? -2.800 -1.937 25.156 1.00 98.56 363 ILE A CA 1
ATOM 2864 C C . ILE A 1 363 ? -1.397 -2.197 24.601 1.00 98.56 363 ILE A C 1
ATOM 2866 O O . ILE A 1 363 ? -0.384 -2.011 25.278 1.00 98.56 363 ILE A O 1
ATOM 2870 N N . LYS A 1 364 ? -1.348 -2.625 23.337 1.00 98.69 364 LYS A N 1
ATOM 2871 C CA . LYS A 1 364 ? -0.118 -2.891 22.574 1.00 98.69 364 LYS A CA 1
ATOM 2872 C C . LYS A 1 364 ? 0.107 -1.867 21.467 1.00 98.69 364 LYS A C 1
ATOM 2874 O O . LYS A 1 364 ? 1.260 -1.583 21.143 1.00 98.69 364 LYS A O 1
ATOM 2879 N N . HIS A 1 365 ? -0.968 -1.317 20.915 1.00 98.69 365 HIS A N 1
ATOM 2880 C CA . HIS A 1 365 ? -0.940 -0.299 19.872 1.00 98.69 365 HIS A CA 1
ATOM 2881 C C . HIS A 1 365 ? -1.768 0.887 20.352 1.00 98.69 365 HIS A C 1
ATOM 2883 O O . HIS A 1 365 ? -2.905 0.707 20.781 1.00 98.69 365 HIS A O 1
ATOM 2889 N N . PHE A 1 366 ? -1.165 2.073 20.361 1.00 98.75 366 PHE A N 1
ATOM 2890 C CA . PHE A 1 366 ? -1.830 3.284 20.819 1.00 98.75 366 PHE A CA 1
ATOM 2891 C C . PHE A 1 366 ? -1.666 4.411 19.806 1.00 98.75 366 PHE A C 1
ATOM 2893 O O . PHE A 1 366 ? -0.546 4.678 19.366 1.00 98.75 366 PHE A O 1
ATOM 2900 N N . SER A 1 367 ? -2.769 5.078 19.477 1.00 98.44 367 SER A N 1
ATOM 2901 C CA . SER A 1 367 ? -2.798 6.306 18.688 1.00 98.44 367 SER A CA 1
ATOM 2902 C C . SER A 1 367 ? -3.478 7.417 19.479 1.00 98.44 367 SER A C 1
ATOM 2904 O O . SER A 1 367 ? -4.521 7.205 20.099 1.00 98.44 367 SER A O 1
ATOM 2906 N N . TYR A 1 368 ? -2.889 8.603 19.454 1.00 97.50 368 TYR A N 1
ATOM 2907 C CA . TYR A 1 368 ? -3.448 9.811 20.037 1.00 97.50 368 TYR A CA 1
ATOM 2908 C C . TYR A 1 368 ? -3.468 10.902 18.975 1.00 97.50 368 TYR A C 1
ATOM 2910 O O . TYR A 1 368 ? -2.415 11.230 18.430 1.00 97.50 368 TYR A O 1
ATOM 2918 N N . GLU A 1 369 ? -4.636 11.485 18.733 1.00 94.25 369 GLU A N 1
ATOM 2919 C CA . GLU A 1 369 ? -4.804 12.670 17.896 1.00 94.25 369 GLU A CA 1
ATOM 2920 C C . GLU A 1 369 ? -5.460 13.782 18.715 1.00 94.25 369 GLU A C 1
ATOM 2922 O O . GLU A 1 369 ? -6.548 13.606 19.278 1.00 94.25 369 GLU A O 1
ATOM 2927 N N . SER A 1 370 ? -4.796 14.938 18.814 1.00 89.81 370 SER A N 1
ATOM 2928 C CA . SER A 1 370 ? -5.402 16.070 19.507 1.00 89.81 370 SER A CA 1
ATOM 2929 C C . SER A 1 370 ? -6.521 16.688 18.676 1.00 89.81 370 SER A C 1
ATOM 2931 O O . SER A 1 370 ? -6.304 17.135 17.549 1.00 89.81 370 SER A O 1
ATOM 2933 N N . GLN A 1 371 ? -7.716 16.777 19.261 1.00 79.94 371 GLN A N 1
ATOM 2934 C CA . GLN A 1 371 ? -8.868 17.414 18.628 1.00 79.94 371 GLN A CA 1
ATOM 2935 C C . GLN A 1 371 ? -8.663 18.938 18.589 1.00 79.94 371 GLN A C 1
ATOM 2937 O O . GLN A 1 371 ? -9.101 19.669 19.474 1.00 79.94 371 GLN A O 1
ATOM 2942 N N . THR A 1 372 ? -7.978 19.446 17.564 1.00 66.50 372 THR A N 1
ATOM 2943 C CA . THR A 1 372 ? -8.004 20.883 17.259 1.00 66.50 372 THR A CA 1
ATOM 2944 C C . THR A 1 372 ? -9.178 21.174 16.337 1.00 66.50 372 THR A C 1
ATOM 2946 O O . THR A 1 372 ? -9.287 20.556 15.278 1.00 66.50 372 THR A O 1
ATOM 2949 N N . HIS A 1 373 ? -10.047 22.112 16.711 1.00 55.66 373 HIS A N 1
ATOM 2950 C CA . HIS A 1 373 ? -11.146 22.590 15.871 1.00 55.66 373 HIS A CA 1
ATOM 2951 C C . HIS A 1 373 ? -10.608 23.273 14.596 1.00 55.66 373 HIS A C 1
ATOM 2953 O O . HIS A 1 373 ? -10.441 24.484 14.515 1.00 55.66 373 HIS A O 1
ATOM 2959 N N . GLY A 1 374 ? -10.290 22.472 13.578 1.00 57.72 374 GLY A N 1
ATOM 2960 C CA . GLY A 1 374 ? -9.811 22.926 12.275 1.00 57.72 374 GLY A CA 1
ATOM 2961 C C . GLY A 1 374 ? -8.450 23.641 12.288 1.00 57.72 374 GLY A C 1
ATOM 2962 O O . GLY A 1 374 ? -7.932 24.113 13.298 1.00 57.72 374 GLY A O 1
ATOM 2963 N N . ARG A 1 375 ? -7.844 23.774 11.100 1.00 54.31 375 ARG A N 1
ATOM 2964 C CA . ARG A 1 375 ? -6.579 24.521 10.928 1.00 54.31 375 ARG A CA 1
ATOM 2965 C C . ARG A 1 375 ? -6.689 26.003 11.309 1.00 54.31 375 ARG A C 1
ATOM 2967 O O . ARG A 1 375 ? -5.662 26.626 11.551 1.00 54.31 375 ARG A O 1
ATOM 2974 N N . TRP A 1 376 ? -7.902 26.554 11.345 1.00 53.84 376 TRP A N 1
ATOM 2975 C CA . TRP A 1 376 ? -8.154 27.990 11.478 1.00 53.84 376 TRP A CA 1
ATOM 2976 C C . TRP A 1 376 ? -8.201 28.486 12.928 1.00 53.84 376 TRP A C 1
ATOM 2978 O O . TRP A 1 376 ? -7.940 29.662 13.160 1.00 53.84 376 TRP A O 1
ATOM 2988 N N . GLU A 1 377 ? -8.458 27.620 13.914 1.00 56.12 377 GLU A N 1
ATOM 2989 C CA . GLU A 1 377 ? -8.479 28.024 15.332 1.00 56.12 377 GLU A CA 1
ATOM 2990 C C . GLU A 1 377 ? -7.119 27.855 16.036 1.00 56.12 377 GLU A C 1
ATOM 2992 O O . GLU A 1 377 ? -6.957 28.259 17.190 1.00 56.12 377 GLU A O 1
ATOM 2997 N N . ARG A 1 378 ? -6.107 27.336 15.316 1.00 57.22 378 ARG A N 1
ATOM 2998 C CA . ARG A 1 378 ? -4.739 27.087 15.816 1.00 57.22 378 ARG A CA 1
ATOM 2999 C C . ARG A 1 378 ? -4.049 28.324 16.400 1.00 57.22 378 ARG A C 1
ATOM 3001 O O . ARG A 1 378 ? -3.154 28.176 17.224 1.00 57.22 378 ARG A O 1
ATOM 3008 N N . GLU A 1 379 ? -4.429 29.529 15.983 1.00 60.66 379 GLU A N 1
ATOM 3009 C CA . GLU A 1 379 ? -3.759 30.759 16.426 1.00 60.66 379 GLU A CA 1
ATOM 3010 C C . GLU A 1 379 ? -4.220 31.249 17.810 1.00 60.66 379 GLU A C 1
ATOM 3012 O O . GLU A 1 379 ? -3.492 32.007 18.449 1.00 60.66 379 GLU A O 1
ATOM 3017 N N . ASN A 1 380 ? -5.382 30.801 18.307 1.00 59.34 380 ASN A N 1
ATOM 3018 C CA . ASN A 1 380 ? -6.002 31.380 19.509 1.00 59.34 380 ASN A CA 1
ATOM 3019 C C . ASN A 1 380 ? -6.077 30.444 20.725 1.00 59.34 380 ASN A C 1
ATOM 3021 O O . ASN A 1 380 ? -6.296 30.933 21.835 1.00 59.34 380 ASN A O 1
ATOM 3025 N N . TYR A 1 381 ? -5.866 29.135 20.559 1.00 61.19 381 TYR A N 1
ATOM 3026 C CA . TYR A 1 381 ? -5.911 28.175 21.666 1.00 61.19 381 TYR A CA 1
ATOM 3027 C C . TYR A 1 381 ? -4.542 27.518 21.880 1.00 61.19 381 TYR A C 1
ATOM 3029 O O . TYR A 1 381 ? -4.092 26.754 21.026 1.00 61.19 381 TYR A O 1
ATOM 3037 N N . PRO A 1 382 ? -3.845 27.797 23.001 1.00 64.75 382 PRO A N 1
ATOM 3038 C CA . PRO A 1 382 ? -2.592 27.119 23.302 1.00 64.75 382 PRO A CA 1
ATOM 3039 C C . PRO A 1 382 ? -2.858 25.625 23.503 1.00 64.75 382 PRO A C 1
ATOM 3041 O O . PRO A 1 382 ? -3.743 25.252 24.271 1.00 64.75 382 PRO A O 1
ATOM 3044 N N . PHE A 1 383 ? -2.073 24.774 22.839 1.00 67.00 383 PHE A N 1
ATOM 3045 C CA . PHE A 1 383 ? -2.110 23.327 23.042 1.00 67.00 383 PHE A CA 1
ATOM 3046 C C . PHE A 1 383 ? -1.868 23.015 24.527 1.00 67.00 383 PHE A C 1
ATOM 3048 O O . PHE A 1 383 ? -0.761 23.196 25.036 1.00 67.00 383 PHE A O 1
ATOM 3055 N N . THR A 1 384 ? -2.892 22.563 25.247 1.00 76.75 384 THR A N 1
ATOM 3056 C CA . THR A 1 384 ? -2.757 22.121 26.646 1.00 76.75 384 THR A CA 1
ATOM 3057 C C . THR A 1 384 ? -2.548 20.614 26.760 1.00 76.75 384 THR A C 1
ATOM 3059 O O . THR A 1 384 ? -2.147 20.137 27.819 1.00 76.75 384 THR A O 1
ATOM 3062 N N . SER A 1 385 ? -2.757 19.860 25.680 1.00 86.12 385 SER A N 1
ATOM 3063 C CA . SER A 1 385 ? -2.653 18.406 25.690 1.00 86.12 385 SER A CA 1
ATOM 3064 C C . SER A 1 385 ? -1.204 17.922 25.673 1.00 86.12 385 SER A C 1
ATOM 3066 O O . SER A 1 385 ? -0.463 18.184 24.724 1.00 86.12 385 SER A O 1
ATOM 3068 N N . TYR A 1 386 ? -0.808 17.166 26.691 1.00 93.38 386 TYR A N 1
ATOM 3069 C CA . TYR A 1 386 ? 0.483 16.483 26.753 1.00 93.38 386 TYR A CA 1
ATOM 3070 C C . TYR A 1 386 ? 0.303 14.965 26.728 1.00 93.38 386 TYR A C 1
ATOM 3072 O O . TYR A 1 386 ? -0.727 14.452 27.155 1.00 93.38 386 TYR A O 1
ATOM 3080 N N . VAL A 1 387 ? 1.325 14.248 26.263 1.00 96.00 387 VAL A N 1
ATOM 3081 C CA . VAL A 1 387 ? 1.357 12.783 26.218 1.00 96.00 387 VAL A CA 1
ATOM 3082 C C . VAL A 1 387 ? 2.542 12.278 27.029 1.00 96.00 387 VAL A C 1
ATOM 3084 O O . VAL A 1 387 ? 3.699 12.409 26.630 1.00 96.00 387 VAL A O 1
ATOM 3087 N N . ILE A 1 388 ? 2.257 11.685 28.183 1.00 96.56 388 ILE A N 1
ATOM 3088 C CA . ILE A 1 388 ? 3.224 11.005 29.040 1.00 96.56 388 ILE A CA 1
ATOM 3089 C C . ILE A 1 388 ? 2.896 9.520 28.996 1.00 96.56 388 ILE A C 1
ATOM 3091 O O . ILE A 1 388 ? 1.857 9.076 29.471 1.00 96.56 388 ILE A O 1
ATOM 3095 N N . THR A 1 389 ? 3.792 8.736 28.406 1.00 93.56 389 THR A N 1
ATOM 3096 C CA . THR A 1 389 ? 3.595 7.300 28.234 1.00 93.56 389 THR A CA 1
ATOM 3097 C C . THR A 1 389 ? 4.742 6.524 28.852 1.00 93.56 389 THR A C 1
ATOM 3099 O O . THR A 1 389 ? 5.877 6.582 28.376 1.00 93.56 389 THR A O 1
ATOM 3102 N N . LYS A 1 390 ? 4.428 5.732 29.879 1.00 96.00 390 LYS A N 1
ATOM 3103 C CA . LYS A 1 390 ? 5.323 4.721 30.442 1.00 96.00 390 LYS A CA 1
ATOM 3104 C C . LYS A 1 390 ? 4.651 3.364 30.305 1.00 96.00 390 LYS A C 1
ATOM 3106 O O . LYS A 1 390 ? 3.708 3.070 31.025 1.00 96.00 390 LYS A O 1
ATOM 3111 N N . SER A 1 391 ? 5.098 2.533 29.367 1.00 96.62 391 SER A N 1
ATOM 3112 C CA . SER A 1 391 ? 4.452 1.238 29.129 1.00 96.62 391 SER A CA 1
ATOM 3113 C C . SER A 1 391 ? 5.451 0.138 28.813 1.00 96.62 391 SER A C 1
ATOM 3115 O O . SER A 1 391 ? 6.346 0.282 27.986 1.00 96.62 391 SER A O 1
ATOM 3117 N N . LYS A 1 392 ? 5.277 -1.010 29.472 1.00 96.62 392 LYS A N 1
ATOM 3118 C CA . LYS A 1 392 ? 6.071 -2.220 29.214 1.00 96.62 392 LYS A CA 1
ATOM 3119 C C . LYS A 1 392 ? 5.474 -3.094 28.113 1.00 96.62 392 LYS A C 1
ATOM 3121 O O . LYS A 1 392 ? 6.150 -4.012 27.657 1.00 96.62 392 LYS A O 1
ATOM 3126 N N . THR A 1 393 ? 4.231 -2.852 27.718 1.00 97.19 393 THR A N 1
ATOM 3127 C CA . THR A 1 393 ? 3.476 -3.691 26.777 1.00 97.19 393 THR A CA 1
ATOM 3128 C C . THR A 1 393 ? 3.313 -3.045 25.410 1.00 97.19 393 THR A C 1
ATOM 3130 O O . THR A 1 393 ? 3.100 -3.765 24.437 1.00 97.19 393 THR A O 1
ATOM 3133 N N . LEU A 1 394 ? 3.479 -1.723 25.329 1.00 98.38 394 LEU A N 1
ATOM 3134 C CA . LEU A 1 394 ? 3.334 -0.972 24.092 1.00 98.38 394 LEU A CA 1
ATOM 3135 C C . LEU A 1 394 ? 4.414 -1.349 23.068 1.00 98.38 394 LEU A C 1
ATOM 3137 O O . LEU A 1 394 ? 5.610 -1.330 23.367 1.00 98.38 394 LEU A O 1
ATOM 3141 N N . LEU A 1 395 ? 3.959 -1.683 21.862 1.00 98.50 395 LEU A N 1
ATOM 3142 C CA . LEU A 1 395 ? 4.762 -2.045 20.694 1.00 98.50 395 LEU A CA 1
ATOM 3143 C C . LEU A 1 395 ? 4.710 -0.954 19.619 1.00 98.50 395 LEU A C 1
ATOM 3145 O O . LEU A 1 395 ? 5.706 -0.735 18.933 1.00 98.50 395 LEU A O 1
ATOM 3149 N N . SER A 1 396 ? 3.584 -0.243 19.506 1.00 98.69 396 SER A N 1
ATOM 3150 C CA . SER A 1 396 ? 3.383 0.841 18.540 1.00 98.69 396 SER A CA 1
ATOM 3151 C C . SER A 1 396 ? 2.757 2.064 19.199 1.00 98.69 396 SER A C 1
ATOM 3153 O O . SER A 1 396 ? 1.800 1.922 19.961 1.00 98.69 396 SER A O 1
ATOM 3155 N N . LEU A 1 397 ? 3.273 3.247 18.872 1.00 98.69 397 LEU A N 1
ATOM 3156 C CA . LEU A 1 397 ? 2.800 4.533 19.375 1.00 98.69 397 LEU A CA 1
ATOM 3157 C C . LEU A 1 397 ? 2.696 5.534 18.222 1.00 98.69 397 LEU A C 1
ATOM 3159 O O . LEU A 1 397 ? 3.692 5.781 17.545 1.00 98.69 397 LEU A O 1
ATOM 3163 N N . SER A 1 398 ? 1.517 6.116 18.031 1.00 98.44 398 SER A N 1
ATOM 3164 C CA . SER A 1 398 ? 1.279 7.239 17.125 1.00 98.44 398 SER A CA 1
ATOM 3165 C C . SER A 1 398 ? 0.801 8.449 17.922 1.00 98.44 398 SER A C 1
ATOM 3167 O O . SER A 1 398 ? -0.102 8.328 18.749 1.00 98.44 398 SER A O 1
ATOM 3169 N N . ILE A 1 399 ? 1.438 9.601 17.723 1.00 97.44 399 ILE A N 1
ATOM 3170 C CA . ILE A 1 399 ? 1.071 10.864 18.366 1.00 97.44 399 ILE A CA 1
ATOM 3171 C C . ILE A 1 399 ? 0.950 11.934 17.287 1.00 97.44 399 ILE A C 1
ATOM 3173 O O . ILE A 1 399 ? 1.947 12.353 16.695 1.00 97.44 399 ILE A O 1
ATOM 3177 N N . GLU A 1 400 ? -0.267 12.413 17.092 1.00 95.12 400 GLU A N 1
ATOM 3178 C CA . GLU A 1 400 ? -0.615 13.506 16.202 1.00 95.12 400 GLU A CA 1
ATOM 3179 C C . GLU A 1 400 ? -1.044 14.702 17.037 1.00 95.12 400 GLU A C 1
ATOM 3181 O O . GLU A 1 400 ? -2.069 14.668 17.714 1.00 95.12 400 GLU A O 1
ATOM 3186 N N . ILE A 1 401 ? -0.248 15.770 16.977 1.00 91.50 401 ILE A N 1
ATOM 3187 C CA . ILE A 1 401 ? -0.520 17.046 17.637 1.00 91.50 401 ILE A CA 1
ATOM 3188 C C . ILE A 1 401 ? -0.458 16.940 19.169 1.00 91.50 401 ILE A C 1
ATOM 3190 O O . ILE A 1 401 ? -1.382 16.483 19.829 1.00 91.50 401 ILE A O 1
ATOM 3194 N N . ALA A 1 402 ? 0.622 17.424 19.786 1.00 92.88 402 ALA A N 1
ATOM 3195 C CA . ALA A 1 402 ? 0.726 17.498 21.250 1.00 92.88 402 ALA A CA 1
ATOM 3196 C C . ALA A 1 402 ? 1.568 18.697 21.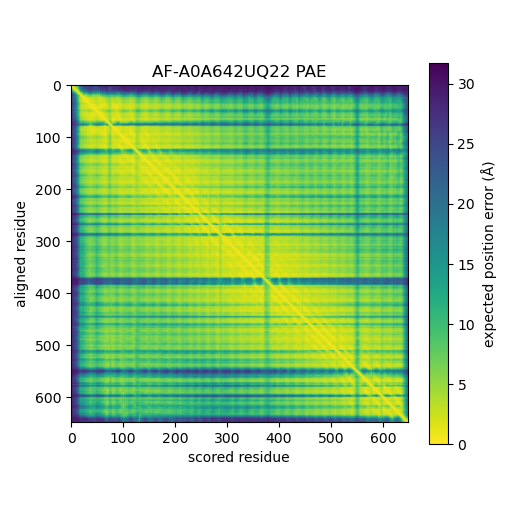698 1.00 92.88 402 ALA A C 1
ATOM 3198 O O . ALA A 1 402 ? 2.538 19.072 21.052 1.00 92.88 402 ALA A O 1
ATOM 3199 N N . SER A 1 403 ? 1.275 19.303 22.844 1.00 91.94 403 SER A N 1
ATOM 3200 C CA . SER A 1 403 ? 2.152 20.348 23.378 1.00 91.94 403 SER A CA 1
ATOM 3201 C C . SER A 1 403 ? 3.472 19.746 23.858 1.00 91.94 403 SER A C 1
ATOM 3203 O O . SER A 1 403 ? 4.549 20.230 23.506 1.00 91.94 403 SER A O 1
ATOM 3205 N N . PHE A 1 404 ? 3.400 18.645 24.599 1.00 94.38 404 PHE A N 1
ATOM 3206 C CA . PHE A 1 404 ? 4.547 18.044 25.260 1.00 94.38 404 PHE A CA 1
ATOM 3207 C C . PHE A 1 404 ? 4.494 16.517 25.229 1.00 94.38 404 PHE A C 1
ATOM 3209 O O . PHE A 1 404 ? 3.442 15.936 25.487 1.00 94.38 404 PHE A O 1
ATOM 3216 N N . VAL A 1 405 ? 5.631 15.866 24.961 1.00 96.31 405 VAL A N 1
ATOM 3217 C CA . VAL A 1 405 ? 5.726 14.398 24.871 1.00 96.31 405 VAL A CA 1
ATOM 3218 C C . VAL A 1 405 ? 6.807 13.823 25.800 1.00 96.31 405 VAL A C 1
ATOM 3220 O O . VAL A 1 405 ? 7.896 14.373 25.961 1.00 96.31 405 VAL A O 1
ATOM 3223 N N . THR A 1 406 ? 6.519 12.692 26.440 1.00 97.12 406 THR A N 1
ATOM 3224 C CA . THR A 1 406 ? 7.468 11.883 27.222 1.00 97.12 406 THR A CA 1
ATOM 3225 C C . THR A 1 406 ? 7.184 10.407 26.965 1.00 97.12 406 THR A C 1
ATOM 3227 O O . THR A 1 406 ? 6.074 9.949 27.225 1.00 97.12 406 THR A O 1
ATOM 3230 N N . ILE A 1 407 ? 8.172 9.656 26.471 1.00 97.25 407 ILE A N 1
ATOM 3231 C CA . ILE A 1 407 ? 8.015 8.248 26.076 1.00 97.25 407 ILE A CA 1
ATOM 3232 C C . ILE A 1 407 ? 9.054 7.398 26.809 1.00 97.25 407 ILE A C 1
ATOM 3234 O O . ILE A 1 407 ? 10.249 7.519 26.560 1.00 97.25 407 ILE A O 1
ATOM 3238 N N . GLU A 1 408 ? 8.602 6.484 27.664 1.00 97.12 408 GLU A N 1
ATOM 3239 C CA . GLU A 1 408 ? 9.423 5.463 28.323 1.00 97.12 408 GLU A CA 1
ATOM 3240 C C . GLU A 1 408 ? 8.829 4.074 28.047 1.00 97.12 408 GLU A C 1
ATOM 3242 O O . GLU A 1 408 ? 8.097 3.502 28.858 1.00 97.12 408 GLU A O 1
ATOM 3247 N N . CYS A 1 409 ? 9.119 3.536 26.861 1.00 97.56 409 CYS A N 1
ATOM 3248 C CA . CYS A 1 409 ? 8.515 2.304 26.353 1.00 97.56 409 CYS A CA 1
ATOM 3249 C C . CYS A 1 409 ? 9.597 1.321 25.874 1.00 97.56 409 CYS A C 1
ATOM 3251 O O . CYS A 1 409 ? 9.962 1.321 24.697 1.00 97.56 409 CYS A O 1
ATOM 3253 N N . PRO A 1 410 ? 10.127 0.444 26.752 1.00 96.56 410 PRO A N 1
ATOM 3254 C CA . PRO A 1 410 ? 11.263 -0.424 26.426 1.00 96.56 410 PRO A CA 1
ATOM 3255 C C . PRO A 1 410 ? 11.008 -1.442 25.304 1.00 96.56 410 PRO A C 1
ATOM 3257 O O . PRO A 1 410 ? 11.965 -1.980 24.746 1.00 96.56 410 PRO A O 1
ATOM 3260 N N . ASN A 1 411 ? 9.742 -1.739 24.999 1.00 97.75 411 ASN A N 1
ATOM 3261 C CA . ASN A 1 411 ? 9.346 -2.692 23.960 1.00 97.75 411 ASN A CA 1
ATOM 3262 C C . ASN A 1 411 ? 8.775 -2.033 22.699 1.00 97.75 411 ASN A C 1
ATOM 3264 O O . ASN A 1 411 ? 8.375 -2.757 21.791 1.00 97.75 411 ASN A O 1
ATOM 3268 N N . LEU A 1 412 ? 8.784 -0.699 22.624 1.00 98.38 412 LEU A N 1
ATOM 3269 C CA . LEU A 1 412 ? 8.293 0.030 21.464 1.00 98.38 412 LEU A CA 1
ATOM 3270 C C . LEU A 1 412 ? 9.163 -0.279 20.242 1.00 98.38 412 LEU A C 1
ATOM 3272 O O . LEU A 1 412 ? 10.379 -0.088 20.290 1.00 98.38 412 LEU A O 1
ATOM 3276 N N . THR A 1 413 ? 8.537 -0.754 19.167 1.00 98.38 413 THR A N 1
ATOM 3277 C CA . THR A 1 413 ? 9.190 -1.013 17.879 1.00 98.38 413 THR A CA 1
ATOM 3278 C C . THR A 1 413 ? 8.820 0.022 16.829 1.00 98.38 413 THR A C 1
ATOM 3280 O O . THR A 1 413 ? 9.645 0.275 15.958 1.00 98.38 413 THR A O 1
ATOM 3283 N N . ASN A 1 414 ? 7.645 0.651 16.936 1.00 98.62 414 ASN A N 1
ATOM 3284 C CA . ASN A 1 414 ? 7.141 1.593 15.936 1.00 98.62 414 ASN A CA 1
ATOM 3285 C C . ASN A 1 414 ? 6.746 2.909 16.611 1.00 98.62 414 ASN A C 1
ATOM 3287 O O . ASN A 1 414 ? 5.992 2.898 17.589 1.00 98.62 414 ASN A O 1
ATOM 3291 N N . LEU A 1 415 ? 7.237 4.032 16.091 1.00 98.44 415 LEU A N 1
ATOM 3292 C CA . LEU A 1 415 ? 6.928 5.364 16.605 1.00 98.44 415 LEU A CA 1
ATOM 3293 C C . LEU A 1 415 ? 6.585 6.315 15.460 1.00 98.44 415 LEU A C 1
ATOM 3295 O O . LEU A 1 415 ? 7.428 6.586 14.607 1.00 98.44 415 LEU A O 1
ATOM 3299 N N . TYR A 1 416 ? 5.373 6.859 15.494 1.00 98.44 416 TYR A N 1
ATOM 3300 C CA . TYR A 1 416 ? 4.934 7.964 14.652 1.00 98.44 416 TYR A CA 1
ATOM 3301 C C . TYR A 1 416 ? 4.697 9.202 15.523 1.00 98.44 416 TYR A C 1
ATOM 3303 O O . TYR A 1 416 ? 4.009 9.131 16.540 1.00 98.44 416 TYR A O 1
ATOM 3311 N N . MET A 1 417 ? 5.290 10.336 15.156 1.00 97.31 417 MET A N 1
ATOM 3312 C CA . MET A 1 417 ? 5.112 11.606 15.858 1.00 97.31 417 MET A CA 1
ATOM 3313 C C . MET A 1 417 ? 5.002 12.761 14.868 1.00 97.31 417 MET A C 1
ATOM 3315 O O . MET A 1 417 ? 5.888 12.950 14.031 1.00 97.31 417 MET A O 1
ATOM 3319 N N . MET A 1 418 ? 3.970 13.584 15.024 1.00 95.19 418 MET A N 1
ATOM 3320 C CA . MET A 1 418 ? 3.722 14.752 14.184 1.00 95.19 418 MET A CA 1
ATOM 3321 C C . MET A 1 418 ? 3.290 15.962 15.024 1.00 95.19 418 MET A C 1
ATOM 3323 O O . MET A 1 418 ? 2.502 15.829 15.955 1.00 95.19 418 MET A O 1
ATOM 3327 N N . GLU A 1 419 ? 3.799 17.148 14.670 1.00 89.00 419 GLU A N 1
ATOM 3328 C CA . GLU A 1 419 ? 3.336 18.457 15.170 1.00 89.00 419 GLU A CA 1
ATOM 3329 C C . GLU A 1 419 ? 3.299 18.607 16.711 1.00 89.00 419 GLU A C 1
ATOM 3331 O O . GLU A 1 419 ? 2.242 18.767 17.312 1.00 89.00 419 GLU A O 1
ATOM 3336 N N . PHE A 1 420 ? 4.454 18.645 17.385 1.00 89.81 420 PHE A N 1
ATOM 3337 C CA . PHE A 1 420 ? 4.513 18.928 18.831 1.00 89.81 420 PHE A CA 1
ATOM 3338 C C . PHE A 1 420 ? 5.494 20.038 19.211 1.00 89.81 420 PHE A C 1
ATOM 3340 O O . PHE A 1 420 ? 6.438 20.330 18.475 1.00 89.81 420 PHE A O 1
ATOM 3347 N N . THR A 1 421 ? 5.272 20.672 20.371 1.00 89.44 421 THR A N 1
ATOM 3348 C CA . THR A 1 421 ? 6.030 21.878 20.775 1.00 89.44 421 THR A CA 1
ATOM 3349 C C . THR A 1 421 ? 7.243 21.604 21.662 1.00 89.44 421 THR A C 1
ATOM 3351 O O . THR A 1 421 ? 8.167 22.416 21.689 1.00 89.44 421 THR A O 1
ATOM 3354 N N . ALA A 1 422 ? 7.271 20.467 22.363 1.00 91.81 422 ALA A N 1
ATOM 3355 C CA . ALA A 1 422 ? 8.392 20.027 23.189 1.00 91.81 422 ALA A CA 1
ATOM 3356 C C . ALA A 1 422 ? 8.324 18.516 23.481 1.00 91.81 422 ALA A C 1
ATOM 3358 O O . ALA A 1 422 ? 7.263 17.899 23.419 1.00 91.81 422 ALA A O 1
ATOM 3359 N N . PHE A 1 423 ? 9.450 17.919 23.866 1.00 92.25 423 PHE A N 1
ATOM 3360 C CA . PHE A 1 423 ? 9.482 16.620 24.541 1.00 92.25 423 PHE A CA 1
ATOM 3361 C C . PHE A 1 423 ? 10.608 16.601 25.577 1.00 92.25 423 PHE A C 1
ATOM 3363 O O . PHE A 1 423 ? 11.561 17.373 25.475 1.00 92.25 423 PHE A O 1
ATOM 3370 N N . ASN A 1 424 ? 10.498 15.730 26.578 1.00 91.31 424 ASN A N 1
ATOM 3371 C CA . ASN A 1 424 ? 11.501 15.604 27.640 1.00 91.31 424 ASN A CA 1
ATOM 3372 C C . ASN A 1 424 ? 12.402 14.383 27.457 1.00 91.31 424 ASN A C 1
ATOM 3374 O O . ASN A 1 424 ? 13.624 14.508 27.469 1.00 91.31 424 ASN A O 1
ATOM 3378 N N . CYS A 1 425 ? 11.822 13.200 27.252 1.00 92.12 425 CYS A N 1
ATOM 3379 C CA . CYS A 1 425 ? 12.600 11.994 26.991 1.00 92.12 425 CYS A CA 1
ATOM 3380 C C . CYS A 1 425 ? 11.902 11.064 25.995 1.00 92.12 425 CYS A C 1
ATOM 3382 O O . CYS A 1 425 ? 10.673 11.003 25.928 1.00 92.12 425 CYS A O 1
ATOM 3384 N N . ILE A 1 426 ? 12.719 10.340 25.228 1.00 95.62 426 ILE A N 1
ATOM 3385 C CA . ILE A 1 426 ? 12.297 9.248 24.352 1.00 95.62 426 ILE A CA 1
ATOM 3386 C C . ILE A 1 426 ? 13.227 8.068 24.638 1.00 95.62 426 ILE A C 1
ATOM 3388 O O . ILE A 1 426 ? 14.381 8.052 24.210 1.00 95.62 426 ILE A O 1
ATOM 3392 N N . ALA A 1 427 ? 12.732 7.101 25.405 1.00 95.75 427 ALA A N 1
ATOM 3393 C CA . ALA A 1 427 ? 13.418 5.873 25.777 1.00 95.75 427 ALA A CA 1
ATOM 3394 C C . ALA A 1 427 ? 12.701 4.671 25.142 1.00 95.75 427 ALA A C 1
ATOM 3396 O O . ALA A 1 427 ? 11.779 4.091 25.722 1.00 95.75 427 ALA A O 1
ATOM 3397 N N . ALA A 1 428 ? 13.145 4.312 23.934 1.00 96.50 428 ALA A N 1
ATOM 3398 C CA . ALA A 1 428 ? 12.612 3.222 23.115 1.00 96.50 428 ALA A CA 1
ATOM 3399 C C . ALA A 1 428 ? 13.763 2.418 22.460 1.00 96.50 428 ALA A C 1
ATOM 3401 O O . ALA A 1 428 ? 13.981 2.504 21.255 1.00 96.50 428 ALA A O 1
ATOM 3402 N N . PRO A 1 429 ? 14.538 1.633 23.233 1.00 95.75 429 PRO A N 1
ATOM 3403 C CA . PRO A 1 429 ? 15.753 0.960 22.749 1.00 95.75 429 PRO A CA 1
ATOM 3404 C C . PRO A 1 429 ? 15.503 -0.109 21.669 1.00 95.75 429 PRO A C 1
ATOM 3406 O O . PRO A 1 429 ? 16.429 -0.521 20.969 1.00 95.75 429 PRO A O 1
ATOM 3409 N N . LYS A 1 430 ? 14.265 -0.600 21.535 1.00 97.12 430 LYS A N 1
ATOM 3410 C CA . LYS A 1 430 ? 13.870 -1.598 20.526 1.00 97.12 430 LYS A CA 1
ATOM 3411 C C . LYS A 1 430 ? 13.217 -0.986 19.286 1.00 97.12 430 LYS A C 1
ATOM 3413 O O . LYS A 1 430 ? 12.681 -1.739 18.474 1.00 97.12 430 LYS A O 1
ATOM 3418 N N . LEU A 1 431 ? 13.264 0.339 19.143 1.00 97.94 431 LEU A N 1
ATOM 3419 C CA . LEU A 1 431 ? 12.653 1.037 18.021 1.00 97.94 431 LEU A CA 1
ATOM 3420 C C . LEU A 1 431 ? 13.277 0.578 16.699 1.00 97.94 431 LEU A C 1
ATOM 3422 O O . LEU A 1 431 ? 14.500 0.582 16.553 1.00 97.94 431 LEU A O 1
ATOM 3426 N N . LYS A 1 432 ? 12.418 0.176 15.764 1.00 97.94 432 LYS A N 1
ATOM 3427 C CA . LYS A 1 432 ? 12.757 -0.271 14.412 1.00 97.94 432 LYS A CA 1
ATOM 3428 C C . LYS A 1 432 ? 12.296 0.736 13.370 1.00 97.94 432 LYS A C 1
ATOM 3430 O O . LYS A 1 432 ? 13.082 1.068 12.489 1.00 97.94 432 LYS A O 1
ATOM 3435 N N . ASP A 1 433 ? 11.085 1.261 13.536 1.00 98.25 433 ASP A N 1
ATOM 3436 C CA . ASP A 1 433 ? 10.440 2.119 12.547 1.00 98.25 433 ASP A CA 1
ATOM 3437 C C . ASP A 1 433 ? 10.111 3.476 13.181 1.00 98.25 433 ASP A C 1
ATOM 3439 O O . ASP A 1 433 ? 9.410 3.552 14.196 1.00 98.25 433 ASP A O 1
ATOM 3443 N N . LEU A 1 434 ? 10.651 4.551 12.603 1.00 98.06 434 LEU A N 1
ATOM 3444 C CA . LEU A 1 434 ? 10.493 5.920 13.097 1.00 98.06 434 LEU A CA 1
ATOM 3445 C C . LEU A 1 434 ? 9.950 6.837 12.006 1.00 98.06 434 LEU A C 1
ATOM 3447 O O . LEU A 1 434 ? 10.608 7.064 10.995 1.00 98.06 434 LEU A O 1
ATOM 3451 N N . HIS A 1 435 ? 8.789 7.431 12.255 1.00 98.06 435 HIS A N 1
ATOM 3452 C CA . HIS A 1 435 ? 8.191 8.476 11.433 1.00 98.06 435 HIS A CA 1
ATOM 3453 C C . HIS A 1 435 ? 8.072 9.741 12.279 1.00 98.06 435 HIS A C 1
ATOM 3455 O O . HIS A 1 435 ? 7.340 9.774 13.264 1.00 98.06 435 HIS A O 1
ATOM 3461 N N . TYR A 1 436 ? 8.824 10.778 11.930 1.00 96.94 436 TYR A N 1
ATOM 3462 C CA . TYR A 1 436 ? 8.960 11.958 12.771 1.00 96.94 436 TYR A CA 1
ATOM 3463 C C . TYR A 1 436 ? 8.874 13.244 11.949 1.00 96.94 436 TYR A C 1
ATOM 3465 O O . TYR A 1 436 ? 9.751 13.565 11.142 1.00 96.94 436 TYR A O 1
ATOM 3473 N N . LEU A 1 437 ? 7.783 13.976 12.160 1.00 95.12 437 LEU A N 1
ATOM 3474 C CA . LEU A 1 437 ? 7.413 15.181 11.432 1.00 95.12 437 LEU A CA 1
ATOM 3475 C C . LEU A 1 437 ? 7.357 16.357 12.416 1.00 95.12 437 LEU A C 1
ATOM 3477 O O . LEU A 1 437 ? 6.304 16.694 12.964 1.00 95.12 437 LEU A O 1
ATOM 3481 N N . SER A 1 438 ? 8.515 16.959 12.694 1.00 91.06 438 SER A N 1
ATOM 3482 C CA . SER A 1 438 ? 8.632 18.061 13.652 1.00 91.06 438 SER A CA 1
ATOM 3483 C C . SER A 1 438 ? 9.892 18.890 13.432 1.00 91.06 438 SER A C 1
ATOM 3485 O O . SER A 1 438 ? 10.941 18.372 13.062 1.00 91.06 438 SER A O 1
ATOM 3487 N N . LYS A 1 439 ? 9.802 20.179 13.775 1.00 91.69 439 LYS A N 1
ATOM 3488 C CA . LYS A 1 439 ? 10.922 21.135 13.764 1.00 91.69 439 LYS A 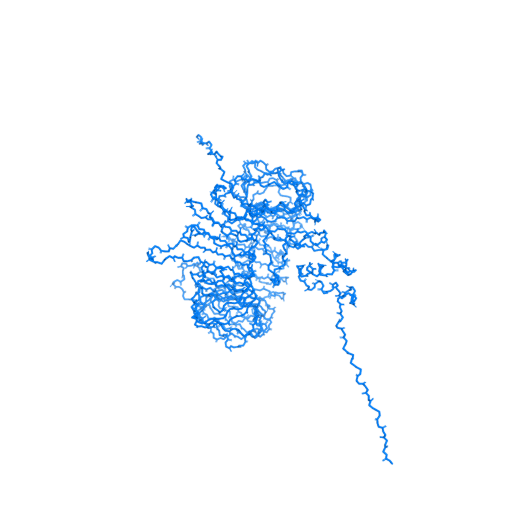CA 1
ATOM 3489 C C . LYS A 1 439 ? 11.917 20.938 14.902 1.00 91.69 439 LYS A C 1
ATOM 3491 O O . LYS A 1 439 ? 12.961 21.588 14.935 1.00 91.69 439 LYS A O 1
ATOM 3496 N N . LEU A 1 440 ? 11.593 20.087 15.871 1.00 91.94 440 LEU A N 1
ATOM 3497 C CA . LEU A 1 440 ? 12.472 19.798 16.996 1.00 91.94 440 LEU A CA 1
ATOM 3498 C C . LEU A 1 440 ? 13.483 18.708 16.626 1.00 91.94 440 LEU A C 1
ATOM 3500 O O . LEU A 1 440 ? 13.100 17.730 15.986 1.00 91.94 440 LEU A O 1
ATOM 3504 N N . PRO A 1 441 ? 14.754 18.817 17.045 1.00 92.44 441 PRO A N 1
ATOM 3505 C CA . PRO A 1 441 ? 15.742 17.769 16.806 1.00 92.44 441 PRO A CA 1
ATOM 3506 C C . PRO A 1 441 ? 15.341 16.469 17.514 1.00 92.44 441 PRO A C 1
ATOM 3508 O O . PRO A 1 441 ? 14.958 16.497 18.682 1.00 92.44 441 PRO A O 1
ATOM 3511 N N . PHE A 1 442 ? 15.463 15.328 16.833 1.00 93.25 442 PHE A N 1
ATOM 3512 C CA . PHE A 1 442 ? 15.234 14.016 17.446 1.00 93.25 442 PHE A CA 1
ATOM 3513 C C . PHE A 1 442 ? 16.497 13.545 18.200 1.00 93.25 442 PHE A C 1
ATOM 3515 O O . PHE A 1 442 ? 17.605 13.683 17.670 1.00 93.25 442 PHE A O 1
ATOM 3522 N N . PRO A 1 443 ? 16.389 12.974 19.416 1.00 92.31 443 PRO A N 1
ATOM 3523 C CA . PRO A 1 443 ? 17.536 12.709 20.285 1.00 92.31 443 PRO A CA 1
ATOM 3524 C C . PRO A 1 443 ? 18.239 11.380 19.947 1.00 92.31 443 PRO A C 1
ATOM 3526 O O . PRO A 1 443 ? 18.310 10.480 20.783 1.00 92.31 443 PRO A O 1
ATOM 3529 N N . PHE A 1 444 ? 18.784 11.242 18.732 1.00 90.44 444 PHE A N 1
ATOM 3530 C CA . PHE A 1 444 ? 19.440 10.008 18.255 1.00 90.44 444 PHE A CA 1
ATOM 3531 C C . PHE A 1 444 ? 20.626 9.529 19.113 1.00 90.44 444 PHE A C 1
ATOM 3533 O O . PHE A 1 444 ? 21.016 8.365 19.030 1.00 90.44 444 PHE A O 1
ATOM 3540 N N . GLU A 1 445 ? 21.186 10.396 19.959 1.00 84.19 445 GLU A N 1
ATOM 3541 C CA . GLU A 1 445 ? 22.307 10.089 20.859 1.00 84.19 445 GLU A CA 1
ATOM 3542 C C . GLU A 1 445 ? 21.979 8.988 21.889 1.00 84.19 445 GLU A C 1
ATOM 3544 O O . GLU A 1 445 ? 22.888 8.368 22.438 1.00 84.19 445 GLU A O 1
ATOM 3549 N N . ASN A 1 446 ? 20.692 8.688 22.107 1.00 73.81 446 ASN A N 1
ATOM 3550 C CA . ASN A 1 446 ? 20.213 7.762 23.138 1.00 73.81 446 ASN A CA 1
ATOM 3551 C C . ASN A 1 446 ? 20.213 6.265 22.750 1.00 73.81 446 ASN A C 1
ATOM 3553 O O . ASN A 1 446 ? 19.668 5.454 23.497 1.00 73.81 446 ASN A O 1
ATOM 3557 N N . GLY A 1 447 ? 20.832 5.874 21.629 1.00 75.12 447 GLY A N 1
ATOM 3558 C CA . GLY A 1 447 ? 21.032 4.463 21.262 1.00 75.12 447 GLY A CA 1
ATOM 3559 C C . GLY A 1 447 ? 19.815 3.808 20.597 1.00 75.12 447 GLY A C 1
ATOM 3560 O O . GLY A 1 447 ? 19.005 3.150 21.247 1.00 75.12 447 GLY A O 1
ATOM 3561 N N . PHE A 1 448 ? 19.733 3.948 19.272 1.00 92.50 448 PHE A N 1
ATOM 3562 C CA . PHE A 1 448 ? 18.678 3.391 18.416 1.00 92.50 448 PHE A CA 1
ATOM 3563 C C . PHE A 1 448 ? 19.240 2.375 17.405 1.00 92.50 448 PHE A C 1
ATOM 3565 O O . PHE A 1 448 ? 18.979 2.434 16.203 1.00 92.50 448 PHE A O 1
ATOM 3572 N N . ASP A 1 449 ? 20.025 1.420 17.904 1.00 92.38 449 ASP A N 1
ATOM 3573 C CA . ASP A 1 449 ? 20.771 0.452 17.081 1.00 92.38 449 ASP A CA 1
ATOM 3574 C C . ASP A 1 449 ? 19.869 -0.540 16.316 1.00 92.38 449 ASP A C 1
ATOM 3576 O O . ASP A 1 449 ? 20.328 -1.265 15.440 1.00 92.38 449 ASP A O 1
ATOM 3580 N N . ASN A 1 450 ? 18.570 -0.582 16.630 1.00 95.62 450 ASN A N 1
ATOM 3581 C CA . ASN A 1 450 ? 17.594 -1.449 15.964 1.00 95.62 450 ASN A CA 1
ATOM 3582 C C . ASN A 1 450 ? 16.836 -0.762 14.818 1.00 95.62 450 ASN A C 1
ATOM 3584 O O . ASN A 1 450 ? 16.039 -1.432 14.159 1.00 95.62 450 ASN A O 1
ATOM 3588 N N . LEU A 1 451 ? 17.065 0.538 14.578 1.00 96.44 451 LEU A N 1
ATOM 3589 C CA . LEU A 1 451 ? 16.381 1.271 13.513 1.00 96.44 451 LEU A CA 1
ATOM 3590 C C . LEU A 1 451 ? 16.648 0.645 12.146 1.00 96.44 451 LEU A C 1
ATOM 3592 O O . LEU A 1 451 ? 17.797 0.468 11.733 1.00 96.44 451 LEU A O 1
ATOM 3596 N N . ASN A 1 452 ? 15.562 0.361 11.447 1.00 96.69 452 ASN A N 1
ATOM 3597 C CA . ASN A 1 452 ? 15.534 -0.243 10.132 1.00 96.69 452 ASN A CA 1
ATOM 3598 C C . ASN A 1 452 ? 14.828 0.659 9.113 1.00 96.69 452 ASN A C 1
ATOM 3600 O O . ASN A 1 452 ? 15.219 0.659 7.947 1.00 96.69 452 ASN A O 1
ATOM 3604 N N . GLU A 1 453 ? 13.832 1.436 9.544 1.00 97.94 453 GLU A N 1
ATOM 3605 C CA . GLU A 1 453 ? 13.110 2.388 8.700 1.00 97.94 453 GLU A CA 1
ATOM 3606 C C . GLU A 1 453 ? 13.017 3.753 9.396 1.00 97.94 453 GLU A C 1
ATOM 3608 O O . GLU A 1 453 ? 12.650 3.858 10.570 1.00 97.94 453 GLU A O 1
ATOM 3613 N N . VAL A 1 454 ? 13.396 4.816 8.682 1.00 97.75 454 VAL A N 1
ATOM 3614 C CA . VAL A 1 454 ? 13.408 6.187 9.211 1.00 97.75 454 VAL A CA 1
ATOM 3615 C C . VAL A 1 454 ? 12.806 7.151 8.195 1.00 97.75 454 VAL A C 1
ATOM 3617 O O . VAL A 1 454 ? 13.301 7.273 7.077 1.00 97.75 454 VAL A O 1
ATOM 3620 N N . MET A 1 455 ? 11.787 7.901 8.607 1.00 97.94 455 MET A N 1
ATOM 3621 C CA . MET A 1 455 ? 11.179 8.990 7.850 1.00 97.94 455 MET A CA 1
ATOM 3622 C C . MET A 1 455 ? 11.200 10.276 8.677 1.00 97.94 455 MET A C 1
ATOM 3624 O O . MET A 1 455 ? 10.549 10.359 9.716 1.00 97.94 455 MET A O 1
ATOM 3628 N N . LEU A 1 456 ? 11.937 11.284 8.210 1.00 97.25 456 LEU A N 1
ATOM 3629 C CA . LEU A 1 456 ? 12.099 12.573 8.883 1.00 97.25 456 LEU A CA 1
ATOM 3630 C C . LEU A 1 456 ? 11.622 13.719 7.989 1.00 97.25 456 LEU A C 1
ATOM 3632 O O . LEU A 1 456 ? 12.004 13.802 6.819 1.00 97.25 456 LEU A O 1
ATOM 3636 N N . PHE A 1 457 ? 10.842 14.635 8.560 1.00 96.06 457 PHE A N 1
ATOM 3637 C CA . PHE A 1 457 ? 10.378 15.845 7.884 1.00 96.06 457 PHE A CA 1
ATOM 3638 C C . PHE A 1 457 ? 10.668 17.090 8.730 1.00 96.06 457 PHE A C 1
ATOM 3640 O O . PHE A 1 457 ? 10.261 17.149 9.889 1.00 96.06 457 PHE A O 1
ATOM 3647 N N . ASP A 1 458 ? 11.340 18.081 8.133 1.00 93.12 458 ASP A N 1
ATOM 3648 C CA . ASP A 1 458 ? 11.624 19.401 8.734 1.00 93.12 458 ASP A CA 1
ATOM 3649 C C . ASP A 1 458 ? 12.467 19.349 10.029 1.00 93.12 458 ASP A C 1
ATOM 3651 O O . ASP A 1 458 ? 12.398 20.229 10.881 1.00 93.12 458 ASP A O 1
ATOM 3655 N N . VAL A 1 459 ? 13.299 18.311 10.189 1.00 89.25 459 VAL A N 1
ATOM 3656 C CA . VAL A 1 459 ? 14.098 18.088 11.407 1.00 89.25 459 VAL A CA 1
ATOM 3657 C C . VAL A 1 459 ? 15.501 18.705 11.286 1.00 89.25 459 VAL A C 1
ATOM 3659 O O . VAL A 1 459 ? 16.281 18.304 10.415 1.00 89.25 459 VAL A O 1
ATOM 3662 N N . PRO A 1 460 ? 15.915 19.607 12.193 1.00 84.06 460 PRO A N 1
ATOM 3663 C CA . PRO A 1 460 ? 17.278 20.127 12.221 1.00 84.06 460 PRO A CA 1
ATOM 3664 C C . PRO A 1 460 ? 18.205 19.147 12.956 1.00 84.06 460 PRO A C 1
ATOM 3666 O O . PRO A 1 460 ? 18.327 19.192 14.179 1.00 84.06 460 PRO A O 1
ATOM 3669 N N . SER A 1 461 ? 18.871 18.230 12.250 1.00 84.94 461 SER A N 1
ATOM 3670 C CA . SER A 1 461 ? 19.786 17.267 12.888 1.00 84.94 461 SER A CA 1
ATOM 3671 C C . SER A 1 461 ? 20.887 16.746 11.961 1.00 84.94 461 SER A C 1
ATOM 3673 O O . SER A 1 461 ? 20.781 16.791 10.737 1.00 84.94 461 SER A O 1
ATOM 3675 N N . ASN A 1 462 ? 21.966 16.248 12.571 1.00 90.50 462 ASN A N 1
ATOM 3676 C CA . ASN A 1 462 ? 23.010 15.496 11.877 1.00 90.50 462 ASN A CA 1
ATOM 3677 C C . ASN A 1 462 ? 22.507 14.079 11.598 1.00 90.50 462 ASN A C 1
ATOM 3679 O O . ASN A 1 462 ? 22.033 13.416 12.517 1.00 90.50 462 ASN A O 1
ATOM 3683 N N . MET A 1 463 ? 22.657 13.603 10.365 1.00 92.88 463 MET A N 1
ATOM 3684 C CA . MET A 1 463 ? 22.195 12.274 9.959 1.00 92.88 463 MET A CA 1
ATOM 3685 C C . MET A 1 463 ? 23.392 11.356 9.759 1.00 92.88 463 MET A C 1
ATOM 3687 O O . MET A 1 463 ? 23.932 11.242 8.660 1.00 92.88 463 MET A O 1
ATOM 3691 N N . VAL A 1 464 ? 23.849 10.742 10.850 1.00 93.62 464 VAL A N 1
ATOM 3692 C CA . VAL A 1 464 ? 24.977 9.805 10.835 1.00 93.62 464 VAL A CA 1
ATOM 3693 C C . VAL A 1 464 ? 24.524 8.483 11.433 1.00 93.62 464 VAL A C 1
ATOM 3695 O O . VAL A 1 464 ? 24.473 8.329 12.652 1.00 93.62 464 VAL A O 1
ATOM 3698 N N . PHE A 1 465 ? 24.228 7.522 10.562 1.00 92.81 465 PHE A N 1
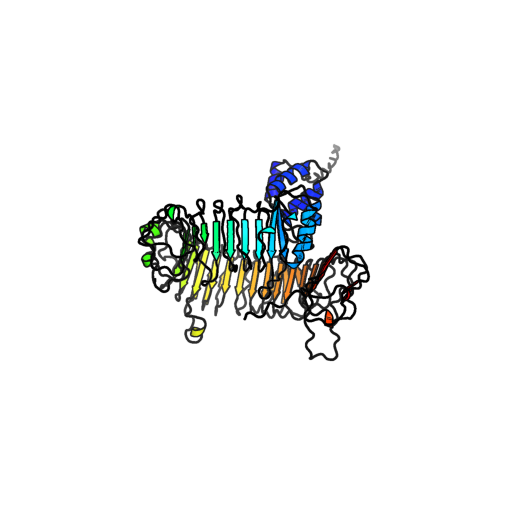ATOM 3699 C CA . PHE A 1 465 ? 23.850 6.169 10.956 1.00 92.81 465 PHE A CA 1
ATOM 3700 C C . PHE A 1 465 ? 24.983 5.203 10.618 1.00 92.81 465 PHE A C 1
ATOM 3702 O O . PHE A 1 465 ? 25.524 5.215 9.514 1.00 92.81 465 PHE A O 1
ATOM 3709 N N . LYS A 1 466 ? 25.380 4.382 11.597 1.00 91.00 466 LYS A N 1
ATOM 3710 C CA . LYS A 1 466 ? 26.477 3.412 11.428 1.00 91.00 466 LYS A CA 1
ATOM 3711 C C . LYS A 1 466 ? 26.014 2.087 10.825 1.00 91.00 466 LYS A C 1
ATOM 3713 O O . LYS A 1 466 ? 26.826 1.387 10.228 1.00 91.00 466 LYS A O 1
ATOM 3718 N N . GLN A 1 467 ? 24.744 1.740 11.006 1.00 93.56 467 GLN A N 1
ATOM 3719 C CA . GLN A 1 467 ? 24.138 0.540 10.435 1.00 93.56 467 GLN A CA 1
ATOM 3720 C C . GLN A 1 467 ? 23.535 0.822 9.061 1.00 93.56 467 GLN A C 1
ATOM 3722 O O . GLN A 1 467 ? 23.122 1.948 8.782 1.00 93.56 467 GLN A O 1
ATOM 3727 N N . ARG A 1 468 ? 23.467 -0.217 8.225 1.00 95.06 468 ARG A N 1
ATOM 3728 C CA . ARG A 1 468 ? 22.681 -0.188 6.994 1.00 95.06 468 ARG A CA 1
ATOM 3729 C C . ARG A 1 468 ? 21.215 -0.434 7.343 1.00 95.06 468 ARG A C 1
ATOM 3731 O O . ARG A 1 468 ? 20.913 -1.4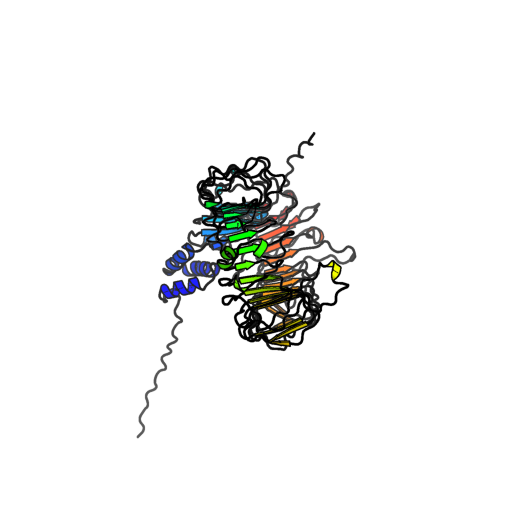20 8.009 1.00 95.06 468 ARG A O 1
ATOM 3738 N N . MET A 1 469 ? 20.343 0.466 6.913 1.00 96.25 469 MET A N 1
ATOM 3739 C CA . MET A 1 469 ? 18.896 0.395 7.124 1.00 96.25 469 MET A CA 1
ATOM 3740 C C . MET A 1 469 ? 18.192 -0.201 5.901 1.00 96.25 469 MET A C 1
ATOM 3742 O O . MET A 1 469 ? 18.772 -0.282 4.821 1.00 96.25 469 MET A O 1
ATOM 3746 N N . LYS A 1 470 ? 16.926 -0.582 6.038 1.00 94.62 470 LYS A N 1
ATOM 3747 C CA . LYS A 1 470 ? 16.098 -0.908 4.877 1.00 94.62 470 LYS A CA 1
ATOM 3748 C C . LYS A 1 470 ? 15.693 0.368 4.140 1.00 94.62 470 LYS A C 1
ATOM 3750 O O . LYS A 1 470 ? 15.893 0.457 2.933 1.00 94.62 470 LYS A O 1
ATOM 3755 N N . GLN A 1 471 ? 15.206 1.382 4.860 1.00 97.31 471 GLN A N 1
ATOM 3756 C CA . GLN A 1 471 ? 14.696 2.609 4.243 1.00 97.31 471 GLN A CA 1
ATOM 3757 C C . GLN A 1 471 ? 15.042 3.872 5.039 1.00 97.31 471 GLN A C 1
ATOM 3759 O O . GLN A 1 471 ? 14.900 3.914 6.261 1.00 97.31 471 GLN A O 1
ATOM 3764 N N . ILE A 1 472 ? 15.454 4.928 4.333 1.00 98.06 472 ILE A N 1
ATOM 3765 C CA . ILE A 1 472 ? 15.656 6.273 4.882 1.00 98.06 472 ILE A CA 1
ATOM 3766 C C . ILE A 1 472 ? 14.969 7.298 3.975 1.00 98.06 472 ILE A C 1
ATOM 3768 O O . ILE A 1 472 ? 15.296 7.415 2.798 1.00 98.06 472 ILE A O 1
ATOM 3772 N N . SER A 1 473 ? 14.056 8.094 4.526 1.00 97.94 473 SER A N 1
ATOM 3773 C CA . SER A 1 473 ? 13.385 9.192 3.829 1.00 97.94 473 SER A CA 1
ATOM 3774 C C . SER A 1 473 ? 13.584 10.501 4.585 1.00 97.94 473 SER A C 1
ATOM 3776 O O . SER A 1 473 ? 13.125 10.645 5.714 1.00 97.94 473 SER A O 1
ATOM 3778 N N . LEU A 1 474 ? 14.253 11.468 3.961 1.00 97.44 474 LEU A N 1
ATOM 3779 C CA . LEU A 1 474 ? 14.522 12.791 4.520 1.00 97.44 474 LEU A CA 1
ATOM 3780 C C . LEU A 1 474 ? 13.830 13.848 3.661 1.00 97.44 474 LEU A C 1
ATOM 3782 O O . LEU A 1 474 ? 14.005 13.871 2.441 1.00 97.44 474 LEU A O 1
ATOM 3786 N N . SER A 1 475 ? 13.061 14.737 4.287 1.00 96.69 475 SER A N 1
ATOM 3787 C CA . SER A 1 475 ? 12.350 15.792 3.569 1.00 96.69 475 SER A CA 1
ATOM 3788 C C . SER A 1 475 ? 12.430 17.143 4.265 1.00 96.69 475 SER A C 1
ATOM 3790 O O . SER A 1 475 ? 12.248 17.239 5.475 1.00 96.69 475 SER A O 1
ATOM 3792 N N . SER A 1 476 ? 12.633 18.206 3.486 1.00 95.31 476 SER A N 1
ATOM 3793 C CA . SER A 1 476 ? 12.604 19.599 3.958 1.00 95.31 476 SER A CA 1
ATOM 3794 C C . SER A 1 476 ? 13.641 19.894 5.053 1.00 95.31 476 SER A C 1
ATOM 3796 O O . SER A 1 476 ? 13.369 20.632 5.990 1.00 95.31 476 SER A O 1
ATOM 3798 N N . MET A 1 477 ? 14.830 19.289 4.976 1.00 94.62 477 MET A N 1
ATOM 3799 C CA . MET A 1 477 ? 15.857 19.365 6.029 1.00 94.62 477 MET A CA 1
ATOM 3800 C C . MET A 1 477 ? 17.095 20.149 5.592 1.00 94.62 477 MET A C 1
ATOM 3802 O O . MET A 1 477 ? 17.559 20.010 4.463 1.00 94.62 477 MET A O 1
ATOM 3806 N N . VAL A 1 478 ? 17.711 20.887 6.520 1.00 92.75 478 VAL A N 1
ATOM 3807 C CA . VAL A 1 478 ? 19.052 21.470 6.337 1.00 92.75 478 VAL A CA 1
ATOM 3808 C C . VAL A 1 478 ? 20.071 20.615 7.085 1.00 92.75 478 VAL A C 1
ATOM 3810 O O . VAL A 1 478 ? 20.159 20.660 8.314 1.00 92.75 478 VAL A O 1
ATOM 3813 N N . LEU A 1 479 ? 20.837 19.816 6.343 1.00 92.81 479 LEU A N 1
ATOM 3814 C CA . LEU A 1 479 ? 21.744 18.819 6.900 1.00 92.81 479 LEU A CA 1
ATOM 3815 C C . LEU A 1 479 ? 23.149 19.402 7.064 1.00 92.81 479 LEU A C 1
ATOM 3817 O O . LEU A 1 479 ? 23.774 19.839 6.102 1.00 92.81 479 LEU A O 1
ATOM 3821 N N . LYS A 1 480 ? 23.676 19.379 8.293 1.00 92.38 480 LYS A N 1
ATOM 3822 C CA . LYS A 1 480 ? 25.066 19.793 8.565 1.00 92.38 480 LYS A CA 1
ATOM 3823 C C . LYS A 1 480 ? 26.067 18.663 8.316 1.00 92.38 480 LYS A C 1
ATOM 3825 O O . LYS A 1 480 ? 27.167 18.925 7.846 1.00 92.38 480 LYS A O 1
ATOM 3830 N N . CYS A 1 481 ? 25.666 17.427 8.606 1.00 94.31 481 CYS A N 1
ATOM 3831 C CA . CYS A 1 481 ? 26.429 16.208 8.350 1.00 94.31 481 CYS A CA 1
ATOM 3832 C C . CYS A 1 481 ? 25.479 15.129 7.823 1.00 94.31 481 CYS A C 1
ATOM 3834 O O . CYS A 1 481 ? 24.395 14.948 8.388 1.00 94.31 481 CYS A O 1
ATOM 3836 N N . LEU A 1 482 ? 25.902 14.396 6.791 1.00 96.31 482 LEU A N 1
ATOM 3837 C CA . LEU A 1 482 ? 25.144 13.284 6.223 1.00 96.31 482 LEU A CA 1
ATOM 3838 C C . LEU A 1 482 ? 26.076 12.109 5.908 1.00 96.31 482 LEU A C 1
ATOM 3840 O O . LEU A 1 482 ? 26.952 12.211 5.053 1.00 96.31 482 LEU A O 1
ATOM 3844 N N . SER A 1 483 ? 25.878 10.992 6.598 1.00 97.19 483 SER A N 1
ATOM 3845 C CA . SER A 1 483 ? 26.548 9.721 6.331 1.00 97.19 483 SER A CA 1
ATOM 3846 C C . SER A 1 483 ? 25.579 8.584 6.628 1.00 97.19 483 SER A C 1
ATOM 3848 O O . SER A 1 483 ? 25.401 8.213 7.791 1.00 97.19 483 SER A O 1
ATOM 3850 N N . ILE A 1 484 ? 24.959 8.041 5.584 1.00 97.25 484 ILE A N 1
ATOM 3851 C CA . ILE A 1 484 ? 23.904 7.029 5.693 1.00 97.25 484 ILE A CA 1
ATOM 3852 C C . ILE A 1 484 ? 24.136 5.857 4.736 1.00 97.25 484 ILE A C 1
ATOM 3854 O O . ILE A 1 484 ? 24.751 6.013 3.680 1.00 97.25 484 ILE A O 1
ATOM 3858 N N . SER A 1 485 ? 23.630 4.684 5.114 1.00 97.56 485 SER A N 1
ATOM 3859 C CA . SER A 1 485 ? 23.567 3.500 4.255 1.00 97.56 485 SER A CA 1
ATOM 3860 C C . SER A 1 485 ? 22.182 2.869 4.384 1.00 97.56 485 SER A C 1
ATOM 3862 O O . SER A 1 485 ? 21.723 2.652 5.508 1.00 97.56 485 SER A O 1
ATOM 3864 N N . ALA A 1 486 ? 21.504 2.603 3.269 1.00 96.94 486 ALA A N 1
ATOM 3865 C CA . ALA A 1 486 ? 20.213 1.918 3.267 1.00 96.94 486 ALA A CA 1
ATOM 3866 C C . ALA A 1 486 ? 19.953 1.157 1.960 1.00 96.94 486 ALA A C 1
ATOM 3868 O O . ALA A 1 486 ? 20.695 1.320 0.998 1.00 96.94 486 ALA A O 1
ATOM 3869 N N . ASP A 1 487 ? 18.915 0.329 1.888 1.00 94.38 487 ASP A N 1
ATOM 3870 C CA . ASP A 1 487 ? 18.480 -0.217 0.597 1.00 94.38 487 ASP A CA 1
ATOM 3871 C C . ASP A 1 487 ? 17.753 0.853 -0.223 1.00 94.38 487 ASP A C 1
ATOM 3873 O O . ASP A 1 487 ? 18.103 1.069 -1.382 1.00 94.38 487 ASP A O 1
ATOM 3877 N N . GLU A 1 488 ? 16.863 1.617 0.405 1.00 96.25 488 GLU A N 1
ATOM 3878 C CA . GLU A 1 488 ? 16.152 2.733 -0.219 1.00 96.25 488 GLU A CA 1
ATOM 3879 C C . GLU A 1 488 ? 16.455 4.058 0.490 1.00 96.25 488 GLU A C 1
ATOM 3881 O O . GLU A 1 488 ? 16.284 4.189 1.704 1.00 96.25 488 GLU A O 1
ATOM 3886 N N . VAL A 1 489 ? 16.879 5.067 -0.274 1.00 97.50 489 VAL A N 1
ATOM 3887 C CA . VAL A 1 489 ? 17.092 6.435 0.213 1.00 97.50 489 VAL A CA 1
ATOM 3888 C C . VAL A 1 489 ? 16.257 7.414 -0.605 1.00 97.50 489 VAL A C 1
ATOM 3890 O O . VAL A 1 489 ? 16.387 7.490 -1.824 1.00 97.50 489 VAL A O 1
ATOM 3893 N N . SER A 1 490 ? 15.436 8.214 0.070 1.00 97.56 490 SER A N 1
ATOM 3894 C CA . SER A 1 490 ? 14.660 9.300 -0.531 1.00 97.56 490 SER A CA 1
ATOM 3895 C C . SER A 1 490 ? 15.039 10.635 0.103 1.00 97.56 490 SER A C 1
ATOM 3897 O O . SER A 1 490 ? 14.969 10.791 1.320 1.00 97.56 490 SER A O 1
ATOM 3899 N N . LEU A 1 491 ? 15.443 11.602 -0.717 1.00 96.81 491 LEU A N 1
ATOM 3900 C CA . LEU A 1 491 ? 15.787 12.965 -0.320 1.00 96.81 491 LEU A CA 1
ATOM 3901 C C . LEU A 1 491 ? 14.879 13.941 -1.065 1.00 96.81 491 LEU A C 1
ATOM 3903 O O . LEU A 1 491 ? 14.839 13.931 -2.294 1.00 96.81 491 LEU A O 1
ATOM 3907 N N . SER A 1 492 ? 14.171 14.808 -0.347 1.00 95.75 492 SER A N 1
ATOM 3908 C CA . SER A 1 492 ? 13.251 15.779 -0.950 1.00 95.75 492 SER A CA 1
ATOM 3909 C C . SER A 1 492 ? 13.405 17.149 -0.309 1.00 95.75 492 SER A C 1
ATOM 3911 O O . SER A 1 492 ? 13.292 17.273 0.903 1.00 95.75 492 SER A O 1
ATOM 3913 N N . ALA A 1 493 ? 13.651 18.198 -1.098 1.00 93.25 493 ALA A N 1
ATOM 3914 C CA . ALA A 1 493 ? 13.830 19.560 -0.576 1.00 93.25 493 ALA A CA 1
ATOM 3915 C C . ALA A 1 493 ? 14.862 19.666 0.578 1.00 93.25 493 ALA A C 1
ATOM 3917 O O . ALA A 1 493 ? 14.698 20.443 1.517 1.00 93.25 493 ALA A O 1
ATOM 3918 N N . CYS A 1 494 ? 15.921 18.854 0.533 1.00 93.88 494 CYS A N 1
ATOM 3919 C CA . CYS A 1 494 ? 17.018 18.867 1.499 1.00 93.88 494 CYS A CA 1
ATOM 3920 C C . CYS A 1 494 ? 18.175 19.766 1.043 1.00 93.88 494 CYS A C 1
ATOM 3922 O O . CYS A 1 494 ? 18.573 19.755 -0.116 1.00 93.88 494 CYS A O 1
ATOM 3924 N N . VAL A 1 495 ? 18.807 20.472 1.974 1.00 92.38 495 VAL A N 1
ATOM 3925 C CA . VAL A 1 495 ? 20.099 21.125 1.733 1.00 92.38 495 VAL A CA 1
ATOM 3926 C C . VAL A 1 495 ? 21.195 20.195 2.237 1.00 92.38 495 VAL A C 1
ATOM 3928 O O . VAL A 1 495 ? 21.296 19.957 3.442 1.00 92.38 495 VAL A O 1
ATOM 3931 N N . LEU A 1 496 ? 21.982 19.641 1.313 1.00 92.94 496 LEU A N 1
ATOM 3932 C CA . LEU A 1 496 ? 23.073 18.721 1.633 1.00 92.94 496 LEU A CA 1
ATOM 3933 C C . LEU A 1 496 ? 24.347 19.487 2.028 1.00 92.94 496 LEU A C 1
ATOM 3935 O O . LEU A 1 496 ? 24.612 20.562 1.480 1.00 92.94 496 LEU A O 1
ATOM 3939 N N . PRO A 1 497 ? 25.159 18.955 2.958 1.00 93.56 497 PRO A N 1
ATOM 3940 C CA . PRO A 1 497 ? 26.466 19.527 3.253 1.00 93.56 497 PRO A CA 1
ATOM 3941 C C . PRO A 1 497 ? 27.432 19.304 2.081 1.00 93.56 497 PRO A C 1
ATOM 3943 O O . PRO A 1 497 ? 27.199 18.457 1.226 1.00 93.56 497 PRO A O 1
ATOM 3946 N N . ARG A 1 498 ? 28.551 20.043 2.056 1.00 90.38 498 ARG A N 1
ATOM 3947 C CA . ARG A 1 498 ? 29.584 19.888 1.009 1.00 90.38 498 ARG A CA 1
ATOM 3948 C C . ARG A 1 498 ? 30.178 18.482 0.967 1.00 90.38 498 ARG A C 1
ATOM 3950 O O . ARG A 1 498 ? 30.475 17.977 -0.105 1.00 90.38 498 ARG A O 1
ATOM 3957 N N . GLU A 1 499 ? 30.366 17.884 2.138 1.00 93.44 499 GLU A N 1
ATOM 3958 C CA . GLU A 1 499 ? 30.865 16.524 2.288 1.00 93.44 499 GLU A CA 1
ATOM 3959 C C . GLU A 1 499 ? 29.738 15.656 2.839 1.00 93.44 499 GLU A C 1
ATOM 3961 O O . GLU A 1 499 ? 29.242 15.886 3.945 1.00 93.44 499 GLU A O 1
ATOM 3966 N N . PHE A 1 500 ? 29.330 14.657 2.063 1.00 95.56 500 PHE A N 1
ATOM 3967 C CA . PHE A 1 500 ? 28.332 13.682 2.472 1.00 95.56 500 PHE A CA 1
ATOM 3968 C C . PHE A 1 500 ? 28.683 12.290 1.956 1.00 95.56 500 PHE A C 1
ATOM 3970 O O . PHE A 1 500 ? 29.514 12.118 1.063 1.00 95.56 500 PHE A O 1
ATOM 3977 N N . LYS A 1 501 ? 28.043 11.282 2.546 1.00 97.25 501 LYS A N 1
ATOM 3978 C CA . LYS A 1 501 ? 28.154 9.892 2.117 1.00 97.25 501 LYS A CA 1
ATOM 3979 C C . LYS A 1 501 ? 26.781 9.231 2.108 1.00 97.25 501 LYS A C 1
ATOM 3981 O O . LYS A 1 501 ? 26.123 9.156 3.143 1.00 97.25 501 LYS A O 1
ATOM 3986 N N . ILE A 1 502 ? 26.372 8.733 0.949 1.00 97.25 502 ILE A N 1
ATOM 3987 C CA . ILE A 1 502 ? 25.139 7.969 0.763 1.00 97.25 502 ILE A CA 1
ATOM 3988 C C . ILE A 1 502 ? 25.503 6.659 0.078 1.00 97.25 502 ILE A C 1
ATOM 3990 O O . ILE A 1 502 ? 26.065 6.656 -1.015 1.00 97.25 502 ILE A O 1
ATOM 3994 N N . ASP A 1 503 ? 25.171 5.550 0.722 1.00 97.25 503 ASP A N 1
ATOM 3995 C CA . ASP A 1 503 ? 25.308 4.207 0.167 1.00 97.25 503 ASP A CA 1
ATOM 3996 C C . ASP A 1 503 ? 23.926 3.550 0.095 1.00 97.25 503 ASP A C 1
ATOM 3998 O O . ASP A 1 503 ? 23.383 3.120 1.110 1.00 97.25 503 ASP A O 1
ATOM 4002 N N . ALA A 1 504 ? 23.336 3.528 -1.096 1.00 96.12 504 ALA A N 1
ATOM 4003 C CA . ALA A 1 504 ? 21.964 3.101 -1.333 1.00 96.12 504 ALA A CA 1
ATOM 4004 C C . ALA A 1 504 ? 21.889 1.963 -2.361 1.00 96.12 504 ALA A C 1
ATOM 4006 O O . ALA A 1 504 ? 22.764 1.844 -3.212 1.00 96.12 504 ALA A O 1
ATOM 4007 N N . THR A 1 505 ? 20.840 1.140 -2.354 1.00 93.50 505 THR A N 1
ATOM 4008 C CA . THR A 1 505 ? 20.515 0.350 -3.558 1.00 93.50 505 THR A CA 1
ATOM 4009 C C . THR A 1 505 ? 19.752 1.231 -4.545 1.00 93.50 505 THR A C 1
ATOM 4011 O O . THR A 1 505 ? 20.181 1.375 -5.694 1.00 93.50 505 THR A O 1
ATOM 4014 N N . GLU A 1 506 ? 18.701 1.895 -4.061 1.00 94.31 506 GLU A N 1
ATOM 4015 C CA . GLU A 1 506 ? 17.910 2.900 -4.766 1.00 94.31 506 GLU A CA 1
ATOM 4016 C C . GLU A 1 506 ? 18.025 4.265 -4.080 1.00 94.31 506 GLU A C 1
ATOM 4018 O O . GLU A 1 506 ? 17.811 4.392 -2.874 1.00 94.31 506 GLU A O 1
ATOM 4023 N N . LEU A 1 507 ? 18.350 5.296 -4.860 1.00 96.25 507 LEU A N 1
ATOM 4024 C CA . LEU A 1 507 ? 18.421 6.681 -4.414 1.00 96.25 507 LEU A CA 1
ATOM 4025 C C . LEU A 1 507 ? 17.463 7.550 -5.236 1.00 96.25 507 LEU A C 1
ATOM 4027 O O . LEU A 1 507 ? 17.624 7.693 -6.445 1.00 96.25 507 LEU A O 1
ATOM 4031 N N . SER A 1 508 ? 16.501 8.180 -4.566 1.00 96.25 508 SER A N 1
ATOM 4032 C CA . SER A 1 508 ? 15.598 9.178 -5.139 1.00 96.25 508 SER A CA 1
ATOM 4033 C C . SER A 1 508 ? 15.902 10.559 -4.562 1.00 96.25 508 SER A C 1
ATOM 4035 O O . SER A 1 508 ? 15.853 10.754 -3.351 1.00 96.25 508 SER A O 1
ATOM 4037 N N . VAL A 1 509 ? 16.182 11.534 -5.422 1.00 94.31 509 VAL A N 1
ATOM 4038 C CA . VAL A 1 509 ? 16.603 12.892 -5.065 1.00 94.31 509 VAL A CA 1
ATOM 4039 C C . VAL A 1 509 ? 15.703 13.906 -5.763 1.00 94.31 509 VAL A C 1
ATOM 4041 O O . VAL A 1 509 ? 15.707 14.026 -6.982 1.00 94.31 509 VAL A O 1
ATOM 4044 N N . ARG A 1 510 ? 14.942 14.676 -4.990 1.00 91.00 510 ARG A N 1
ATOM 4045 C CA . ARG A 1 510 ? 14.141 15.813 -5.469 1.00 91.00 510 ARG A CA 1
ATOM 4046 C C . ARG A 1 510 ? 14.771 17.111 -4.975 1.00 91.00 510 ARG A C 1
ATOM 4048 O O . ARG A 1 510 ? 14.255 17.757 -4.060 1.00 91.00 510 ARG A O 1
ATOM 4055 N N . LEU A 1 511 ? 15.954 17.399 -5.513 1.00 79.94 511 LEU A N 1
ATOM 4056 C CA . LEU A 1 511 ? 16.778 18.575 -5.236 1.00 79.94 511 LEU A CA 1
ATOM 4057 C C . LEU A 1 511 ? 17.097 19.266 -6.559 1.00 79.94 511 LEU A C 1
ATOM 4059 O O . LEU A 1 511 ? 17.249 18.576 -7.563 1.00 79.94 511 LEU A O 1
ATOM 4063 N N . MET A 1 512 ? 17.293 20.589 -6.528 1.00 73.75 512 MET A N 1
ATOM 4064 C CA . MET A 1 512 ? 17.645 21.337 -7.741 1.00 73.75 512 MET A CA 1
ATOM 4065 C C . MET A 1 512 ? 18.963 20.867 -8.362 1.00 73.75 512 MET A C 1
ATOM 4067 O O . MET A 1 512 ? 19.080 20.889 -9.570 1.00 73.75 512 MET A O 1
ATOM 4071 N N . SER A 1 513 ? 19.946 20.446 -7.560 1.00 79.19 513 SER A N 1
ATOM 4072 C CA . SER A 1 513 ? 21.197 19.864 -8.053 1.00 79.19 513 SER A CA 1
ATOM 4073 C C . SER A 1 513 ? 21.869 19.051 -6.946 1.00 79.19 513 SER A C 1
ATOM 4075 O O . SER A 1 513 ? 21.794 19.416 -5.766 1.00 79.19 513 SER A O 1
ATOM 4077 N N . ILE A 1 514 ? 22.513 17.942 -7.308 1.00 84.50 514 ILE A N 1
ATOM 4078 C CA . ILE A 1 514 ? 23.329 17.125 -6.406 1.00 84.50 514 ILE A CA 1
ATOM 4079 C C . ILE A 1 514 ? 24.657 16.777 -7.077 1.00 84.50 514 ILE A C 1
ATOM 4081 O O . ILE A 1 514 ? 24.697 16.545 -8.283 1.00 84.50 514 ILE A O 1
ATOM 4085 N N . SER A 1 515 ? 25.737 16.716 -6.292 1.00 85.50 515 SER A N 1
ATOM 4086 C CA . SER A 1 515 ? 26.991 16.155 -6.791 1.00 85.50 515 SER A CA 1
ATOM 4087 C C . SER A 1 515 ? 26.977 14.630 -6.704 1.00 85.50 515 SER A C 1
ATOM 4089 O O . SER A 1 515 ? 26.582 14.073 -5.681 1.00 85.50 515 SER A O 1
ATOM 4091 N N . GLY A 1 516 ? 27.454 13.935 -7.732 1.00 84.12 516 GLY A N 1
ATOM 4092 C CA . GLY A 1 516 ? 27.678 12.488 -7.696 1.00 84.12 516 GLY A CA 1
ATOM 4093 C C . GLY A 1 516 ? 28.734 12.056 -6.675 1.00 84.12 516 GLY A C 1
ATOM 4094 O O . GLY A 1 516 ? 28.789 10.884 -6.288 1.00 84.12 516 GLY A O 1
ATOM 4095 N N . GLN A 1 517 ? 29.577 12.986 -6.212 1.00 88.50 517 GLN A N 1
ATOM 4096 C CA . GLN A 1 517 ? 30.602 12.706 -5.212 1.00 88.50 517 GLN A CA 1
ATOM 4097 C C . GLN A 1 517 ? 29.972 12.308 -3.873 1.00 88.50 517 GLN A C 1
ATOM 4099 O O . GLN A 1 517 ? 29.103 12.989 -3.342 1.00 88.50 517 GLN A O 1
ATOM 4104 N N . GLY A 1 518 ? 30.427 11.187 -3.308 1.00 92.50 518 GLY A N 1
ATOM 4105 C CA . GLY A 1 518 ? 29.894 10.661 -2.047 1.00 92.50 518 GLY A CA 1
ATOM 4106 C C . GLY A 1 518 ? 28.653 9.776 -2.198 1.00 92.50 518 GLY A C 1
ATOM 4107 O O . GLY A 1 518 ? 28.189 9.230 -1.197 1.00 92.50 518 GLY A O 1
ATOM 4108 N N . ILE A 1 519 ? 28.152 9.566 -3.421 1.00 95.56 519 ILE A N 1
ATOM 4109 C CA . ILE A 1 519 ? 27.023 8.673 -3.704 1.00 95.56 519 ILE A CA 1
ATOM 4110 C C . ILE A 1 519 ? 27.525 7.326 -4.220 1.00 95.56 519 ILE A C 1
ATOM 4112 O O . ILE A 1 519 ? 28.314 7.237 -5.159 1.00 95.56 519 ILE A O 1
ATOM 4116 N N . THR A 1 520 ? 27.015 6.248 -3.641 1.00 95.50 520 THR A N 1
ATOM 4117 C CA . THR A 1 520 ? 27.096 4.895 -4.193 1.00 95.50 520 THR A CA 1
ATOM 4118 C C . THR A 1 520 ? 25.681 4.351 -4.283 1.00 95.50 520 THR A C 1
ATOM 4120 O O . THR A 1 520 ? 25.026 4.193 -3.261 1.00 95.50 520 THR A O 1
ATOM 4123 N N . CYS A 1 521 ? 25.188 4.110 -5.498 1.00 94.88 521 CYS A N 1
ATOM 4124 C CA . CYS A 1 521 ? 23.893 3.469 -5.712 1.00 94.88 521 CYS A CA 1
ATOM 4125 C C . CYS A 1 521 ? 23.844 2.657 -7.005 1.00 94.88 521 CYS A C 1
ATOM 4127 O O . CYS A 1 521 ? 24.742 2.775 -7.846 1.00 94.88 521 CYS A O 1
ATOM 4129 N N . LYS A 1 522 ? 22.817 1.808 -7.142 1.00 93.50 522 LYS A N 1
ATOM 4130 C CA . LYS A 1 522 ? 22.546 1.064 -8.381 1.00 93.50 522 LYS A CA 1
ATOM 4131 C C . LYS A 1 522 ? 21.384 1.655 -9.179 1.00 93.50 522 LYS A C 1
ATOM 4133 O O . LYS A 1 522 ? 21.427 1.617 -10.406 1.00 93.50 522 LYS A O 1
ATOM 4138 N N . GLU A 1 523 ? 20.376 2.204 -8.507 1.00 94.44 523 GLU A N 1
ATOM 4139 C CA . GLU A 1 523 ? 19.288 2.964 -9.129 1.00 94.44 523 GLU A CA 1
ATOM 4140 C C . GLU A 1 523 ? 19.315 4.411 -8.635 1.00 94.44 523 GLU A C 1
ATOM 4142 O O . GLU A 1 523 ? 19.360 4.653 -7.430 1.00 94.44 523 GLU A O 1
ATOM 4147 N N . LEU A 1 524 ? 19.283 5.367 -9.566 1.00 94.81 524 LEU A N 1
ATOM 4148 C CA . LEU A 1 524 ? 19.267 6.798 -9.277 1.00 94.81 524 LEU A CA 1
ATOM 4149 C C . LEU A 1 524 ? 18.062 7.460 -9.949 1.00 94.81 524 LEU A C 1
ATOM 4151 O O . LEU A 1 524 ? 17.882 7.351 -11.161 1.00 94.81 524 LEU A O 1
ATOM 4155 N N . ARG A 1 525 ? 17.264 8.196 -9.179 1.00 94.38 525 ARG A N 1
ATOM 4156 C CA . ARG A 1 525 ? 16.232 9.106 -9.686 1.00 94.38 525 ARG A CA 1
ATOM 4157 C C . ARG A 1 525 ? 16.570 10.513 -9.216 1.00 94.38 525 ARG A C 1
ATOM 4159 O O . ARG A 1 525 ? 16.637 10.728 -8.010 1.00 94.38 525 ARG A O 1
ATOM 4166 N N . CYS A 1 526 ? 16.805 11.456 -10.118 1.00 93.12 526 CYS A N 1
ATOM 4167 C CA . CYS A 1 526 ? 17.127 12.835 -9.753 1.00 93.12 526 CYS A CA 1
ATOM 4168 C C . CYS A 1 526 ? 16.601 13.850 -10.772 1.00 93.12 526 CYS A C 1
ATOM 4170 O O . CYS A 1 526 ? 16.241 13.484 -11.887 1.00 93.12 526 CYS A O 1
ATOM 4172 N N . GLU A 1 527 ? 16.525 15.122 -10.383 1.00 87.31 527 GLU A N 1
ATOM 4173 C CA . GLU A 1 527 ? 16.196 16.211 -11.314 1.00 87.31 527 GLU A CA 1
ATOM 4174 C C . GLU A 1 527 ? 17.451 16.613 -12.097 1.00 87.31 527 GLU A C 1
ATOM 4176 O O . GLU A 1 527 ? 17.518 16.401 -13.308 1.00 87.31 527 GLU A O 1
ATOM 4181 N N . GLU A 1 528 ? 18.496 17.053 -11.388 1.00 82.56 528 GLU A N 1
ATOM 4182 C CA . GLU A 1 528 ? 19.795 17.405 -11.971 1.00 82.56 528 GLU A CA 1
ATOM 4183 C C . GLU A 1 528 ? 20.947 16.792 -11.158 1.00 82.56 528 GLU A C 1
ATOM 4185 O O . GLU A 1 528 ? 20.899 16.718 -9.926 1.00 82.56 528 GLU A O 1
ATOM 4190 N N . ILE A 1 529 ? 21.989 16.329 -11.855 1.00 87.38 529 ILE A N 1
ATOM 4191 C CA . ILE A 1 529 ? 23.218 15.780 -11.270 1.00 87.38 529 ILE A CA 1
ATOM 4192 C C . ILE A 1 529 ? 24.412 16.167 -12.145 1.00 87.38 529 ILE A C 1
ATOM 4194 O O . ILE A 1 529 ? 24.307 16.122 -13.368 1.00 87.38 529 ILE A O 1
ATOM 4198 N N . ASP A 1 530 ? 25.536 16.536 -11.531 1.00 83.56 530 ASP A N 1
ATOM 4199 C CA . ASP A 1 530 ? 26.768 16.879 -12.259 1.00 83.56 530 ASP A CA 1
ATOM 4200 C C . ASP A 1 530 ? 27.387 15.647 -12.956 1.00 83.56 530 ASP A C 1
ATOM 4202 O O . ASP A 1 530 ? 27.693 15.664 -14.148 1.00 83.56 530 ASP A O 1
ATOM 4206 N N . GLN A 1 531 ? 27.510 14.542 -12.223 1.00 87.06 531 GLN A N 1
ATOM 4207 C CA . GLN A 1 531 ? 28.145 13.301 -12.627 1.00 87.06 531 GLN A CA 1
ATOM 4208 C C . GLN A 1 531 ? 27.359 12.111 -12.078 1.00 87.06 531 GLN A C 1
ATOM 4210 O O . GLN A 1 531 ? 27.188 11.947 -10.870 1.00 87.06 531 GLN A O 1
ATOM 4215 N N . VAL A 1 532 ? 26.930 11.212 -12.962 1.00 90.06 532 VAL A N 1
ATOM 4216 C CA . VAL A 1 532 ? 26.279 9.969 -12.535 1.00 90.06 532 VAL A CA 1
ATOM 4217 C C . VAL A 1 532 ? 27.322 9.015 -11.926 1.00 90.06 532 VAL A C 1
ATOM 4219 O O . VAL A 1 532 ? 28.362 8.771 -12.546 1.00 90.06 532 VAL A O 1
ATOM 4222 N N . PRO A 1 533 ? 27.076 8.420 -10.741 1.00 91.50 533 PRO A N 1
ATOM 4223 C CA . PRO A 1 533 ? 28.016 7.471 -10.152 1.00 91.50 533 PRO A CA 1
ATOM 4224 C C . PRO A 1 533 ? 28.245 6.242 -11.048 1.00 91.50 533 PRO A C 1
ATOM 4226 O O . PRO A 1 533 ? 27.310 5.630 -11.560 1.00 91.50 533 PRO A O 1
ATOM 4229 N N . VAL A 1 534 ? 29.503 5.811 -11.179 1.00 89.25 534 VAL A N 1
ATOM 4230 C CA . VAL A 1 534 ? 29.935 4.750 -12.121 1.00 89.25 534 VAL A CA 1
ATOM 4231 C C . VAL A 1 534 ? 29.246 3.393 -11.888 1.00 89.25 534 VAL A C 1
ATOM 4233 O O . VAL A 1 534 ? 29.171 2.556 -12.790 1.00 89.25 534 VAL A O 1
ATOM 4236 N N . MET A 1 535 ? 28.758 3.151 -10.669 1.00 89.69 535 MET A N 1
ATOM 4237 C CA . MET A 1 535 ? 28.113 1.897 -10.271 1.00 89.69 535 MET A CA 1
ATOM 4238 C C . MET A 1 535 ? 26.632 1.810 -10.657 1.00 89.69 535 MET A C 1
ATOM 4240 O O . MET A 1 535 ? 26.061 0.727 -10.538 1.00 89.69 535 MET A O 1
ATOM 4244 N N . VAL A 1 536 ? 26.031 2.911 -11.115 1.00 93.25 536 VAL A N 1
ATOM 4245 C CA . VAL A 1 536 ? 24.600 2.985 -11.410 1.00 93.25 536 VAL A CA 1
ATOM 4246 C C . VAL A 1 536 ? 24.258 2.148 -12.643 1.00 93.25 536 VAL A C 1
ATOM 4248 O O . VAL A 1 536 ? 24.894 2.245 -13.692 1.00 93.25 536 VAL A O 1
ATOM 4251 N N . GLU A 1 537 ? 23.226 1.322 -12.507 1.00 94.06 537 GLU A N 1
ATOM 4252 C CA . GLU A 1 537 ? 22.674 0.466 -13.558 1.00 94.06 537 GLU A CA 1
ATOM 4253 C C . GLU A 1 537 ? 21.403 1.064 -14.178 1.00 94.06 537 GLU A C 1
ATOM 4255 O O . GLU A 1 537 ? 21.073 0.756 -15.326 1.00 94.06 537 GLU A O 1
ATOM 4260 N N . LYS A 1 538 ? 20.710 1.955 -13.459 1.00 93.94 538 LYS A N 1
ATOM 4261 C CA . LYS A 1 538 ? 19.486 2.612 -13.924 1.00 93.94 538 LYS A CA 1
ATOM 4262 C C . LYS A 1 538 ? 19.398 4.054 -13.438 1.00 93.94 538 LYS A C 1
ATOM 4264 O O . LYS A 1 538 ? 19.517 4.312 -12.244 1.00 93.94 538 LYS A O 1
ATOM 4269 N N . VAL A 1 539 ? 19.149 4.977 -14.363 1.00 94.62 539 VAL A N 1
ATOM 4270 C CA . VAL A 1 539 ? 18.991 6.411 -14.087 1.00 94.62 539 VAL A CA 1
ATOM 4271 C C . VAL A 1 539 ? 17.635 6.896 -14.592 1.00 94.62 539 VAL A C 1
ATOM 4273 O O . VAL A 1 539 ? 17.231 6.560 -15.704 1.00 94.62 539 VAL A O 1
ATOM 4276 N N . SER A 1 540 ? 16.946 7.709 -13.794 1.00 93.38 540 SER A N 1
ATOM 4277 C CA . SER A 1 540 ? 15.800 8.525 -14.211 1.00 93.38 540 SER A CA 1
ATOM 4278 C C . SER A 1 540 ? 16.091 9.996 -13.914 1.00 93.38 540 SER A C 1
ATOM 4280 O O . SER A 1 540 ? 16.228 10.363 -12.750 1.00 93.38 540 SER A O 1
ATOM 4282 N N . LEU A 1 541 ? 16.217 10.812 -14.958 1.00 91.88 541 LEU A N 1
ATOM 4283 C CA . LEU A 1 541 ? 16.485 12.247 -14.886 1.00 91.88 541 LEU A CA 1
ATOM 4284 C C . LEU A 1 541 ? 15.204 13.027 -15.144 1.00 91.88 541 LEU A C 1
ATOM 4286 O O . LEU A 1 541 ? 14.486 12.705 -16.088 1.00 91.88 541 LEU A O 1
ATOM 4290 N N . LYS A 1 542 ? 14.955 14.083 -14.375 1.00 89.44 542 LYS A N 1
ATOM 4291 C CA . LYS A 1 542 ? 13.874 15.037 -14.631 1.00 89.44 542 LYS A CA 1
ATOM 4292 C C . LYS A 1 542 ? 14.459 16.420 -14.896 1.00 89.44 542 LYS A C 1
ATOM 4294 O O . LYS A 1 542 ? 14.635 17.216 -13.979 1.00 89.44 542 LYS A O 1
ATOM 4299 N N . LEU A 1 543 ? 14.751 16.688 -16.162 1.00 86.25 543 LEU A N 1
ATOM 4300 C CA . LEU A 1 543 ? 15.399 17.916 -16.598 1.00 86.25 543 LEU A CA 1
ATOM 4301 C C . LEU A 1 543 ? 14.394 19.072 -16.618 1.00 86.25 543 LEU A C 1
ATOM 4303 O O . LEU A 1 543 ? 13.316 18.994 -17.219 1.00 86.25 543 LEU A O 1
ATOM 4307 N N . SER A 1 544 ? 14.767 20.168 -15.967 1.00 80.69 544 SER A N 1
ATOM 4308 C CA . SER A 1 544 ? 13.978 21.394 -15.922 1.00 80.69 544 SER A CA 1
ATOM 4309 C C . SER A 1 544 ? 14.374 22.353 -17.059 1.00 80.69 544 SER A C 1
ATOM 4311 O O . SER A 1 544 ? 15.350 22.128 -17.774 1.00 80.69 544 SER A O 1
ATOM 4313 N N . LYS A 1 545 ? 13.574 23.401 -17.316 1.00 77.00 545 LYS A N 1
ATOM 4314 C CA . LYS A 1 545 ? 14.028 24.500 -18.186 1.00 77.00 545 LYS A CA 1
ATOM 4315 C C . LYS A 1 545 ? 15.078 25.285 -17.388 1.00 77.00 545 LYS A C 1
ATOM 4317 O O . LYS A 1 545 ? 14.738 25.677 -16.269 1.00 77.00 545 LYS A O 1
ATOM 4322 N N . PRO A 1 546 ? 16.260 25.592 -17.954 1.00 67.75 546 PRO A N 1
ATOM 4323 C CA . PRO A 1 546 ? 17.221 26.472 -17.299 1.00 67.75 546 PRO A CA 1
ATOM 4324 C C . PRO A 1 546 ? 16.526 27.758 -16.843 1.00 67.75 546 PRO A C 1
ATOM 4326 O O . PRO A 1 546 ? 15.805 28.389 -17.627 1.00 67.75 546 PRO A O 1
ATOM 4329 N N . MET A 1 547 ? 16.683 28.137 -15.572 1.00 65.75 547 MET A N 1
ATOM 4330 C CA . MET A 1 547 ? 16.164 29.419 -15.097 1.00 65.75 547 MET A CA 1
ATOM 4331 C C . MET A 1 547 ? 16.849 30.543 -15.886 1.00 65.75 547 MET A C 1
ATOM 4333 O O . MET A 1 547 ? 18.071 30.616 -15.930 1.00 65.75 547 MET A O 1
ATOM 4337 N N . GLU A 1 548 ? 16.059 31.433 -16.496 1.00 58.25 548 GLU A N 1
ATOM 4338 C CA . GLU A 1 548 ? 16.490 32.482 -17.448 1.00 58.25 548 GLU A CA 1
ATOM 4339 C C . GLU A 1 548 ? 17.542 33.480 -16.905 1.00 58.25 548 GLU A C 1
ATOM 4341 O O . GLU A 1 548 ? 17.983 34.371 -17.624 1.00 58.25 548 GLU A O 1
ATOM 4346 N N . SER A 1 549 ? 17.960 33.353 -15.644 1.00 51.47 549 SER A N 1
ATOM 4347 C CA . SER A 1 549 ? 18.919 34.237 -14.981 1.00 51.47 549 SER A CA 1
ATOM 4348 C C . SER A 1 549 ? 20.398 33.931 -15.250 1.00 51.47 549 SER A C 1
ATOM 4350 O O . SER A 1 549 ? 21.231 34.761 -14.894 1.00 51.47 549 SER A O 1
ATOM 4352 N N . SER A 1 550 ? 20.757 32.798 -15.861 1.00 52.22 550 SER A N 1
ATOM 4353 C CA . SER A 1 550 ? 22.150 32.472 -16.219 1.00 52.22 550 SER A CA 1
ATOM 4354 C C . SER A 1 550 ? 22.348 32.535 -17.735 1.00 52.22 550 SER A C 1
ATOM 4356 O O . SER A 1 550 ? 22.424 31.519 -18.415 1.00 52.22 550 SER A O 1
ATOM 4358 N N . VAL A 1 551 ? 22.396 33.752 -18.279 1.00 50.78 551 VAL A N 1
ATOM 4359 C CA . VAL A 1 551 ? 22.497 34.005 -19.732 1.00 50.78 551 VAL A CA 1
ATOM 4360 C C . VAL A 1 551 ? 23.816 33.490 -20.347 1.00 50.78 551 VAL A C 1
ATOM 4362 O O . VAL A 1 551 ? 23.893 33.368 -21.564 1.00 50.78 551 VAL A O 1
ATOM 4365 N N . ASP A 1 552 ? 24.803 33.109 -19.527 1.00 54.59 552 ASP A N 1
ATOM 4366 C CA . ASP A 1 552 ? 26.130 32.670 -19.983 1.00 54.59 552 ASP A CA 1
ATOM 4367 C C . ASP A 1 552 ? 26.535 31.241 -19.554 1.00 54.59 552 ASP A C 1
ATOM 4369 O O . ASP A 1 552 ? 27.616 30.799 -19.936 1.00 54.59 552 ASP A O 1
ATOM 4373 N N . ASP A 1 553 ? 25.704 30.503 -18.802 1.00 56.44 553 ASP A N 1
ATOM 4374 C CA . ASP A 1 553 ? 25.980 29.088 -18.489 1.00 56.44 553 ASP A CA 1
ATOM 4375 C C . ASP A 1 553 ? 25.130 28.204 -19.404 1.00 56.44 553 ASP A C 1
ATOM 4377 O O . ASP A 1 553 ? 23.927 28.018 -19.186 1.00 56.44 553 ASP A O 1
ATOM 4381 N N . GLU A 1 554 ? 25.759 27.660 -20.450 1.00 57.81 554 GLU A N 1
ATOM 4382 C CA . GLU A 1 554 ? 25.221 26.509 -21.170 1.00 57.81 554 GLU A CA 1
ATOM 4383 C C . GLU A 1 554 ? 24.965 25.417 -20.130 1.00 57.81 554 GLU A C 1
ATOM 4385 O O . GLU A 1 554 ? 25.897 24.856 -19.560 1.00 57.81 554 GLU A O 1
ATOM 4390 N N . SER A 1 555 ? 23.696 25.157 -19.812 1.00 57.00 555 SER A N 1
ATOM 4391 C CA . SER A 1 555 ? 23.363 24.080 -18.887 1.00 57.00 555 SER A CA 1
ATOM 4392 C C . SER A 1 555 ? 23.829 22.773 -19.523 1.00 57.00 555 SER A C 1
ATOM 4394 O O . SER A 1 555 ? 23.294 22.344 -20.546 1.00 57.00 555 SER A O 1
ATOM 4396 N N . GLU A 1 556 ? 24.880 22.178 -18.965 1.00 64.75 556 GLU A N 1
ATOM 4397 C CA . GLU A 1 556 ? 25.457 20.951 -19.496 1.00 64.75 556 GLU A CA 1
ATOM 4398 C C . GLU A 1 556 ? 24.534 19.769 -19.173 1.00 64.75 556 GLU A C 1
ATOM 4400 O O . GLU A 1 556 ? 23.987 19.649 -18.075 1.00 64.75 556 GLU A O 1
ATOM 4405 N N . VAL A 1 557 ? 24.334 18.883 -20.153 1.00 68.31 557 VAL A N 1
ATOM 4406 C CA . VAL A 1 557 ? 23.740 17.563 -19.899 1.00 68.31 557 VAL A CA 1
ATOM 4407 C C . VAL A 1 557 ? 24.588 16.869 -18.825 1.00 68.31 557 VAL A C 1
ATOM 4409 O O . VAL A 1 557 ? 25.814 16.902 -18.959 1.00 68.31 557 VAL A O 1
ATOM 4412 N N . PRO A 1 558 ? 23.987 16.181 -17.832 1.00 73.94 558 PRO A N 1
ATOM 4413 C CA . PRO A 1 558 ? 24.739 15.384 -16.865 1.00 73.94 558 PRO A CA 1
ATOM 4414 C C . PRO A 1 558 ? 25.810 14.528 -17.542 1.00 73.94 558 PRO A C 1
ATOM 4416 O O . PRO A 1 558 ? 25.529 13.863 -18.547 1.00 73.94 558 PRO A O 1
ATOM 4419 N N . GLU A 1 559 ? 27.036 14.511 -17.010 1.00 77.62 559 GLU A N 1
ATOM 4420 C CA . GLU A 1 559 ? 28.111 13.748 -17.637 1.00 77.62 559 GLU A CA 1
ATOM 4421 C C . GLU A 1 559 ? 27.833 12.241 -17.488 1.00 77.62 559 GLU A C 1
ATOM 4423 O O . GLU A 1 559 ? 28.099 11.617 -16.461 1.00 77.62 559 GLU A O 1
ATOM 4428 N N . LEU A 1 560 ? 27.289 11.636 -18.549 1.00 84.06 560 LEU A N 1
ATOM 4429 C CA . LEU A 1 560 ? 27.051 10.190 -18.631 1.00 84.06 560 LEU A CA 1
ATOM 4430 C C . LEU A 1 560 ? 28.298 9.410 -19.085 1.00 84.06 560 LEU A C 1
ATOM 4432 O O . LEU A 1 560 ? 28.285 8.175 -19.169 1.00 84.06 560 LEU A O 1
ATOM 4436 N N . LYS A 1 561 ? 29.395 10.110 -19.400 1.00 75.31 561 LYS A N 1
ATOM 4437 C CA . LYS A 1 561 ? 30.657 9.484 -19.805 1.00 75.31 561 LYS A CA 1
ATOM 4438 C C . LYS A 1 561 ? 31.218 8.663 -18.642 1.00 75.31 561 LYS A C 1
ATOM 4440 O O . LYS A 1 561 ? 31.277 9.110 -17.505 1.00 75.31 561 LYS A O 1
ATOM 4445 N N . GLY A 1 562 ? 31.627 7.428 -18.931 1.00 80.12 562 GLY A N 1
ATOM 4446 C CA . GLY A 1 562 ? 32.179 6.509 -17.927 1.00 80.12 562 GLY A CA 1
ATOM 4447 C C . GLY A 1 562 ? 31.150 5.630 -17.204 1.00 80.12 562 GLY A C 1
ATOM 4448 O O . GLY A 1 562 ? 31.551 4.730 -16.466 1.00 80.12 562 GLY A O 1
ATOM 4449 N N . CYS A 1 563 ? 29.848 5.794 -17.470 1.00 88.44 563 CYS A N 1
ATOM 4450 C CA . CYS A 1 563 ? 28.778 4.960 -16.909 1.00 88.44 563 CYS A CA 1
ATOM 4451 C C . CYS A 1 563 ? 28.726 3.549 -17.533 1.00 88.44 563 CYS A C 1
ATOM 4453 O O . CYS A 1 563 ? 27.762 3.169 -18.194 1.00 88.44 563 CYS A O 1
ATOM 4455 N N . THR A 1 564 ? 29.764 2.736 -17.330 1.00 91.12 564 THR A N 1
ATOM 4456 C CA . THR A 1 564 ? 29.918 1.409 -17.968 1.00 91.12 564 THR A CA 1
ATOM 4457 C C . THR A 1 564 ? 28.875 0.368 -17.550 1.00 91.12 564 THR A C 1
ATOM 4459 O O . THR A 1 564 ? 28.720 -0.644 -18.233 1.00 91.12 564 THR A O 1
ATOM 4462 N N . LYS A 1 565 ? 28.146 0.604 -16.453 1.00 92.75 565 LYS A N 1
ATOM 4463 C CA . LYS A 1 565 ? 27.103 -0.296 -15.943 1.00 92.75 565 LYS A CA 1
ATOM 4464 C C . LYS A 1 565 ? 25.674 0.151 -16.248 1.00 92.75 565 LYS A C 1
ATOM 4466 O O . LYS A 1 565 ? 24.764 -0.647 -16.049 1.00 92.75 565 LYS A O 1
ATOM 4471 N N . LEU A 1 566 ? 25.475 1.372 -16.748 1.00 94.19 566 LEU A N 1
ATOM 4472 C CA . LEU A 1 566 ? 24.151 1.950 -16.975 1.00 94.19 566 LEU A CA 1
ATOM 4473 C C . LEU A 1 566 ? 23.404 1.210 -18.089 1.00 94.19 566 LEU A C 1
ATOM 4475 O O . LEU A 1 566 ? 23.758 1.346 -19.249 1.00 94.19 566 LEU A O 1
ATOM 4479 N N . ARG A 1 567 ? 22.359 0.454 -17.750 1.00 93.44 567 ARG A N 1
ATOM 4480 C CA . ARG A 1 567 ? 21.534 -0.326 -18.690 1.00 93.44 567 ARG A CA 1
ATOM 4481 C C . ARG A 1 567 ? 20.238 0.377 -19.076 1.00 93.44 567 ARG A C 1
ATOM 4483 O O . ARG A 1 567 ? 19.724 0.129 -20.164 1.00 93.44 567 ARG A O 1
ATOM 4490 N N . SER A 1 568 ? 19.713 1.229 -18.201 1.00 93.94 568 SER A N 1
ATOM 4491 C CA . SER A 1 568 ? 18.437 1.919 -18.402 1.00 93.94 568 SER A CA 1
ATOM 4492 C C . SER A 1 568 ? 18.575 3.407 -18.111 1.00 93.94 568 SER A C 1
ATOM 4494 O O . SER A 1 568 ? 18.996 3.785 -17.019 1.00 93.94 568 SER A O 1
ATOM 4496 N N . LEU A 1 569 ? 18.166 4.244 -19.060 1.00 94.19 569 LEU A N 1
ATOM 4497 C CA . LEU A 1 569 ? 18.145 5.698 -18.927 1.00 94.19 569 LEU A CA 1
ATOM 4498 C C . LEU A 1 569 ? 16.739 6.215 -19.227 1.00 94.19 569 LEU A C 1
ATOM 4500 O O . LEU A 1 569 ? 16.198 5.957 -20.294 1.00 94.19 569 LEU A O 1
ATOM 4504 N N . THR A 1 570 ? 16.143 6.942 -18.291 1.00 92.81 570 THR A N 1
ATOM 4505 C CA . THR A 1 570 ? 14.888 7.673 -18.502 1.00 92.81 570 THR A CA 1
ATOM 4506 C C . THR A 1 570 ? 15.146 9.164 -18.344 1.00 92.81 570 THR A C 1
ATOM 4508 O O . THR A 1 570 ? 15.836 9.561 -17.412 1.00 92.81 570 THR A O 1
ATOM 4511 N N . ILE A 1 571 ? 14.621 9.980 -19.252 1.00 91.62 571 ILE A N 1
ATOM 4512 C CA . ILE A 1 571 ? 14.739 11.439 -19.239 1.00 91.62 571 ILE A CA 1
ATOM 4513 C C . ILE A 1 571 ? 13.335 12.026 -19.329 1.00 91.62 571 ILE A C 1
ATOM 4515 O O . ILE A 1 571 ? 12.590 11.732 -20.261 1.00 91.62 571 ILE A O 1
ATOM 4519 N N . GLU A 1 572 ? 12.976 12.870 -18.377 1.00 88.81 572 GLU A N 1
ATOM 4520 C CA . GLU A 1 572 ? 11.704 13.574 -18.321 1.00 88.81 572 GLU A CA 1
ATOM 4521 C C . GLU A 1 572 ? 11.927 15.078 -18.439 1.00 88.81 572 GLU A C 1
ATOM 4523 O O . GLU A 1 572 ? 12.622 15.672 -17.623 1.00 88.81 572 GLU A O 1
ATOM 4528 N N . GLY A 1 573 ? 11.309 15.703 -19.435 1.00 84.44 573 GLY A N 1
ATOM 4529 C CA . GLY A 1 573 ? 11.413 17.134 -19.675 1.00 84.44 573 GLY A CA 1
ATOM 4530 C C . GLY A 1 573 ? 12.792 17.573 -20.169 1.00 84.44 573 GLY A C 1
ATOM 4531 O O . GLY A 1 573 ? 13.695 16.765 -20.385 1.00 84.44 573 GLY A O 1
ATOM 4532 N N . GLY A 1 574 ? 12.908 18.882 -20.403 1.00 79.88 574 GLY A N 1
ATOM 4533 C CA . GLY A 1 574 ? 14.153 19.645 -20.539 1.00 79.88 574 GLY A CA 1
ATOM 4534 C C . GLY A 1 574 ? 15.084 19.333 -21.715 1.00 79.88 574 GLY A C 1
ATOM 4535 O O . GLY A 1 574 ? 15.804 20.226 -22.133 1.00 79.88 574 GLY A O 1
ATOM 4536 N N . LEU A 1 575 ? 15.056 18.139 -22.310 1.00 83.62 575 LEU A N 1
ATOM 4537 C CA . LEU A 1 575 ? 16.059 17.655 -23.266 1.00 83.62 575 LEU A CA 1
ATOM 4538 C C . LEU A 1 575 ? 16.289 18.586 -24.472 1.00 83.62 575 LEU A C 1
ATOM 4540 O O . LEU A 1 575 ? 17.375 18.622 -25.037 1.00 83.62 575 LEU A O 1
ATOM 4544 N N . GLN A 1 576 ? 15.284 19.369 -24.871 1.00 78.06 576 GLN A N 1
ATOM 4545 C CA . GLN A 1 576 ? 15.397 20.388 -25.920 1.00 78.06 576 GLN A CA 1
ATOM 4546 C C . GLN A 1 576 ? 16.359 21.539 -25.624 1.00 78.06 576 GLN A C 1
ATOM 4548 O O . GLN A 1 576 ? 16.749 22.225 -26.562 1.00 78.06 576 GLN A O 1
ATOM 4553 N N . TYR A 1 577 ? 16.705 21.773 -24.361 1.00 76.75 577 TYR A N 1
ATOM 4554 C CA . TYR A 1 577 ? 17.541 22.903 -23.966 1.00 76.75 577 TYR A CA 1
ATOM 4555 C C . TYR A 1 577 ? 19.030 22.555 -23.910 1.00 76.75 577 TYR A C 1
ATOM 4557 O O . TYR A 1 577 ? 19.842 23.468 -23.842 1.00 76.75 577 TYR A O 1
ATOM 4565 N N . TYR A 1 578 ? 19.391 21.267 -23.944 1.00 69.88 578 TYR A N 1
ATOM 4566 C CA . TYR A 1 578 ? 20.715 20.830 -23.496 1.00 69.88 578 TYR A CA 1
ATOM 4567 C C . TYR A 1 578 ? 21.664 20.345 -24.604 1.00 69.88 578 TYR A C 1
ATOM 4569 O O . TYR A 1 578 ? 22.827 20.134 -24.292 1.00 69.88 578 TYR A O 1
ATOM 4577 N N . GLN A 1 579 ? 21.222 20.159 -25.861 1.00 69.94 579 GLN A N 1
ATOM 4578 C CA . GLN A 1 579 ? 22.062 19.946 -27.065 1.00 69.94 579 GLN A CA 1
ATOM 4579 C C . GLN A 1 579 ? 21.209 19.545 -28.287 1.00 69.94 579 GLN A C 1
ATOM 4581 O O . GLN A 1 579 ? 20.112 19.002 -28.147 1.00 69.94 579 GLN A O 1
ATOM 4586 N N . ASP A 1 580 ? 21.756 19.720 -29.497 1.00 78.19 580 ASP A N 1
ATOM 4587 C CA . ASP A 1 580 ? 21.152 19.212 -30.743 1.00 78.19 580 ASP A CA 1
ATOM 4588 C C . ASP A 1 580 ? 21.218 17.680 -30.863 1.00 78.19 580 ASP A C 1
ATOM 4590 O O . ASP A 1 580 ? 20.392 17.073 -31.547 1.00 78.19 580 ASP A O 1
ATOM 4594 N N . THR A 1 581 ? 22.231 17.046 -30.262 1.00 88.12 581 THR A N 1
ATOM 4595 C CA . THR A 1 581 ? 22.442 15.590 -30.279 1.00 88.12 581 THR A CA 1
ATOM 4596 C C . THR A 1 581 ? 22.822 15.098 -28.893 1.00 88.12 581 THR A C 1
ATOM 4598 O O . THR A 1 581 ? 23.827 15.528 -28.341 1.00 88.12 581 THR A O 1
ATOM 4601 N N . PHE A 1 582 ? 22.025 14.184 -28.347 1.00 89.12 582 PHE A N 1
ATOM 4602 C CA . PHE A 1 582 ? 22.211 13.628 -27.015 1.00 89.12 582 PHE A CA 1
ATOM 4603 C C . PHE A 1 582 ? 23.068 12.351 -27.068 1.00 89.12 582 PHE A C 1
ATOM 4605 O O . PHE A 1 582 ? 22.645 11.373 -27.697 1.00 89.12 582 PHE A O 1
ATOM 4612 N N . PRO A 1 583 ? 24.246 12.316 -26.421 1.00 90.56 583 PRO A N 1
ATOM 4613 C CA . PRO A 1 583 ? 25.091 11.128 -26.398 1.00 90.56 583 PRO A CA 1
ATOM 4614 C C . PRO A 1 583 ? 24.524 10.061 -25.454 1.00 90.56 583 PRO A C 1
ATOM 4616 O O . PRO A 1 583 ? 24.334 10.298 -24.262 1.00 90.56 583 PRO A O 1
ATOM 4619 N N . VAL A 1 584 ? 24.298 8.853 -25.972 1.00 91.56 584 VAL A N 1
ATOM 4620 C CA . VAL A 1 584 ? 23.806 7.708 -25.196 1.00 91.56 584 VAL A CA 1
ATOM 4621 C C . VAL A 1 584 ? 24.972 6.756 -24.899 1.00 91.56 584 VAL A C 1
ATOM 4623 O O . VAL A 1 584 ? 25.591 6.247 -25.839 1.00 91.56 584 VAL A O 1
ATOM 4626 N N . PRO A 1 585 ? 25.292 6.469 -23.620 1.00 92.69 585 PRO A N 1
ATOM 4627 C CA . PRO A 1 585 ? 26.368 5.541 -23.281 1.00 92.69 585 PRO A CA 1
ATOM 4628 C C . PRO A 1 585 ? 26.166 4.157 -23.904 1.00 92.69 585 PRO A C 1
ATOM 4630 O O . PRO A 1 585 ? 25.054 3.638 -23.954 1.00 92.69 585 PRO A O 1
ATOM 4633 N N . SER A 1 586 ? 27.260 3.518 -24.323 1.00 92.25 586 SER A N 1
ATOM 4634 C CA . SER A 1 586 ? 27.233 2.213 -25.005 1.00 92.25 586 SER A CA 1
ATOM 4635 C C . SER A 1 586 ? 26.677 1.062 -24.154 1.00 92.25 586 SER A C 1
ATOM 4637 O O . SER A 1 586 ? 26.290 0.025 -24.689 1.00 92.25 586 SER A O 1
ATOM 4639 N N . SER A 1 587 ? 26.645 1.224 -22.835 1.00 93.94 587 SER A N 1
ATOM 4640 C CA . SER A 1 587 ? 26.060 0.292 -21.870 1.00 93.94 587 SER A CA 1
ATOM 4641 C C . SER A 1 587 ? 24.526 0.320 -21.849 1.00 93.94 587 SER A C 1
ATOM 4643 O O . SER A 1 587 ? 23.917 -0.669 -21.425 1.00 93.94 587 SER A O 1
ATOM 4645 N N . VAL A 1 588 ? 23.904 1.414 -22.310 1.00 94.06 588 VAL A N 1
ATOM 4646 C CA . VAL A 1 588 ? 22.451 1.606 -22.263 1.00 94.06 588 VAL A CA 1
ATOM 4647 C C . VAL A 1 588 ? 21.777 0.673 -23.259 1.00 94.06 588 VAL A C 1
ATOM 4649 O O . VAL A 1 588 ? 22.112 0.644 -24.440 1.00 94.06 588 VAL A O 1
ATOM 4652 N N . LYS A 1 589 ? 20.791 -0.072 -22.766 1.00 91.00 589 LYS A N 1
ATOM 4653 C CA . LYS A 1 589 ? 19.934 -0.973 -23.541 1.00 91.00 589 LYS A CA 1
ATOM 4654 C C . LYS A 1 589 ? 18.532 -0.405 -23.724 1.00 91.00 589 LYS A C 1
ATOM 4656 O O . LYS A 1 589 ? 17.935 -0.596 -24.780 1.00 91.00 589 LYS A O 1
ATOM 4661 N N . GLN A 1 590 ? 18.022 0.299 -22.713 1.00 90.69 590 GLN A N 1
ATOM 4662 C CA . GLN A 1 590 ? 16.690 0.901 -22.715 1.00 90.69 590 GLN A CA 1
ATOM 4663 C C . GLN A 1 590 ? 16.780 2.416 -22.514 1.00 90.69 590 GLN A C 1
ATOM 4665 O O . GLN A 1 590 ? 17.403 2.878 -21.555 1.00 90.69 590 GLN A O 1
ATOM 4670 N N . LEU A 1 591 ? 16.142 3.177 -23.405 1.00 93.00 591 LEU A N 1
ATOM 4671 C CA . LEU A 1 591 ? 16.063 4.636 -23.334 1.00 93.00 591 LEU A CA 1
ATOM 4672 C C . LEU A 1 591 ? 14.601 5.098 -23.342 1.00 93.00 591 LEU A C 1
ATOM 4674 O O . LEU A 1 591 ? 13.882 4.871 -24.312 1.00 93.00 591 LEU A O 1
ATOM 4678 N N . GLY A 1 592 ? 14.172 5.771 -22.278 1.00 90.88 592 GLY A N 1
ATOM 4679 C CA . GLY A 1 592 ? 12.871 6.429 -22.183 1.00 90.88 592 GLY A CA 1
ATOM 4680 C C . GLY A 1 592 ? 13.014 7.945 -22.199 1.00 90.88 592 GLY A C 1
ATOM 4681 O O . GLY A 1 592 ? 13.857 8.493 -21.496 1.00 90.88 592 GLY A O 1
ATOM 4682 N N . VAL A 1 593 ? 12.194 8.635 -22.984 1.00 90.31 593 VAL A N 1
ATOM 4683 C CA . VAL A 1 593 ? 12.210 10.093 -23.102 1.00 90.31 593 VAL A CA 1
ATOM 4684 C C . VAL A 1 593 ? 10.787 10.634 -23.030 1.00 90.31 593 VAL A C 1
ATOM 4686 O O . VAL A 1 593 ? 9.886 10.176 -23.730 1.00 90.31 593 VAL A O 1
ATOM 4689 N N . THR A 1 594 ? 10.590 11.652 -22.205 1.00 86.62 594 THR A N 1
ATOM 4690 C CA . THR A 1 594 ? 9.391 12.489 -22.181 1.00 86.62 594 THR A CA 1
ATOM 4691 C C . THR A 1 594 ? 9.826 13.912 -22.461 1.00 86.62 594 THR A C 1
ATOM 4693 O O . THR A 1 594 ? 10.725 14.410 -21.794 1.00 86.62 594 THR A O 1
ATOM 4696 N N . VAL A 1 595 ? 9.216 14.574 -23.438 1.00 83.31 595 VAL A N 1
ATOM 4697 C CA . VAL A 1 595 ? 9.504 15.977 -23.754 1.00 83.31 595 VAL A CA 1
ATOM 4698 C C . VAL A 1 595 ? 8.254 16.810 -23.472 1.00 83.31 595 VAL A C 1
ATOM 4700 O O . VAL A 1 595 ? 7.149 16.275 -23.413 1.00 83.31 595 VAL A O 1
ATOM 4703 N N . TRP A 1 596 ? 8.434 18.105 -23.204 1.00 75.25 596 TRP A N 1
ATOM 4704 C CA . TRP A 1 596 ? 7.331 19.049 -23.031 1.00 75.25 596 TRP A CA 1
ATOM 4705 C C . TRP A 1 596 ? 7.465 20.191 -24.039 1.00 75.25 596 TRP A C 1
ATOM 4707 O O . TRP A 1 596 ? 8.448 20.934 -24.001 1.00 75.25 596 TRP A O 1
ATOM 4717 N N . GLY A 1 597 ? 6.465 20.352 -24.913 1.00 65.12 597 GLY A N 1
ATOM 4718 C CA . GLY A 1 597 ? 6.258 21.566 -25.714 1.00 65.12 597 GLY A CA 1
ATOM 4719 C C . GLY A 1 597 ? 7.246 21.787 -26.865 1.00 65.12 597 GLY A C 1
ATOM 4720 O O . GLY A 1 597 ? 7.631 22.929 -27.125 1.00 65.12 597 GLY A O 1
ATOM 4721 N N . ARG A 1 598 ? 7.704 20.726 -27.542 1.00 62.84 598 ARG A N 1
ATOM 4722 C CA . ARG A 1 598 ? 8.818 20.835 -28.499 1.00 62.84 598 ARG A CA 1
ATOM 4723 C C . ARG A 1 598 ? 8.441 21.419 -29.870 1.00 62.84 598 ARG A C 1
ATOM 4725 O O . ARG A 1 598 ? 7.393 21.133 -30.437 1.00 62.84 598 ARG A O 1
ATOM 4732 N N . ARG A 1 599 ? 9.398 22.168 -30.438 1.00 59.34 599 ARG A N 1
ATOM 4733 C CA . ARG A 1 599 ? 9.575 22.443 -31.875 1.00 59.34 599 ARG A CA 1
ATOM 4734 C C . ARG A 1 599 ? 11.001 22.001 -32.251 1.00 59.34 599 ARG A C 1
ATOM 4736 O O . ARG A 1 599 ? 11.935 22.723 -31.926 1.00 59.34 599 ARG A O 1
ATOM 4743 N N . GLY A 1 600 ? 11.200 20.828 -32.866 1.00 78.06 600 GLY A N 1
ATOM 4744 C CA . GLY A 1 600 ? 12.516 20.417 -33.401 1.00 78.06 600 GLY A CA 1
ATOM 4745 C C . GLY A 1 600 ? 12.869 18.926 -33.282 1.00 78.06 600 GLY A C 1
ATOM 4746 O O . GLY A 1 600 ? 12.302 18.203 -32.466 1.00 78.06 600 GLY A O 1
ATOM 4747 N N . THR A 1 601 ? 13.859 18.485 -34.069 1.00 85.56 601 THR A N 1
ATOM 4748 C CA . THR A 1 601 ? 14.340 17.090 -34.151 1.00 85.56 601 THR A CA 1
ATOM 4749 C C . THR A 1 601 ? 15.143 16.665 -32.915 1.00 85.56 601 THR A C 1
ATOM 4751 O O . THR A 1 601 ? 16.047 17.373 -32.475 1.00 85.56 601 THR A O 1
ATOM 4754 N N . LEU A 1 602 ? 14.810 15.523 -32.314 1.00 88.69 602 LEU A N 1
ATOM 4755 C CA . LEU A 1 602 ? 15.592 14.820 -31.296 1.00 88.69 602 LEU A CA 1
ATOM 4756 C C . LEU A 1 602 ? 16.632 13.950 -31.999 1.00 88.69 602 LEU A C 1
ATOM 4758 O O . LEU A 1 602 ? 16.264 13.100 -32.808 1.00 88.69 602 LEU A O 1
ATOM 4762 N N . LYS A 1 603 ? 17.916 14.135 -31.696 1.00 92.25 603 LYS A N 1
ATOM 4763 C CA . LYS A 1 603 ? 18.978 13.262 -32.207 1.00 92.25 603 LYS A CA 1
ATOM 4764 C C . LYS A 1 603 ? 19.651 12.548 -31.046 1.00 92.25 603 LYS A C 1
ATOM 4766 O O . LYS A 1 603 ? 20.059 13.198 -30.089 1.00 92.25 603 LYS A O 1
ATOM 4771 N N . PHE A 1 604 ? 19.782 11.233 -31.146 1.00 93.19 604 PHE A N 1
ATOM 4772 C CA . PHE A 1 604 ? 20.455 10.395 -30.160 1.00 93.19 604 PHE A CA 1
ATOM 4773 C C . PHE A 1 604 ? 21.688 9.753 -30.790 1.00 93.19 604 PHE A C 1
ATOM 4775 O O . PHE A 1 604 ? 21.577 9.000 -31.763 1.00 93.19 604 PHE A O 1
ATOM 4782 N N . ASP A 1 605 ? 22.861 10.033 -30.226 1.00 92.62 605 ASP A N 1
ATOM 4783 C CA . ASP A 1 605 ? 24.103 9.391 -30.644 1.00 92.62 605 ASP A CA 1
ATOM 4784 C C . ASP A 1 605 ? 24.328 8.103 -29.850 1.00 92.62 605 ASP A C 1
ATOM 4786 O O . ASP A 1 605 ? 24.779 8.115 -28.705 1.00 92.62 605 ASP A O 1
ATOM 4790 N N . THR A 1 606 ? 23.949 6.981 -30.455 1.00 92.69 606 THR A N 1
ATOM 4791 C CA . THR A 1 606 ? 24.014 5.643 -29.862 1.00 92.69 606 THR A CA 1
ATOM 4792 C C . THR A 1 606 ? 25.191 4.859 -30.440 1.00 92.69 606 THR A C 1
ATOM 4794 O O . THR A 1 606 ? 25.197 4.541 -31.630 1.00 92.69 606 THR A O 1
ATOM 4797 N N . THR A 1 607 ? 26.162 4.475 -29.605 1.00 91.00 607 THR A N 1
ATOM 4798 C CA . THR A 1 607 ? 27.294 3.628 -30.043 1.00 91.00 607 THR A CA 1
ATOM 4799 C C . THR A 1 607 ? 26.897 2.162 -30.262 1.00 91.00 607 THR A C 1
ATOM 4801 O O . THR A 1 607 ? 27.495 1.485 -31.092 1.00 91.00 607 THR A O 1
ATOM 4804 N N . ASN A 1 608 ? 25.885 1.676 -29.536 1.00 92.12 608 ASN A N 1
ATOM 4805 C CA . ASN A 1 608 ? 25.318 0.331 -29.657 1.00 92.12 608 ASN A CA 1
ATOM 4806 C C . ASN A 1 608 ? 23.823 0.418 -29.994 1.00 92.12 608 ASN A C 1
ATOM 4808 O O . ASN A 1 608 ? 23.174 1.414 -29.678 1.00 92.12 608 ASN A O 1
ATOM 4812 N N . GLN A 1 609 ? 23.271 -0.627 -30.618 1.00 91.88 609 GLN A N 1
ATOM 4813 C CA . GLN A 1 609 ? 21.831 -0.714 -30.865 1.00 91.88 609 GLN A CA 1
ATOM 4814 C C . GLN A 1 609 ? 21.073 -0.842 -29.536 1.00 91.88 609 GLN A C 1
ATOM 4816 O O . GLN A 1 609 ? 21.339 -1.759 -28.760 1.00 91.88 609 GLN A O 1
ATOM 4821 N N . LEU A 1 610 ? 20.117 0.060 -29.299 1.00 90.62 610 LEU A N 1
ATOM 4822 C CA . LEU A 1 610 ? 19.193 -0.029 -28.168 1.00 90.62 610 LEU A CA 1
ATOM 4823 C C . LEU A 1 610 ? 18.249 -1.224 -28.347 1.00 90.62 610 LEU A C 1
ATOM 4825 O O . LEU A 1 610 ? 17.730 -1.451 -29.440 1.00 90.62 610 LEU A O 1
ATOM 4829 N N . GLU A 1 611 ? 17.979 -1.949 -27.266 1.00 86.62 611 GLU A N 1
ATOM 4830 C CA . GLU A 1 611 ? 16.951 -2.996 -27.236 1.00 86.62 611 GLU A CA 1
ATOM 4831 C C . GLU A 1 611 ? 15.553 -2.363 -27.283 1.00 86.62 611 GLU A C 1
ATOM 4833 O O . GLU A 1 611 ? 14.662 -2.868 -27.966 1.00 86.62 611 GLU A O 1
ATOM 4838 N N . PHE A 1 612 ? 15.380 -1.215 -26.618 1.00 83.62 612 PHE A N 1
ATOM 4839 C CA . PHE A 1 612 ? 14.111 -0.498 -26.571 1.00 83.62 612 PHE A CA 1
ATOM 4840 C C . PHE A 1 612 ? 14.297 1.019 -26.472 1.00 83.62 612 PHE A C 1
ATOM 4842 O O . PHE A 1 612 ? 15.115 1.517 -25.692 1.00 83.62 612 PHE A O 1
ATOM 4849 N N . PHE A 1 613 ? 13.490 1.753 -27.236 1.00 88.75 613 PHE A N 1
ATOM 4850 C CA . PHE A 1 613 ? 13.330 3.196 -27.120 1.00 88.75 613 PHE A CA 1
ATOM 4851 C C . PHE A 1 613 ? 11.859 3.567 -26.914 1.00 88.75 613 PHE A C 1
ATOM 4853 O O . PHE A 1 613 ? 10.979 3.068 -27.617 1.00 88.75 613 PHE A O 1
ATOM 4860 N N . LYS A 1 614 ? 11.603 4.492 -25.988 1.00 85.06 614 LYS A N 1
ATOM 4861 C CA . LYS A 1 614 ? 10.272 5.001 -25.651 1.00 85.06 614 LYS A CA 1
ATOM 4862 C C . LYS A 1 614 ? 10.249 6.523 -25.710 1.00 85.06 614 LYS A C 1
ATOM 4864 O O . LYS A 1 614 ? 11.026 7.166 -25.012 1.00 85.06 614 LYS A O 1
ATOM 4869 N N . LEU A 1 615 ? 9.307 7.089 -26.463 1.00 86.69 615 LEU A N 1
ATOM 4870 C CA . LEU A 1 615 ? 9.006 8.520 -26.483 1.00 86.69 615 LEU A CA 1
ATOM 4871 C C . LEU A 1 615 ? 7.552 8.778 -26.072 1.00 86.69 615 LEU A C 1
ATOM 4873 O O . LEU A 1 615 ? 6.609 8.298 -26.702 1.00 86.69 615 LEU A O 1
ATOM 4877 N N . MET A 1 616 ? 7.391 9.551 -25.002 1.00 78.88 616 MET A N 1
ATOM 4878 C CA . MET A 1 616 ? 6.109 9.850 -24.355 1.00 78.88 616 MET A CA 1
ATOM 4879 C C . MET A 1 616 ? 5.392 11.094 -24.877 1.00 78.88 616 MET A C 1
ATOM 4881 O O . MET A 1 616 ? 4.288 11.391 -24.420 1.00 78.88 616 MET A O 1
ATOM 4885 N N . ASP A 1 617 ? 6.015 11.817 -25.801 1.00 78.38 617 ASP A N 1
ATOM 4886 C CA . ASP A 1 617 ? 5.488 13.054 -26.366 1.00 78.38 617 ASP A CA 1
ATOM 4887 C C . ASP A 1 617 ? 4.950 12.821 -27.786 1.00 78.38 617 ASP A C 1
ATOM 4889 O O . ASP A 1 617 ? 5.348 11.877 -28.473 1.00 78.38 617 ASP A O 1
ATOM 4893 N N . GLU A 1 618 ? 4.023 13.675 -28.203 1.00 74.88 618 GLU A N 1
ATOM 4894 C CA . GLU A 1 618 ? 3.414 13.668 -29.532 1.00 74.88 618 GLU A CA 1
ATOM 4895 C C . GLU A 1 618 ? 4.382 14.293 -30.539 1.00 74.88 618 GLU A C 1
ATOM 4897 O O . GLU A 1 618 ? 4.325 15.480 -30.856 1.00 74.88 618 GLU A O 1
ATOM 4902 N N . VAL A 1 619 ? 5.317 13.474 -31.011 1.00 75.44 619 VAL A N 1
ATOM 4903 C CA . VAL A 1 619 ? 6.380 13.873 -31.933 1.00 75.44 619 VAL A CA 1
ATOM 4904 C C . VAL A 1 619 ? 6.320 12.973 -33.158 1.00 75.44 619 VAL A C 1
ATOM 4906 O O . VAL A 1 619 ? 6.217 11.749 -33.038 1.00 75.44 619 VAL A O 1
ATOM 4909 N N . ASP A 1 620 ? 6.383 13.578 -34.343 1.00 79.88 620 ASP A N 1
ATOM 4910 C CA . ASP A 1 620 ? 6.445 12.819 -35.586 1.00 79.88 620 ASP A CA 1
ATOM 4911 C C . ASP A 1 620 ? 7.726 11.970 -35.623 1.00 79.88 620 ASP A C 1
ATOM 4913 O O . ASP A 1 620 ? 8.801 12.395 -35.197 1.00 79.88 620 ASP A O 1
ATOM 4917 N N . GLN A 1 621 ? 7.626 10.747 -36.144 1.00 80.81 621 GLN A N 1
ATOM 4918 C CA . GLN A 1 621 ? 8.750 9.804 -36.170 1.00 80.81 621 GLN A CA 1
ATOM 4919 C C . GLN A 1 621 ? 9.979 10.352 -36.918 1.00 80.81 621 GLN A C 1
ATOM 4921 O O . GLN A 1 621 ? 11.109 10.000 -36.588 1.00 80.81 621 GLN A O 1
ATOM 4926 N N . ASP A 1 622 ? 9.781 11.217 -37.912 1.00 84.62 622 ASP A N 1
ATOM 4927 C CA . ASP A 1 622 ? 10.849 11.875 -38.674 1.00 84.62 622 ASP A CA 1
ATOM 4928 C C . ASP A 1 622 ? 11.617 12.929 -37.855 1.00 84.62 622 ASP A C 1
ATOM 4930 O O . ASP A 1 622 ? 12.755 13.279 -38.185 1.00 84.62 622 ASP A O 1
ATOM 4934 N N . GLN A 1 623 ? 11.035 13.388 -36.747 1.00 86.38 623 GLN A N 1
ATOM 4935 C CA . GLN A 1 623 ? 11.675 14.264 -35.775 1.00 86.38 623 GLN A CA 1
ATOM 4936 C C . GLN A 1 623 ? 12.503 13.491 -34.743 1.00 86.38 623 GLN A C 1
ATOM 4938 O O . GLN A 1 623 ? 13.067 14.122 -33.856 1.00 86.38 623 GLN A O 1
ATOM 4943 N N . VAL A 1 624 ? 12.637 12.166 -34.845 1.00 89.94 624 VAL A N 1
ATOM 4944 C CA . VAL A 1 624 ? 13.502 11.370 -33.964 1.00 89.94 624 VAL A CA 1
ATOM 4945 C C . VAL A 1 624 ? 14.552 10.641 -34.796 1.00 89.94 624 VAL A C 1
ATOM 4947 O O . VAL A 1 624 ? 14.239 9.829 -35.662 1.00 89.94 624 VAL A O 1
ATOM 4950 N N . GLN A 1 625 ? 15.825 10.926 -34.536 1.00 93.38 625 GLN A N 1
ATOM 4951 C CA . GLN A 1 625 ? 16.954 10.361 -35.270 1.00 93.38 625 GLN A CA 1
ATOM 4952 C C . GLN A 1 625 ? 17.902 9.633 -34.322 1.00 93.38 625 GLN A C 1
ATOM 4954 O O . GLN A 1 625 ? 18.210 10.122 -33.236 1.00 93.38 625 GLN A O 1
ATOM 4959 N N . PHE A 1 626 ? 18.407 8.488 -34.772 1.00 95.12 626 PHE A N 1
ATOM 4960 C CA . PHE A 1 626 ? 19.399 7.688 -34.060 1.00 95.12 626 PHE A CA 1
ATOM 4961 C C . PHE A 1 626 ? 20.614 7.452 -34.951 1.00 95.12 626 PHE A C 1
ATOM 4963 O O . PHE A 1 626 ? 20.447 7.182 -36.143 1.00 95.12 626 PHE A O 1
ATOM 4970 N N . SER A 1 627 ? 21.815 7.464 -34.366 1.00 94.94 627 SER A N 1
ATOM 4971 C CA . SER A 1 627 ? 23.015 6.946 -35.042 1.00 94.94 627 SER A CA 1
ATOM 4972 C C . SER A 1 627 ? 22.860 5.455 -35.390 1.00 94.94 627 SER A C 1
ATOM 4974 O O . SER A 1 627 ? 23.284 5.029 -36.463 1.00 94.94 627 SER A O 1
ATOM 4976 N N . LEU A 1 628 ? 22.207 4.666 -34.520 1.00 93.81 628 LEU A N 1
ATOM 4977 C CA . LEU A 1 628 ? 21.835 3.263 -34.744 1.00 93.81 628 LEU A CA 1
ATOM 4978 C C . LEU A 1 628 ? 20.370 3.034 -34.350 1.00 93.81 628 LEU A C 1
ATOM 4980 O O . LEU A 1 628 ? 19.979 3.300 -33.218 1.00 93.81 628 LEU A O 1
ATOM 4984 N N . GLN A 1 629 ? 19.556 2.514 -35.272 1.00 92.81 629 GLN A N 1
ATOM 4985 C CA . GLN A 1 629 ? 18.121 2.320 -35.033 1.00 92.81 629 GLN A CA 1
ATOM 4986 C C . GLN A 1 629 ? 17.849 1.301 -33.908 1.00 92.81 629 GLN A C 1
ATOM 4988 O O . GLN A 1 629 ? 18.366 0.181 -33.992 1.00 92.81 629 GLN A O 1
ATOM 4993 N N . PRO A 1 630 ? 17.029 1.644 -32.892 1.00 90.69 630 PRO A N 1
ATOM 4994 C CA . PRO A 1 630 ? 16.606 0.712 -31.848 1.00 90.69 630 PRO A CA 1
ATOM 4995 C C . PRO A 1 630 ? 15.922 -0.536 -32.415 1.00 90.69 630 PRO A C 1
ATOM 4997 O O . PRO A 1 630 ? 15.254 -0.474 -33.447 1.00 90.69 630 PRO A O 1
ATOM 5000 N N . ALA A 1 631 ? 16.053 -1.666 -31.721 1.00 81.25 631 ALA A N 1
ATOM 5001 C CA . ALA A 1 631 ? 15.371 -2.905 -32.088 1.00 81.25 631 ALA A CA 1
ATOM 5002 C C . ALA A 1 631 ? 13.844 -2.799 -31.917 1.00 81.25 631 ALA A C 1
ATOM 5004 O O . ALA A 1 631 ? 13.092 -3.401 -32.682 1.00 81.25 631 ALA A O 1
ATOM 5005 N N . SER A 1 632 ? 13.393 -2.010 -30.938 1.00 77.31 632 SER A N 1
ATOM 5006 C CA . SER A 1 632 ? 11.983 -1.725 -30.675 1.00 77.31 632 SER A CA 1
ATOM 5007 C C . SER A 1 632 ? 11.790 -0.245 -30.334 1.00 77.31 632 SER A C 1
ATOM 5009 O O . SER A 1 632 ? 12.584 0.335 -29.590 1.00 77.31 632 SER A O 1
ATOM 5011 N N . ILE A 1 633 ? 10.749 0.372 -30.901 1.00 82.00 633 ILE A N 1
ATOM 5012 C CA . ILE A 1 633 ? 10.425 1.795 -30.742 1.00 82.00 633 ILE A CA 1
ATOM 5013 C C . ILE A 1 633 ? 8.952 1.930 -30.360 1.00 82.00 633 ILE A C 1
ATOM 5015 O O . ILE A 1 633 ? 8.076 1.490 -31.103 1.00 82.00 633 ILE A O 1
ATOM 5019 N N . TYR A 1 634 ? 8.684 2.613 -29.250 1.00 78.25 634 TYR A N 1
ATOM 5020 C CA . TYR A 1 634 ? 7.362 3.122 -28.902 1.00 78.25 634 TYR A CA 1
ATOM 5021 C C . TYR A 1 634 ? 7.354 4.649 -28.998 1.00 78.25 634 TYR A C 1
ATOM 5023 O O . TYR A 1 634 ? 8.174 5.324 -28.375 1.00 78.25 634 TYR A O 1
ATOM 5031 N N . MET A 1 635 ? 6.410 5.198 -29.760 1.00 80.00 635 MET A N 1
ATOM 5032 C CA . MET A 1 635 ? 6.165 6.637 -29.855 1.00 80.00 635 MET A CA 1
ATOM 5033 C C . MET A 1 635 ? 4.672 6.885 -29.688 1.00 80.00 635 MET A C 1
ATOM 5035 O O . MET A 1 635 ? 3.858 6.254 -30.369 1.00 80.00 635 MET A O 1
ATOM 5039 N N . LYS A 1 636 ? 4.309 7.810 -28.795 1.00 70.56 636 LYS A N 1
ATOM 5040 C CA . LYS A 1 636 ? 2.923 8.256 -28.654 1.00 70.56 636 LYS A CA 1
ATOM 5041 C C . LYS A 1 636 ? 2.481 8.901 -29.974 1.00 70.56 636 LYS A C 1
ATOM 5043 O O . LYS A 1 636 ? 2.988 9.950 -30.358 1.00 70.56 636 LYS A O 1
ATOM 5048 N N . LYS A 1 637 ? 1.552 8.265 -30.692 1.00 66.38 637 LYS A N 1
ATOM 5049 C CA . LYS A 1 637 ? 1.031 8.811 -31.953 1.00 66.38 637 LYS A CA 1
ATOM 5050 C C . LYS A 1 637 ? 0.198 10.062 -31.681 1.00 66.38 637 LYS A C 1
ATOM 5052 O O . LYS A 1 637 ? -0.653 10.051 -30.793 1.00 66.38 637 LYS A O 1
ATOM 5057 N N . LEU A 1 638 ? 0.426 11.098 -32.486 1.00 59.69 638 LEU A N 1
ATOM 5058 C CA . LEU A 1 638 ? -0.413 12.290 -32.546 1.00 59.69 638 LEU A CA 1
ATOM 5059 C C . LEU A 1 638 ? -1.800 11.864 -33.036 1.00 59.69 638 LEU A C 1
ATOM 5061 O O . LEU A 1 638 ? -1.962 11.453 -34.189 1.00 59.69 638 LEU A O 1
ATOM 5065 N N . ASP A 1 639 ? -2.801 11.914 -32.160 1.00 55.41 639 ASP A N 1
ATOM 5066 C CA . ASP A 1 639 ? -4.179 11.616 -32.543 1.00 55.41 639 ASP A CA 1
ATOM 5067 C C . ASP A 1 639 ? -4.763 12.846 -33.255 1.00 55.41 639 ASP A C 1
ATOM 5069 O O . ASP A 1 639 ? -5.526 13.630 -32.698 1.00 55.41 639 ASP A O 1
ATOM 5073 N N . LEU A 1 640 ? -4.369 13.048 -34.519 1.00 47.53 640 LEU A N 1
ATOM 5074 C CA . LEU A 1 640 ? -4.880 14.113 -35.400 1.00 47.53 640 LEU A CA 1
ATOM 5075 C C . LEU A 1 640 ? -6.376 13.921 -35.763 1.00 47.53 640 LEU A C 1
ATOM 5077 O O . LEU A 1 640 ? -6.926 14.635 -36.606 1.00 47.53 640 LEU A O 1
ATOM 5081 N N . GLY A 1 641 ? -7.056 12.942 -35.159 1.00 46.12 641 GLY A N 1
ATOM 5082 C CA . GLY A 1 641 ? -8.408 12.514 -35.485 1.00 46.12 641 GLY A CA 1
ATOM 5083 C C . GLY A 1 641 ? -9.512 13.252 -34.724 1.00 46.12 641 GLY A C 1
ATOM 5084 O O . GLY A 1 641 ? -9.896 12.859 -33.629 1.00 46.12 641 GLY A O 1
ATOM 5085 N N . ARG A 1 642 ? -10.145 14.217 -35.404 1.00 42.06 642 ARG A N 1
ATOM 5086 C CA . ARG A 1 642 ? -11.495 14.774 -35.152 1.00 42.06 642 ARG A CA 1
ATOM 5087 C C . ARG A 1 642 ? -11.672 15.570 -33.851 1.00 42.06 642 ARG A C 1
ATOM 5089 O O . ARG A 1 642 ? -11.925 15.017 -32.772 1.00 42.06 642 ARG A O 1
ATOM 5096 N N . HIS A 1 643 ? -11.713 16.894 -34.022 1.00 40.59 643 HIS A N 1
ATOM 5097 C CA . HIS A 1 643 ? -12.517 17.770 -33.171 1.00 40.59 643 HIS A CA 1
ATOM 5098 C C . HIS A 1 643 ? -13.894 17.125 -32.936 1.00 40.59 643 HIS A C 1
ATOM 5100 O O . HIS A 1 643 ? -14.463 16.567 -33.883 1.00 40.59 643 HIS A O 1
ATOM 5106 N N . PRO A 1 644 ? -14.432 17.155 -31.704 1.00 38.94 644 PRO A N 1
ATOM 5107 C CA . PRO A 1 644 ? -15.831 16.805 -31.510 1.00 38.94 644 PRO A CA 1
ATOM 5108 C C . PRO A 1 644 ? -16.669 17.676 -32.461 1.00 38.94 644 PRO A C 1
ATOM 5110 O O . PRO A 1 644 ? -16.321 18.848 -32.640 1.00 38.94 644 PRO A O 1
ATOM 5113 N N . PRO A 1 645 ? -17.736 17.151 -33.096 1.00 37.97 645 PRO A N 1
ATOM 5114 C CA . PRO A 1 645 ? -18.727 18.044 -33.677 1.00 37.97 645 PRO A CA 1
ATOM 5115 C C . PRO A 1 645 ? -19.133 19.015 -32.569 1.00 37.97 645 PRO A C 1
ATOM 5117 O O . PRO A 1 645 ? -19.426 18.580 -31.450 1.00 37.97 645 PRO A O 1
ATOM 5120 N N . GLU A 1 646 ? -19.055 20.316 -32.853 1.00 37.19 646 GLU A N 1
ATOM 5121 C CA . GLU A 1 646 ? -19.615 21.338 -31.975 1.00 37.19 646 GLU A CA 1
ATOM 5122 C C . GLU A 1 646 ? -21.025 20.870 -31.603 1.00 37.19 646 GLU A C 1
ATOM 5124 O O . GLU A 1 646 ? -21.847 20.594 -32.482 1.00 37.19 646 GLU A O 1
ATOM 5129 N N . ARG A 1 647 ? -21.266 20.640 -30.304 1.00 44.41 647 ARG A N 1
ATOM 5130 C CA . ARG A 1 647 ? -22.621 20.341 -29.841 1.00 44.41 647 ARG A CA 1
ATOM 5131 C C . ARG A 1 647 ? -23.488 21.546 -30.233 1.00 44.41 647 ARG A C 1
ATOM 5133 O O . ARG A 1 647 ? -23.043 22.664 -29.969 1.00 44.41 647 ARG A O 1
ATOM 5140 N N . PRO A 1 648 ? -24.651 21.336 -30.872 1.00 44.03 648 PRO A N 1
ATOM 5141 C CA . PRO A 1 648 ? -25.576 22.422 -31.168 1.00 44.03 648 PRO A CA 1
ATOM 5142 C C . PRO A 1 648 ? -26.073 23.116 -29.898 1.00 44.03 648 PRO A C 1
ATOM 5144 O O . PRO A 1 648 ? -26.153 22.438 -28.843 1.00 44.03 648 PRO A O 1
#

Secondary structure (DSSP, 8-state):
--PPPP---------PPPPGGGS-HHHHHHHHHHS-HHHHHHHHHHHTTSTTHHHHHHHHTTSEEEEESSPPPTT---SEEEHHHHTTSPS-EEEEEEEGGGHHHHHHHHHHS--SEEEEEEE-S-SS---SPPP--GGGGGGEEEEEEES-EE-GGGS-TT-SEEEEES-EESS-EE-TT-TT--EEEEES-EESS-EE--TT--EEEEE--TTSPPEE-TT-TT--EEE-SSEES--GGG-SEEE-S-PPTT-B-SS--EEEEES-S--TTSB-TT--EEEEEE-TT-SBHHHHS-HHHHTT-SEEEEEEEE-S-GGG-TT-SEEEEE--S-B-TT----TT--EEEEEESS-B----TT-SEEEEEE--STTTSTTTS----EEEEE-SS--EEEEEEEEEEEEE-TT--EEEEEEEEEEEEEE-TT--EEEEE-SSPP-GGG--TT--EEEEES----EEEEEEEEEEEEES-B-S-EEEEEEEEEEES-B--SSEEEEEEEEEEESS-B-STTEE-SEEEES-BSB--TT-SEEEEEPPPPPTT-TT------B-TT-TT--EEEEES-GGGS-SSEEEPTT--EEEEE-SS--S-EEEEESS--SEEEE-S---GGGEEESS--SSEEE--------PPPP-

Solvent-accessible surface area (backbone atoms only — not comparable to full-atom values): 33947 Å² total; per-residue (Å²): 143,81,82,86,78,81,84,78,78,81,77,84,74,75,74,72,75,82,50,76,84,74,50,58,67,70,58,49,52,52,51,52,75,73,45,54,66,34,61,48,51,53,46,29,56,76,32,54,95,41,83,59,24,57,61,46,47,59,53,45,58,79,38,72,45,33,35,29,83,56,89,63,65,89,86,52,92,57,60,46,36,24,60,78,56,51,75,65,49,74,63,27,35,35,33,38,54,40,45,62,88,42,41,70,60,46,50,54,52,59,61,78,53,73,56,60,33,36,31,42,36,35,44,48,95,50,76,91,63,60,53,89,72,57,76,72,45,52,77,50,37,78,28,33,38,30,43,34,41,34,34,35,38,54,56,68,92,25,53,43,56,45,27,28,32,44,34,35,32,51,21,40,27,80,50,62,44,72,37,56,79,22,67,53,23,30,36,39,34,37,36,57,34,46,57,71,60,44,76,43,74,23,47,47,26,27,35,42,34,40,41,56,61,90,88,55,83,60,42,76,40,70,67,37,81,49,39,27,35,40,38,33,66,49,65,36,65,72,66,53,51,57,23,31,34,36,38,52,39,88,78,68,82,63,43,61,21,72,45,24,26,37,41,35,42,58,73,68,86,59,49,57,64,36,45,48,88,45,33,29,35,41,38,43,80,52,48,98,86,46,67,35,52,69,63,35,38,41,65,74,47,43,38,50,21,31,33,40,37,28,47,83,22,32,68,93,59,52,82,43,29,55,52,20,34,34,41,27,26,31,38,94,56,68,40,32,51,80,54,88,64,36,86,53,33,29,31,43,35,39,30,21,65,44,33,32,72,22,54,38,75,68,34,30,32,41,36,40,35,46,61,64,76,58,87,82,47,63,87,77,56,81,69,80,22,32,40,36,38,61,32,79,50,28,32,34,41,36,40,38,48,34,32,34,38,32,39,45,20,65,48,20,30,36,40,39,40,34,55,56,78,47,69,82,49,79,48,38,57,46,25,25,36,42,37,41,38,31,72,59,60,76,76,70,89,74,53,54,88,48,48,34,35,41,36,42,30,42,36,56,48,69,45,74,50,93,60,73,23,55,34,40,36,44,28,53,25,62,32,76,39,42,34,43,34,24,43,33,34,38,41,31,59,49,45,77,38,97,67,45,36,41,41,28,42,33,36,38,38,52,38,87,65,46,69,31,75,48,49,44,37,35,31,41,35,33,35,37,46,61,35,65,44,54,67,22,33,32,42,36,36,40,36,63,76,80,70,87,84,51,89,81,60,80,62,71,63,55,42,58,79,76,30,70,49,22,34,32,42,33,39,34,33,33,62,86,76,46,54,74,60,46,78,45,52,65,42,38,32,34,42,36,39,32,60,70,90,84,87,78,62,47,33,37,43,34,80,40,65,23,59,33,35,38,36,71,32,76,57,61,71,88,36,53,46,56,71,36,71,49,78,35,79,47,65,37,75,71,80,87,75,71,80,74,76,79,78,130

Foldseek 3Di:
DDDDDDDDPPDPPPPDPQDLVNDDLVVVLVVCVVDQLVVLLVVLLVCVVPPCNVSSLVSQQVDAQEEECDDDDPPQSDSYYYLVSQQSHAAHHYEYEYEPQCQVVVLVSLLVGHHQAYAYAYDYPDLPDADPDEDAQCSNELRYAHYADANYEYDLVRDHLNYQEYHYASYEYAAEAENQSSLNHAYYAQHQYYYPYYYDHHLNHAAYHHHYDPPDAADECCSNPNHAHYEDQRHPDDPQCRHQEYEDHCDDFQEENPRHAYYEDDADQANQNYHDQRHAEYAYDDHPPAQAPCRHYPLNNQQNYQEYAAQRHDHPDQPSNQNHQADHYEDEEEAELPPDHRPNHAHYEYEYLAEHPEHHASYAEYHYAYDDPDPVCVVPDPRPYEYAYAYARHQYYAYHAHAEYHARYQNHQYYHYAHYNYYDDHHHQNHAEYHEHDCEADPPVNHNLNHAYEAYENYADEAADPDEHAEDAYECYEHPAEEYHYQYYHYYNYRDHPDYAYHYQAYAYHDPEDECPRDDYQHYEYAYYQEPDLNHQEYAYEDDAPDPPCVPDQPADRPCPNNQRHAYYAYHEDPVSHDQEAEDDQNYQEYHYEYPDDDAAYHYEHPHAHCEYYYPDQDDPVSYYYPHYHPYYRHDHDCPDDDDPDDD

Organism: Diutina rugosa (NCBI:txid5481)

pLDDT: mean 87.8, std 13.94, range [30.52, 98.75]

Mean predicted aligned error: 8.63 Å

InterPro domains:
  IPR032675 Leucine-rich repeat domain superfamily [G3DSA:3.80.10.10] (120-595)

Nearest PDB structures (foldseek):
  3rj0-assembly1_A  TM=2.891E-01  e=1.788E-04  Arabidopsis thaliana
  6fif-assembly1_A  TM=2.519E-01  e=1.202E-04  Arabidopsis thaliana
  4lsx-assembly2_B  TM=2.977E-01  e=9.574E-04  Arabidopsis thaliana
  4ow2-assembly1_A  TM=2.812E-01  e=1.304E-03  Yersinia enterocolitica subsp. enterocolitica WA-314
  4lsx-assembly1_A  TM=3.366E-01  e=6.116E-03  Arabidopsis thaliana